Protein 4M1G (pdb70)

CATH classification: 3.10.100.10

Secondary structure (DSSP, 8-state):
--SSEEETTEEEEEEEEEE-HHHHHHHHHHTT-BPPPTTT--SHHHHHHHTTSBPTTSSB--S-------TT--EEEEEEEE-/--SSEEETTEEEEEEEEEE-HHHHHHHHHHTT-BPPPHHHHTTSTTHHHHTTSB-TTSSB------TTB-EEEEEEEE--/--EEEEE--SEE-TTS-EEEEEEEESS-TTTS-EEEEEE-TT---EEEEEE-TT--EEE-TTTGGGEEEEEEGGGTEEEEEE-S--GGG-EEEEEEEEPSSTT-EEEE---EEEEE-SSPPBPPEEEEE------EEEEEEEEEEEBSS--EEEEGGGTB-TTEEEEEEEEETTEEEEEEEEEEEGGGTTTS--EEEEEEGGGTEEEEEE------/---EEEE-SEEEEPTTS-EEEEEEEEEEE-GGGEEEEEE-TTS--EEEEETTTEEPTT--TTEEEEEEEEEEEEEESS--GGG-EEEEEEE-SBSSPEE---EEEEE----B--EEEEEPPPHHHHHHTEEEEEEEEEEEBSS--EEEEEETTEEE-TTEEEEEPPPPTTT--EEEEEEEEEEHHHHHT--EEEEEEE-TT-SS-EEEEEETT-

Nearest PDB structures (foldseek):
  4m1g-assembly1_L  TM=1.005E+00  e=1.002E-43  Mus musculus
  3ls5-assembly1_L  TM=9.354E-01  e=1.126E-40  Mus musculus
  6ju0-assembly4_O  TM=9.863E-01  e=1.457E-38  Mus musculus
  6m2r-assembly1_L  TM=9.407E-01  e=1.112E-38  Mus musculus
  6ddm-assembly1_A  TM=9.895E-01  e=6.065E-37  Mus musculus

Sequence (593 aa):
ELVLTQSPTTMAASPGEKITITCSASSSISSNYLHWYQQKPGFSPKLLIYRTSNLASGVPARFSGSGSGTSYSLTIGTMEAEDVATYYCQQGSSIPFTFGSGTKLEIKRADAAPTVSIFPPSSEQLTSGGASVVCFLNNFYPKDINVKWKIDGSERQNGVLNSWTDQDSKDSTYSMSSTLTLTKDEYERHNSYTCEATHKTSTSPIVKSFNRNEQVQLKESGPGLVAPSQSLSITCTVSGFSLTDYGVSWIRQPPGKGLEWLGVTWGGGTTYYNSALKSRLSISKDNSKSQVFLKMNSLQTDDTAMYYCAKHKASYNGLDYWGQGTTLTVSSAKTTAPSVYPLAPVCGSSVTLGCLVKGYFPEPVTLTWNSGSLSSGVHTFPAVLQSDLYTLSSSVTVTSSTWPSQSITCNVAHPASSTKVDKKIEPRGPSCNGLYYQGSCYILHSDYQMFSDAAANCTAESSTLPNKSDVMITWLIDYVEDTWGSDGNPITKTTQDSDVSQEVRKYFCVKTMSCNGLYYQGSCYILHSDYQMFSDAAANCTAESSTLPNKSDVMITWLIDYVEDTWGSDGNPITKSDVSQEVRKYFCVKTMN

Structure (mmCIF, N/CA/C/O backbone):
data_4M1G
#
_entry.id   4M1G
#
_cell.length_a   95.019
_cell.length_b   95.019
_cell.length_c   127.332
_cell.angle_alpha   90.00
_cell.angle_beta   90.00
_cell.angle_gamma   120.00
#
_symmetry.space_group_name_H-M   'P 32 2 1'
#
loop_
_entity.id
_entity.type
_entity.pdbx_description
1 polymer 'Murine IgG2a A27D7 Light chain Fab domain'
2 polymer 'Murine IgG2a A27D7 Heavy chain Fab domain'
3 polymer A33R
4 non-polymer 'SULFATE ION'
5 water water
#
loop_
_atom_site.group_PDB
_atom_site.id
_atom_site.type_symbol
_atom_site.label_atom_id
_atom_site.label_alt_id
_atom_site.label_comp_id
_atom_site.label_asym_id
_atom_site.label_entity_id
_atom_site.label_seq_id
_atom_site.pdbx_PDB_ins_code
_atom_site.Cartn_x
_atom_site.Cartn_y
_atom_site.Cartn_z
_atom_site.occupancy
_atom_site.B_iso_or_equiv
_atom_site.auth_seq_id
_atom_site.auth_comp_id
_atom_site.auth_asym_id
_atom_site.auth_atom_id
_atom_site.pdbx_PDB_model_num
ATOM 1 N N . GLU A 1 1 ? 32.412 11.970 21.315 1.00 17.36 1 GLU L N 1
ATOM 2 C CA . GLU A 1 1 ? 32.651 12.742 20.061 1.00 17.07 1 GLU L CA 1
ATOM 3 C C . GLU A 1 1 ? 31.402 13.511 19.660 1.00 16.18 1 GLU L C 1
ATOM 4 O O . GLU A 1 1 ? 30.292 13.206 20.109 1.00 15.97 1 GLU L O 1
ATOM 10 N N . LEU A 1 2 ? 31.588 14.511 18.806 1.00 14.80 2 LEU L N 1
ATOM 11 C CA . LEU A 1 2 ? 30.467 15.230 18.245 1.00 14.07 2 LEU L CA 1
ATOM 12 C C . LEU A 1 2 ? 29.914 14.459 17.047 1.00 14.17 2 LEU L C 1
ATOM 13 O O . LEU A 1 2 ? 30.452 14.520 15.939 1.00 13.96 2 LEU L O 1
ATOM 18 N N . VAL A 1 3 ? 28.843 13.716 17.305 1.00 13.73 3 VAL L N 1
ATOM 19 C CA . VAL A 1 3 ? 28.200 12.873 16.306 1.00 13.86 3 VAL L CA 1
ATOM 20 C C . VAL A 1 3 ? 27.309 13.727 15.409 1.00 13.75 3 VAL L C 1
ATOM 21 O O . VAL A 1 3 ? 26.450 14.467 15.897 1.00 13.92 3 VAL L O 1
ATOM 25 N N . LEU A 1 4 ? 27.530 13.633 14.100 1.00 13.70 4 LEU L N 1
ATOM 26 C CA . LEU A 1 4 ? 26.728 14.377 13.138 1.00 13.61 4 LEU L CA 1
ATOM 27 C C . LEU A 1 4 ? 25.786 13.441 12.401 1.00 13.51 4 LEU L C 1
ATOM 28 O O . LEU A 1 4 ? 26.220 12.568 11.656 1.00 13.35 4 LEU L O 1
ATOM 33 N N . THR A 1 5 ? 24.491 13.624 12.640 1.00 13.82 5 THR L N 1
ATOM 34 C CA . THR A 1 5 ? 23.461 12.779 12.047 1.00 14.21 5 THR L CA 1
ATOM 35 C C . THR A 1 5 ? 22.816 13.489 10.867 1.00 14.21 5 THR L C 1
ATOM 36 O O . THR A 1 5 ? 22.252 14.570 11.015 1.00 14.36 5 THR L O 1
ATOM 40 N N . GLN A 1 6 ? 22.898 12.863 9.698 1.00 14.45 6 GLN L N 1
ATOM 41 C CA . GLN A 1 6 ? 22.339 13.437 8.482 1.00 15.20 6 GLN L CA 1
ATOM 42 C C . GLN A 1 6 ? 20.993 12.840 8.111 1.00 16.38 6 GLN L C 1
ATOM 43 O O . GLN A 1 6 ? 20.786 11.633 8.246 1.00 17.19 6 GLN L O 1
ATOM 49 N N . SER A 1 7 ? 20.090 13.704 7.652 1.00 17.90 7 SER L N 1
ATOM 50 C CA . SER A 1 7 ? 18.760 13.304 7.192 1.00 19.44 7 SER L CA 1
ATOM 51 C C . SER A 1 7 ? 18.407 13.975 5.864 1.00 19.63 7 SER L C 1
ATOM 52 O O . SER A 1 7 ? 18.763 15.140 5.643 1.00 19.39 7 SER L O 1
ATOM 55 N N . PRO A 1 8 ? 17.740 13.230 4.960 1.00 20.13 8 PRO L N 1
ATOM 56 C CA . PRO A 1 8 ? 17.466 11.788 5.081 1.00 20.22 8 PRO L CA 1
ATOM 57 C C . PRO A 1 8 ? 18.694 10.969 4.666 1.00 20.41 8 PRO L C 1
ATOM 58 O O . PRO A 1 8 ? 19.679 11.548 4.225 1.00 19.99 8 PRO L O 1
ATOM 62 N N . THR A 1 9 ? 18.645 9.647 4.817 1.00 20.86 9 THR L N 1
ATOM 63 C CA . THR A 1 9 ? 19.759 8.787 4.397 1.00 21.51 9 THR L CA 1
ATOM 64 C C . THR A 1 9 ? 19.858 8.751 2.867 1.00 21.16 9 THR L C 1
ATOM 65 O O . THR A 1 9 ? 20.952 8.814 2.296 1.00 19.94 9 THR L O 1
ATOM 69 N N . THR A 1 10 ? 18.700 8.651 2.221 1.00 21.64 10 THR L N 1
ATOM 70 C CA . THR A 1 10 ? 18.598 8.719 0.766 1.00 21.64 10 THR L CA 1
ATOM 71 C C . THR A 1 10 ? 17.415 9.612 0.406 1.00 21.86 10 THR L C 1
ATOM 72 O O . THR A 1 10 ? 16.358 9.539 1.036 1.00 22.05 10 THR L O 1
ATOM 76 N N . MET A 1 11 ? 17.606 10.451 -0.608 1.00 22.12 11 MET L N 1
ATOM 77 C CA . MET A 1 11 ? 16.578 11.379 -1.059 1.00 23.54 11 MET L CA 1
ATOM 78 C C . MET A 1 11 ? 16.406 11.326 -2.572 1.00 22.49 11 MET L C 1
ATOM 79 O O . MET A 1 11 ? 17.376 11.443 -3.317 1.00 21.56 11 MET L O 1
ATOM 84 N N . ALA A 1 12 ? 15.166 11.148 -3.017 1.00 22.03 12 ALA L N 1
ATOM 85 C CA . ALA A 1 12 ? 14.832 11.270 -4.430 1.00 21.91 12 ALA L CA 1
ATOM 86 C C . ALA A 1 12 ? 14.269 12.664 -4.670 1.00 21.82 12 ALA L C 1
ATOM 87 O O . ALA A 1 12 ? 13.167 12.984 -4.222 1.00 22.70 12 ALA L O 1
ATOM 89 N N . ALA A 1 13 ? 15.042 13.493 -5.362 1.00 20.84 13 ALA L N 1
ATOM 90 C CA . ALA A 1 13 ? 14.679 14.882 -5.597 1.00 20.46 13 ALA L CA 1
ATOM 91 C C . ALA A 1 13 ? 14.085 15.067 -6.985 1.00 20.18 13 ALA L C 1
ATOM 92 O O . ALA A 1 13 ? 14.566 14.491 -7.962 1.00 20.02 13 ALA L O 1
ATOM 94 N N . SER A 1 14 ? 13.030 15.872 -7.065 1.00 20.07 14 SER L N 1
ATOM 95 C CA . SER A 1 14 ? 12.420 16.203 -8.346 1.00 19.82 14 SER L CA 1
ATOM 96 C C . SER A 1 14 ? 13.352 17.107 -9.149 1.00 19.25 14 SER L C 1
ATOM 97 O O . SER A 1 14 ? 13.996 17.995 -8.583 1.00 18.36 14 SER L O 1
ATOM 100 N N . PRO A 1 15 ? 13.447 16.871 -10.469 1.00 18.84 15 PRO L N 1
ATOM 101 C CA . PRO A 1 15 ? 14.327 17.671 -11.320 1.00 18.93 15 PRO L CA 1
ATOM 102 C C . PRO A 1 15 ? 13.937 19.155 -11.345 1.00 18.89 15 PRO L C 1
ATOM 103 O O . PRO A 1 15 ? 12.756 19.487 -11.464 1.00 18.80 15 PRO L O 1
ATOM 107 N N . GLY A 1 16 ? 14.932 20.027 -11.199 1.00 18.76 16 GLY L N 1
ATOM 108 C CA . GLY A 1 16 ? 14.727 21.469 -11.255 1.00 18.78 16 GLY L CA 1
ATOM 109 C C . GLY A 1 16 ? 14.078 22.064 -10.022 1.00 19.06 16 GLY L C 1
ATOM 110 O O . GLY A 1 16 ? 13.794 23.262 -9.994 1.00 19.75 16 GLY L O 1
ATOM 111 N N . GLU A 1 17 ? 13.845 21.240 -9.003 1.00 19.05 17 GLU L N 1
ATOM 112 C CA . GLU A 1 17 ? 13.175 21.704 -7.786 1.00 19.28 17 GLU L CA 1
ATOM 113 C C . GLU A 1 17 ? 14.132 21.841 -6.604 1.00 18.04 17 GLU L C 1
ATOM 114 O O . GLU A 1 17 ? 15.174 21.186 -6.551 1.00 17.57 17 GLU L O 1
ATOM 120 N N . LYS A 1 18 ? 13.774 22.718 -5.669 1.00 17.00 18 LYS L N 1
ATOM 121 C CA . LYS A 1 18 ? 14.598 22.982 -4.493 1.00 16.34 18 LYS L CA 1
ATOM 122 C C . LYS A 1 18 ? 14.616 21.771 -3.571 1.00 16.36 18 LYS L C 1
ATOM 123 O O . LYS A 1 18 ? 13.582 21.159 -3.321 1.00 17.22 18 LYS L O 1
ATOM 129 N N . ILE A 1 19 ? 15.803 21.421 -3.084 1.00 15.59 19 ILE L N 1
ATOM 130 C CA . ILE A 1 19 ? 15.964 20.281 -2.185 1.00 15.24 19 ILE L CA 1
ATOM 131 C C . ILE A 1 19 ? 16.945 20.635 -1.070 1.00 14.40 19 ILE L C 1
ATOM 132 O O . ILE A 1 19 ? 17.952 21.311 -1.304 1.00 13.88 19 ILE L O 1
ATOM 137 N N . THR A 1 20 ? 16.621 20.204 0.146 1.00 13.68 20 THR L N 1
ATOM 138 C CA . THR A 1 20 ? 17.439 20.504 1.318 1.00 13.51 20 THR L CA 1
ATOM 139 C C . THR A 1 20 ? 17.734 19.236 2.102 1.00 13.43 20 THR L C 1
ATOM 140 O O . THR A 1 20 ? 16.858 18.378 2.279 1.00 13.75 20 THR L O 1
ATOM 144 N N . ILE A 1 21 ? 18.984 19.107 2.538 1.00 13.12 21 ILE L N 1
ATOM 145 C CA . ILE A 1 21 ? 19.411 17.995 3.392 1.00 13.45 21 ILE L CA 1
ATOM 146 C C . ILE A 1 21 ? 19.951 18.578 4.696 1.00 13.29 21 ILE L C 1
ATOM 147 O O . ILE A 1 21 ? 20.439 19.705 4.712 1.00 13.31 21 ILE L O 1
ATOM 152 N N . THR A 1 22 ? 19.838 17.828 5.790 1.00 13.49 22 THR L N 1
ATOM 153 C CA . THR A 1 22 ? 20.150 18.371 7.116 1.00 13.63 22 THR L CA 1
ATOM 154 C C . THR A 1 22 ? 21.268 17.629 7.833 1.00 13.59 22 THR L C 1
ATOM 155 O O . THR A 1 22 ? 21.518 16.453 7.564 1.00 13.57 22 THR L O 1
ATOM 159 N N . CYS A 1 23 ? 21.925 18.336 8.751 1.00 13.84 23 CYS L N 1
ATOM 160 C CA . CYS A 1 23 ? 23.015 17.804 9.551 1.00 14.38 23 CYS L CA 1
ATOM 161 C C . CYS A 1 23 ? 22.770 18.218 11.003 1.00 14.87 23 CYS L C 1
ATOM 162 O O . CYS A 1 23 ? 22.799 19.408 11.322 1.00 15.78 23 CYS L O 1
ATOM 165 N N . SER A 1 24 ? 22.502 17.238 11.869 1.00 14.65 24 SER L N 1
ATOM 166 C CA . SER A 1 24 ? 22.249 17.493 13.288 1.00 14.94 24 SER L CA 1
ATOM 167 C C . SER A 1 24 ? 23.414 17.018 14.158 1.00 14.57 24 SER L C 1
ATOM 168 O O . SER A 1 24 ? 23.784 15.843 14.133 1.00 14.50 24 SER L O 1
ATOM 171 N N . ALA A 1 25 ? 23.973 17.944 14.932 1.00 14.89 25 ALA L N 1
ATOM 172 C CA . ALA A 1 25 ? 25.130 17.671 15.781 1.00 14.64 25 ALA L CA 1
ATOM 173 C C . ALA A 1 25 ? 24.708 17.381 17.220 1.00 15.04 25 ALA L C 1
ATOM 174 O O . ALA A 1 25 ? 23.762 17.987 17.724 1.00 15.31 25 ALA L O 1
ATOM 176 N N . SER A 1 26 ? 25.415 16.467 17.877 1.00 15.47 26 SER L N 1
ATOM 177 C CA . SER A 1 26 ? 25.141 16.163 19.287 1.00 15.93 26 SER L CA 1
ATOM 178 C C . SER A 1 26 ? 25.620 17.266 20.234 1.00 16.48 26 SER L C 1
ATOM 179 O O . SER A 1 26 ? 25.123 17.380 21.354 1.00 16.71 26 SER L O 1
ATOM 182 N N . SER A 1 27 ? 26.570 18.080 19.775 1.00 16.47 27 SER L N 1
ATOM 183 C CA . SER A 1 27 ? 27.045 19.250 20.516 1.00 17.42 27 SER L CA 1
ATOM 184 C C . SER A 1 27 ? 27.096 20.483 19.618 1.00 17.22 27 SER L C 1
ATOM 185 O O . SER A 1 27 ? 27.356 20.377 18.423 1.00 16.93 27 SER L O 1
ATOM 188 N N . SER A 1 28 ? 26.854 21.649 20.209 1.00 17.66 28 SER L N 1
ATOM 189 C CA . SER A 1 28 ? 26.852 22.916 19.483 1.00 18.09 28 SER L CA 1
ATOM 190 C C . SER A 1 28 ? 28.212 23.245 18.863 1.00 18.19 28 SER L C 1
ATOM 191 O O . SER A 1 28 ? 29.254 23.056 19.491 1.00 18.49 28 SER L O 1
ATOM 194 N N . ILE A 1 29 ? 28.180 23.732 17.624 1.00 18.12 29 ILE L N 1
ATOM 195 C CA . ILE A 1 29 ? 29.379 24.105 16.870 1.00 18.47 29 ILE L CA 1
ATOM 196 C C . ILE A 1 29 ? 29.220 25.554 16.419 1.00 17.67 29 ILE L C 1
ATOM 197 O O . ILE A 1 29 ? 28.121 25.957 16.027 1.00 17.83 29 ILE L O 1
ATOM 202 N N . SER A 1 30 ? 30.300 26.338 16.479 1.00 16.85 30 SER L N 1
ATOM 203 C CA . SER A 1 30 ? 30.348 27.625 15.782 1.00 16.27 30 SER L CA 1
ATOM 204 C C . SER A 1 30 ? 30.253 27.344 14.288 1.00 15.35 30 SER L C 1
ATOM 205 O O . SER A 1 30 ? 30.851 26.383 13.805 1.00 15.08 30 SER L O 1
ATOM 208 N N . SER A 1 31 ? 29.515 28.186 13.567 1.00 14.46 31 SER L N 1
ATOM 209 C CA . SER A 1 31 ? 29.231 27.954 12.146 1.00 13.74 31 SER L CA 1
ATOM 210 C C . SER A 1 31 ? 30.485 27.932 11.262 1.00 12.83 31 SER L C 1
ATOM 211 O O . SER A 1 31 ? 30.468 27.357 10.169 1.00 12.39 31 SER L O 1
ATOM 214 N N . ASN A 1 32 ? 31.562 28.562 11.727 1.00 12.31 32 ASN L N 1
ATOM 215 C CA . ASN A 1 32 ? 32.820 28.559 10.981 1.00 11.72 32 ASN L CA 1
ATOM 216 C C . ASN A 1 32 ? 33.449 27.171 10.843 1.00 11.12 32 ASN L C 1
ATOM 217 O O . ASN A 1 32 ? 34.263 26.948 9.949 1.00 10.86 32 ASN L O 1
ATOM 222 N N . TYR A 1 33 ? 33.073 26.249 11.726 1.00 10.41 33 TYR L N 1
ATOM 223 C CA . TYR A 1 33 ? 33.698 24.922 11.774 1.00 10.02 33 TYR L CA 1
ATOM 224 C C . TYR A 1 33 ? 32.853 23.818 11.148 1.00 9.49 33 TYR L C 1
ATOM 225 O O . TYR A 1 33 ? 33.173 22.645 11.297 1.00 9.34 33 TYR L O 1
ATOM 234 N N . LEU A 1 34 ? 31.783 24.191 10.452 1.00 9.08 34 LEU L N 1
ATOM 235 C CA . LEU A 1 34 ? 30.919 23.205 9.804 1.00 8.78 34 LEU L CA 1
ATOM 236 C C . LEU A 1 34 ? 31.050 23.313 8.287 1.00 8.50 34 LEU L C 1
ATOM 237 O O . LEU A 1 34 ? 30.809 24.382 7.710 1.00 8.64 34 LEU L O 1
ATOM 242 N N . HIS A 1 35 ? 31.424 22.200 7.650 1.00 8.26 35 HIS L N 1
ATOM 243 C CA . HIS A 1 35 ? 31.697 22.176 6.212 1.00 8.10 35 HIS L CA 1
ATOM 244 C C . HIS A 1 35 ? 30.939 21.041 5.527 1.00 7.95 35 HIS L C 1
ATOM 245 O O . HIS A 1 35 ? 30.512 20.085 6.189 1.00 7.74 35 HIS L O 1
ATOM 252 N N . TRP A 1 36 ? 30.778 21.141 4.204 1.00 7.93 36 TRP L N 1
ATOM 253 C CA . TRP A 1 36 ? 30.124 20.087 3.427 1.00 8.04 36 TRP L CA 1
ATOM 254 C C . TRP A 1 36 ? 31.011 19.574 2.313 1.00 8.03 36 TRP L C 1
ATOM 255 O O . TRP A 1 36 ? 31.742 20.348 1.686 1.00 8.17 36 TRP L O 1
ATOM 266 N N . TYR A 1 37 ? 30.924 18.265 2.077 1.00 8.15 37 TYR L N 1
ATOM 267 C CA . TYR A 1 37 ? 31.625 17.589 0.980 1.00 8.22 37 TYR L CA 1
ATOM 268 C C . TYR A 1 37 ? 30.658 16.866 0.069 1.00 8.49 37 TYR L C 1
ATOM 269 O O . TYR A 1 37 ? 29.605 16.403 0.506 1.00 8.62 37 TYR L O 1
ATOM 278 N N . GLN A 1 38 ? 31.031 16.792 -1.204 1.00 8.87 38 GLN L N 1
ATOM 279 C CA . GLN A 1 38 ? 30.320 15.995 -2.192 1.00 9.43 38 GLN L CA 1
ATOM 280 C C . GLN A 1 38 ? 31.222 14.845 -2.617 1.00 9.56 38 GLN L C 1
ATOM 281 O O . GLN A 1 38 ? 32.418 15.039 -2.851 1.00 9.52 38 GLN L O 1
ATOM 287 N N . GLN A 1 39 ? 30.660 13.647 -2.705 1.00 9.75 39 GLN L N 1
ATOM 288 C CA . GLN A 1 39 ? 31.422 12.504 -3.204 1.00 10.28 39 GLN L CA 1
ATOM 289 C C . GLN A 1 39 ? 30.619 11.718 -4.225 1.00 10.68 39 GLN L C 1
ATOM 290 O O . GLN A 1 39 ? 29.477 11.344 -3.970 1.00 10.51 39 GLN L O 1
ATOM 296 N N . LYS A 1 40 ? 31.228 11.480 -5.383 1.00 11.44 40 LYS L N 1
ATOM 297 C CA . LYS A 1 40 ? 30.633 10.634 -6.411 1.00 12.24 40 LYS L CA 1
ATOM 298 C C . LYS A 1 40 ? 31.359 9.290 -6.439 1.00 12.82 40 LYS L C 1
ATOM 299 O O . LYS A 1 40 ? 32.556 9.240 -6.148 1.00 12.58 40 LYS L O 1
ATOM 305 N N . PRO A 1 41 ? 30.637 8.192 -6.755 1.00 13.14 41 PRO L N 1
ATOM 306 C CA . PRO A 1 41 ? 31.283 6.873 -6.725 1.00 13.81 41 PRO L CA 1
ATOM 307 C C . PRO A 1 41 ? 32.547 6.788 -7.581 1.00 14.76 41 PRO L C 1
ATOM 308 O O . PRO A 1 41 ? 32.535 7.160 -8.761 1.00 15.19 41 PRO L O 1
ATOM 312 N N . GLY A 1 42 ? 33.635 6.324 -6.969 1.00 15.46 42 GLY L N 1
ATOM 313 C CA . GLY A 1 42 ? 34.914 6.169 -7.659 1.00 16.34 42 GLY L CA 1
ATOM 314 C C . GLY A 1 42 ? 35.851 7.355 -7.524 1.00 16.82 42 GLY L C 1
ATOM 315 O O . GLY A 1 42 ? 36.960 7.338 -8.062 1.00 17.68 42 GLY L O 1
ATOM 316 N N . PHE A 1 43 ? 35.407 8.382 -6.802 1.00 16.74 43 PHE L N 1
ATOM 317 C CA . PHE A 1 43 ? 36.180 9.612 -6.638 1.00 16.39 43 PHE L CA 1
ATOM 318 C C . PHE A 1 43 ? 36.341 9.985 -5.173 1.00 15.28 43 PHE L C 1
ATOM 319 O O . PHE A 1 43 ? 35.577 9.534 -4.323 1.00 14.58 43 PHE L O 1
ATOM 327 N N . SER A 1 44 ? 37.347 10.808 -4.892 1.00 14.63 44 SER L N 1
ATOM 328 C CA . SER A 1 44 ? 37.576 11.329 -3.551 1.00 14.23 44 SER L CA 1
ATOM 329 C C . SER A 1 44 ? 36.508 12.367 -3.223 1.00 13.60 44 SER L C 1
ATOM 330 O O . SER A 1 44 ? 35.933 12.962 -4.135 1.00 13.47 44 SER L O 1
ATOM 333 N N . PRO A 1 45 ? 36.228 12.583 -1.922 1.00 13.31 45 PRO L N 1
ATOM 334 C CA . PRO A 1 45 ? 35.339 13.692 -1.578 1.00 13.08 45 PRO L CA 1
ATOM 335 C C . PRO A 1 45 ? 35.915 15.025 -2.042 1.00 12.98 45 PRO L C 1
ATOM 336 O O . PRO A 1 45 ? 37.141 15.187 -2.140 1.00 12.72 45 PRO L O 1
ATOM 340 N N . LYS A 1 46 ? 35.037 15.973 -2.344 1.00 12.86 46 LYS L N 1
ATOM 341 C CA . LYS A 1 46 ? 35.491 17.316 -2.645 1.00 12.90 46 LYS L CA 1
ATOM 342 C C . LYS A 1 46 ? 34.787 18.326 -1.759 1.00 12.08 46 LYS L C 1
ATOM 343 O O . LYS A 1 46 ? 33.584 18.209 -1.483 1.00 11.65 46 LYS L O 1
ATOM 349 N N . LEU A 1 47 ? 35.559 19.301 -1.290 1.00 11.26 47 LEU L N 1
ATOM 350 C CA . LEU A 1 47 ? 35.016 20.377 -0.484 1.00 10.84 47 LEU L CA 1
ATOM 351 C C . LEU A 1 47 ? 34.010 21.160 -1.307 1.00 10.64 47 LEU L C 1
ATOM 352 O O . LEU A 1 47 ? 34.299 21.599 -2.425 1.00 10.54 47 LEU L O 1
ATOM 357 N N . LEU A 1 48 ? 32.815 21.299 -0.750 1.00 10.36 48 LEU L N 1
ATOM 358 C CA . LEU A 1 48 ? 31.702 21.904 -1.456 1.00 10.20 48 LEU L CA 1
ATOM 359 C C . LEU A 1 48 ? 31.322 23.241 -0.826 1.00 9.98 48 LEU L C 1
ATOM 360 O O . LEU A 1 48 ? 31.190 24.252 -1.523 1.00 9.82 48 LEU L O 1
ATOM 365 N N . ILE A 1 49 ? 31.151 23.234 0.494 1.00 9.77 49 ILE L N 1
ATOM 366 C CA . ILE A 1 49 ? 30.781 24.431 1.255 1.00 9.94 49 ILE L CA 1
ATOM 367 C C . ILE A 1 49 ? 31.686 24.530 2.479 1.00 10.06 49 ILE L C 1
ATOM 368 O O . ILE A 1 49 ? 31.908 23.544 3.181 1.00 9.80 49 ILE L O 1
ATOM 373 N N . TYR A 1 50 ? 32.203 25.730 2.709 1.00 10.26 50 TYR L N 1
ATOM 374 C CA . TYR A 1 50 ? 33.165 26.006 3.760 1.00 10.85 50 TYR L CA 1
ATOM 375 C C . TYR A 1 50 ? 32.547 27.015 4.724 1.00 10.87 50 TYR L C 1
ATOM 376 O O . TYR A 1 50 ? 31.888 27.964 4.298 1.00 10.43 50 TYR L O 1
ATOM 385 N N . ARG A 1 51 ? 32.747 26.798 6.023 1.00 10.74 51 ARG L N 1
ATOM 386 C CA . ARG A 1 51 ? 32.204 27.684 7.059 1.00 11.03 51 ARG L CA 1
ATOM 387 C C . ARG A 1 51 ? 30.706 27.899 6.852 1.00 10.88 51 ARG L C 1
ATOM 388 O O . ARG A 1 51 ? 30.239 29.038 6.711 1.00 11.12 51 ARG L O 1
ATOM 396 N N . THR A 1 52 ? 29.980 26.786 6.799 1.00 10.62 52 THR L N 1
ATOM 397 C CA . THR A 1 52 ? 28.509 26.745 6.762 1.00 10.65 52 THR L CA 1
ATOM 398 C C . THR A 1 52 ? 27.868 27.194 5.445 1.00 10.57 52 THR L C 1
ATOM 399 O O . THR A 1 52 ? 26.943 26.542 4.961 1.00 10.34 52 THR L O 1
ATOM 403 N N . SER A 1 53 ? 28.358 28.286 4.858 1.00 10.74 53 SER L N 1
ATOM 404 C CA . SER A 1 53 ? 27.617 28.941 3.770 1.00 10.94 53 SER L CA 1
ATOM 405 C C . SER A 1 53 ? 28.464 29.446 2.607 1.00 10.92 53 SER L C 1
ATOM 406 O O . SER A 1 53 ? 27.937 30.067 1.680 1.00 11.14 53 SER L O 1
ATOM 409 N N . ASN A 1 54 ? 29.767 29.198 2.643 1.00 10.72 54 ASN L N 1
ATOM 410 C CA . ASN A 1 54 ? 30.639 29.746 1.608 1.00 10.93 54 ASN L CA 1
ATOM 411 C C . ASN A 1 54 ? 31.007 28.703 0.580 1.00 11.06 54 ASN L C 1
ATOM 412 O O . ASN A 1 54 ? 31.639 27.703 0.902 1.00 10.98 54 ASN L O 1
ATOM 417 N N . LEU A 1 55 ? 30.597 28.944 -0.658 1.00 11.41 55 LEU L N 1
ATOM 418 C CA . LEU A 1 55 ? 30.828 27.983 -1.730 1.00 11.75 55 LEU L CA 1
ATOM 419 C C . LEU A 1 55 ? 32.305 27.906 -2.092 1.00 12.06 55 LEU L C 1
ATOM 420 O O . LEU A 1 55 ? 33.000 28.924 -2.137 1.00 12.50 55 LEU L O 1
ATOM 425 N N . ALA A 1 56 ? 32.776 26.682 -2.320 1.00 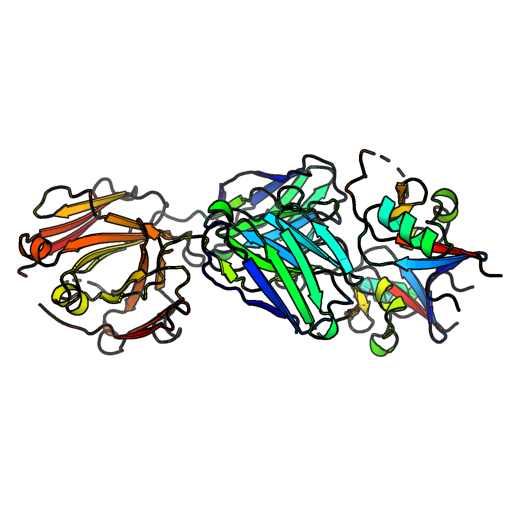12.13 56 ALA L N 1
ATOM 426 C CA . ALA A 1 56 ? 34.145 26.430 -2.754 1.00 12.38 56 ALA L CA 1
ATOM 427 C C . ALA A 1 56 ? 34.299 26.688 -4.253 1.00 12.66 56 ALA L C 1
ATOM 428 O O . ALA A 1 56 ? 33.310 26.845 -4.963 1.00 12.63 56 ALA L O 1
ATOM 430 N N . SER A 1 57 ? 35.544 26.728 -4.724 1.00 13.15 57 SER L N 1
ATOM 431 C CA . SER A 1 57 ? 35.838 26.911 -6.145 1.00 14.00 57 SER L CA 1
ATOM 432 C C . SER A 1 57 ? 35.065 25.936 -7.023 1.00 14.34 57 SER L C 1
ATOM 433 O O . SER A 1 57 ? 34.996 24.739 -6.728 1.00 14.79 57 SER L O 1
ATOM 436 N N . GLY A 1 58 ? 34.477 26.467 -8.091 1.00 14.63 58 GLY L N 1
ATOM 437 C CA . GLY A 1 58 ? 33.819 25.650 -9.110 1.00 15.31 58 GLY L CA 1
ATOM 438 C C . GLY A 1 58 ? 32.444 25.141 -8.731 1.00 15.58 58 GLY L C 1
ATOM 439 O O . GLY A 1 58 ? 31.824 24.401 -9.496 1.00 17.25 58 GLY L O 1
ATOM 440 N N . VAL A 1 59 ? 31.959 25.531 -7.557 1.00 14.53 59 VAL L N 1
ATOM 441 C CA . VAL A 1 59 ? 30.652 25.082 -7.094 1.00 14.15 59 VAL L CA 1
ATOM 442 C C . VAL A 1 59 ? 29.564 26.028 -7.609 1.00 14.24 59 VAL L C 1
ATOM 443 O O . VAL A 1 59 ? 29.629 27.234 -7.360 1.00 14.29 59 VAL L O 1
ATOM 447 N N . PRO A 1 60 ? 28.572 25.485 -8.341 1.00 14.45 60 PRO L N 1
ATOM 448 C CA . PRO A 1 60 ? 27.502 26.313 -8.911 1.00 14.39 60 PRO L CA 1
ATOM 449 C C . PRO A 1 60 ? 26.732 27.099 -7.851 1.00 14.37 60 PRO L C 1
ATOM 450 O O . PRO A 1 60 ? 26.480 26.593 -6.755 1.00 14.27 60 PRO L O 1
ATOM 454 N N . ALA A 1 61 ? 26.352 28.323 -8.204 1.00 14.34 61 ALA L N 1
ATOM 455 C CA . ALA A 1 61 ? 25.612 29.222 -7.319 1.00 14.23 61 ALA L CA 1
ATOM 456 C C . ALA A 1 61 ? 24.282 28.658 -6.794 1.00 13.80 61 ALA L C 1
ATOM 457 O O . ALA A 1 61 ? 23.750 29.171 -5.811 1.00 14.71 61 ALA L O 1
ATOM 459 N N . ARG A 1 62 ? 23.746 27.617 -7.437 1.00 13.45 62 ARG L N 1
ATOM 460 C CA . ARG A 1 62 ? 22.508 26.975 -6.966 1.00 12.79 62 ARG L CA 1
ATOM 461 C C . ARG A 1 62 ? 22.684 26.275 -5.609 1.00 12.47 62 ARG L C 1
ATOM 462 O O . ARG A 1 62 ? 21.705 25.937 -4.946 1.00 12.68 62 ARG L O 1
ATOM 470 N N . PHE A 1 63 ? 23.933 26.056 -5.207 1.00 12.02 63 PHE L N 1
ATOM 471 C CA . PHE A 1 63 ? 24.214 25.502 -3.881 1.00 11.71 63 PHE L CA 1
ATOM 472 C C . PHE A 1 63 ? 24.220 26.599 -2.830 1.00 11.47 63 PHE L C 1
ATOM 473 O O . PHE A 1 63 ? 24.629 27.729 -3.093 1.00 11.57 63 PHE L O 1
ATOM 481 N N . SER A 1 64 ? 23.757 26.252 -1.634 1.00 11.37 64 SER L N 1
ATO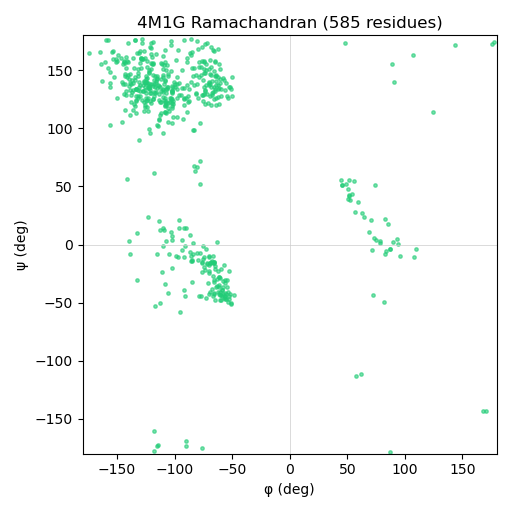M 482 C CA . SER A 1 64 ? 23.854 27.136 -0.485 1.00 11.17 64 SER L CA 1
ATOM 483 C C . SER A 1 64 ? 23.856 26.303 0.780 1.00 10.96 64 SER L C 1
ATOM 484 O O . SER A 1 64 ? 23.530 25.112 0.759 1.00 10.57 64 SER L O 1
ATOM 487 N N . GLY A 1 65 ? 24.233 26.939 1.878 1.00 10.98 65 GLY L N 1
ATOM 488 C CA . GLY A 1 65 ? 24.202 26.293 3.178 1.00 11.54 65 GLY L CA 1
ATOM 489 C C . GLY A 1 65 ? 23.830 27.304 4.233 1.00 11.73 65 GLY L C 1
ATOM 490 O O . GLY A 1 65 ? 24.038 28.509 4.058 1.00 11.66 65 GLY L O 1
ATOM 491 N N . SER A 1 66 ? 23.269 26.809 5.330 1.00 12.01 66 SER L N 1
ATOM 492 C CA . SER A 1 66 ? 22.882 27.657 6.453 1.00 12.81 66 SER L CA 1
ATOM 493 C C . SER A 1 66 ? 22.887 26.847 7.737 1.00 12.96 66 SER L C 1
ATOM 494 O O . SER A 1 66 ? 22.943 25.614 7.711 1.00 13.43 66 SER L O 1
ATOM 497 N N . GLY A 1 67 ? 22.835 27.544 8.864 1.00 13.40 67 GLY L N 1
ATOM 498 C CA . GLY A 1 67 ? 22.710 26.877 10.144 1.00 13.68 67 GLY L CA 1
ATOM 499 C C . GLY A 1 67 ? 23.470 27.543 11.263 1.00 14.00 67 GLY L C 1
ATOM 500 O O . GLY A 1 67 ? 24.256 28.459 11.039 1.00 14.17 67 GLY L O 1
ATOM 501 N N . SER A 1 68 ? 23.228 27.051 12.472 1.00 14.97 68 SER L N 1
ATOM 502 C CA . SER A 1 68 ? 23.923 27.495 13.674 1.00 15.22 68 SER L CA 1
ATOM 503 C C . SER A 1 68 ? 23.667 26.465 14.771 1.00 14.89 68 SER L C 1
ATOM 504 O O . SER A 1 68 ? 22.781 25.617 14.633 1.00 14.44 68 SER L O 1
ATOM 507 N N . GLY A 1 69 ? 24.447 26.545 15.848 1.00 15.01 69 GLY L N 1
ATOM 508 C CA . GLY A 1 69 ? 24.273 25.668 17.003 1.00 15.00 69 GLY L CA 1
ATOM 509 C C . GLY A 1 69 ? 24.474 24.213 16.638 1.00 14.95 69 GLY L C 1
ATOM 510 O O . GLY A 1 69 ? 25.583 23.805 16.295 1.00 14.90 69 GLY L O 1
ATOM 511 N N . THR A 1 70 ? 23.387 23.446 16.686 1.00 14.87 70 THR L N 1
ATOM 512 C CA . THR A 1 70 ? 23.426 22.016 16.387 1.00 15.11 70 THR L CA 1
ATOM 513 C C . THR A 1 70 ? 22.726 21.656 15.077 1.00 14.86 70 THR L C 1
ATOM 514 O O . THR A 1 70 ? 22.700 20.486 14.696 1.00 15.41 70 THR L O 1
ATOM 518 N N . SER A 1 71 ? 22.153 22.648 14.398 1.00 14.71 71 SER L N 1
ATOM 519 C CA . SER A 1 71 ? 21.329 22.382 13.212 1.00 14.49 71 SER L CA 1
ATOM 520 C C . SER A 1 71 ? 21.818 23.112 11.972 1.00 13.65 71 SER L C 1
ATOM 521 O O . SER A 1 71 ? 21.765 24.340 11.904 1.00 13.19 71 SER L O 1
ATOM 524 N N . TYR A 1 72 ? 22.262 22.333 10.989 1.00 12.91 72 TYR L N 1
ATOM 525 C CA . TYR A 1 72 ? 22.819 22.854 9.746 1.00 12.40 72 TYR L CA 1
ATOM 526 C C . TYR A 1 72 ? 22.127 22.208 8.558 1.00 12.12 72 TYR L C 1
ATOM 527 O O . TYR A 1 72 ? 21.513 21.153 8.688 1.00 12.61 72 TYR L O 1
ATOM 536 N N . SER A 1 73 ? 22.209 22.854 7.400 1.00 11.86 73 SER L N 1
ATOM 537 C CA . SER A 1 73 ? 21.591 22.308 6.194 1.00 11.51 73 SER L CA 1
ATOM 538 C C . SER A 1 73 ? 22.327 22.734 4.932 1.00 11.12 73 SER L C 1
ATOM 539 O O . SER A 1 73 ? 23.047 23.732 4.926 1.00 11.18 73 SER L O 1
ATOM 542 N N . LEU A 1 74 ? 22.147 21.941 3.882 1.00 10.80 74 LEU L N 1
ATOM 543 C CA . LEU A 1 74 ? 22.613 22.267 2.544 1.00 10.71 74 LEU L CA 1
ATOM 544 C C . LEU A 1 74 ? 21.406 22.255 1.620 1.00 10.57 74 LEU L C 1
ATOM 545 O O . LEU A 1 74 ? 20.578 21.337 1.674 1.00 10.42 74 LEU L O 1
ATOM 550 N N . THR A 1 75 ? 21.317 23.275 0.771 1.00 10.73 75 THR L N 1
ATOM 551 C CA . THR A 1 75 ? 20.233 23.389 -0.197 1.00 10.70 75 THR L CA 1
ATOM 552 C C . THR A 1 75 ? 20.751 23.479 -1.632 1.00 10.73 75 THR L C 1
ATOM 553 O O . THR A 1 75 ? 21.722 24.181 -1.911 1.00 10.62 75 THR L O 1
ATOM 557 N N . ILE A 1 76 ? 20.100 22.750 -2.532 1.00 10.80 76 ILE L N 1
ATOM 558 C CA . ILE A 1 76 ? 20.317 22.922 -3.962 1.00 11.34 76 ILE L CA 1
ATOM 559 C C . ILE A 1 76 ? 19.066 23.586 -4.520 1.00 11.58 76 ILE L C 1
ATOM 560 O O . ILE A 1 76 ? 17.968 23.039 -4.415 1.00 11.55 76 ILE L O 1
ATOM 565 N N . GLY A 1 77 ? 19.236 24.779 -5.084 1.00 12.16 77 GLY L N 1
ATOM 566 C CA . GLY A 1 77 ? 18.106 25.592 -5.540 1.00 12.95 77 GLY L CA 1
ATOM 567 C C . GLY A 1 77 ? 17.293 24.931 -6.636 1.00 13.66 77 GLY L C 1
ATOM 568 O O . GLY A 1 77 ? 16.061 25.006 -6.643 1.00 13.70 77 GLY L O 1
ATOM 569 N N . THR A 1 78 ? 17.991 24.289 -7.567 1.00 14.37 78 THR L N 1
ATOM 570 C CA . THR A 1 78 ? 17.355 23.537 -8.643 1.00 15.22 78 THR L CA 1
ATOM 571 C C . THR A 1 78 ? 18.132 22.248 -8.846 1.00 14.99 78 THR L C 1
ATOM 572 O O . THR A 1 78 ? 19.278 22.277 -9.312 1.00 15.42 78 THR L O 1
ATOM 576 N N . MET A 1 79 ? 17.513 21.126 -8.498 1.00 14.54 79 MET L N 1
ATOM 577 C CA . MET A 1 79 ? 18.179 19.829 -8.605 1.00 14.53 79 MET L CA 1
ATOM 578 C C . MET A 1 79 ? 18.546 19.530 -10.052 1.00 15.00 79 MET L C 1
ATOM 579 O O . MET A 1 79 ? 17.676 19.503 -10.924 1.00 15.72 79 MET L O 1
ATOM 584 N N . GLU A 1 80 ? 19.838 19.325 -10.299 1.00 15.21 80 GLU L N 1
ATOM 585 C CA . GLU A 1 80 ? 20.322 18.964 -11.631 1.00 15.40 80 GLU L CA 1
ATOM 586 C C . GLU A 1 80 ? 20.772 17.509 -11.659 1.00 14.73 80 GLU L C 1
ATOM 587 O O . GLU A 1 80 ? 21.103 16.930 -10.624 1.00 14.20 80 GLU L O 1
ATOM 593 N N . ALA A 1 81 ? 20.774 16.919 -12.852 1.00 14.20 81 ALA L N 1
ATOM 594 C CA . ALA A 1 81 ? 21.191 15.530 -13.028 1.00 14.06 81 ALA L CA 1
ATOM 595 C C . ALA A 1 81 ? 22.582 15.267 -12.437 1.00 14.03 81 ALA L C 1
ATOM 596 O O . ALA A 1 81 ? 22.804 14.234 -11.793 1.00 14.09 81 ALA L O 1
ATOM 598 N N . GLU A 1 82 ? 23.503 16.211 -12.633 1.00 14.10 82 GLU L N 1
ATOM 599 C CA . GLU A 1 82 ? 24.885 16.064 -12.160 1.00 14.15 82 GLU L CA 1
ATOM 600 C C . GLU A 1 82 ? 25.056 16.255 -10.647 1.00 13.51 82 GLU L C 1
ATOM 601 O O . GLU A 1 82 ? 26.165 16.129 -10.121 1.00 13.28 82 GLU L O 1
ATOM 607 N N . ASP A 1 83 ? 23.963 16.554 -9.951 1.00 12.72 83 ASP L N 1
ATOM 608 C CA . ASP A 1 83 ? 24.023 16.735 -8.499 1.00 11.92 83 ASP L CA 1
ATOM 609 C C . ASP A 1 83 ? 23.868 15.431 -7.738 1.00 11.54 83 ASP L C 1
ATOM 610 O O . ASP A 1 83 ? 24.016 15.405 -6.507 1.00 11.07 83 ASP L O 1
ATOM 615 N N . VAL A 1 84 ? 23.563 14.350 -8.456 1.00 11.13 84 VAL L N 1
ATOM 616 C CA . VAL A 1 84 ? 23.441 13.037 -7.814 1.00 11.24 84 VAL L CA 1
ATOM 617 C C . VAL A 1 84 ? 24.814 12.613 -7.281 1.00 10.93 84 VAL L C 1
ATOM 618 O O . VAL A 1 84 ? 25.813 12.613 -8.009 1.00 10.94 84 VAL L O 1
ATOM 622 N N . ALA A 1 85 ? 24.851 12.307 -5.987 1.00 10.52 85 ALA L N 1
ATOM 623 C CA . ALA A 1 85 ? 26.099 12.097 -5.253 1.00 10.38 85 ALA L CA 1
ATOM 624 C C . ALA A 1 85 ? 25.740 11.834 -3.811 1.00 10.38 85 ALA L C 1
ATOM 625 O O . ALA A 1 85 ? 24.572 11.934 -3.440 1.00 10.37 85 ALA L O 1
ATOM 627 N N . THR A 1 86 ? 26.744 11.496 -3.002 1.00 10.36 86 THR L N 1
ATOM 628 C CA . THR A 1 86 ? 26.575 11.447 -1.553 1.00 10.34 86 THR L CA 1
ATOM 629 C C . THR A 1 86 ? 27.185 12.701 -0.940 1.00 9.98 86 THR L C 1
ATOM 630 O O . THR A 1 86 ? 28.277 13.127 -1.327 1.00 10.42 86 THR L O 1
ATOM 634 N N . TYR A 1 87 ? 26.463 13.295 0.007 1.00 9.62 87 TYR L N 1
ATOM 635 C CA . TYR A 1 87 ? 26.920 14.512 0.675 1.00 9.43 87 TYR L CA 1
ATOM 636 C C . TYR A 1 87 ? 27.208 14.253 2.142 1.00 9.59 87 TYR L C 1
ATOM 637 O O . TYR A 1 87 ? 26.439 13.568 2.809 1.00 9.52 87 TYR L O 1
ATOM 646 N N . TYR A 1 88 ? 28.328 14.795 2.619 1.00 9.51 88 TYR L N 1
ATOM 647 C CA . TYR A 1 88 ? 28.750 14.654 4.013 1.00 9.76 88 TYR L CA 1
ATOM 648 C C . TYR A 1 88 ? 28.980 16.025 4.622 1.00 9.76 88 TYR L C 1
ATOM 649 O O . TYR A 1 88 ? 29.690 16.852 4.039 1.00 9.77 88 TYR L O 1
ATOM 658 N N . CYS A 1 89 ? 28.401 16.265 5.795 1.00 10.00 89 CYS L N 1
ATOM 659 C CA . CYS A 1 89 ? 28.822 17.400 6.610 1.00 10.26 89 CYS L CA 1
ATOM 660 C C . CYS A 1 89 ? 30.029 16.978 7.449 1.00 10.02 89 CYS L C 1
ATOM 661 O O . CYS A 1 89 ? 30.336 15.788 7.551 1.00 9.91 89 CYS L O 1
ATOM 664 N N . GLN A 1 90 ? 30.730 17.953 8.020 1.00 9.50 90 GLN L N 1
ATOM 665 C CA . GLN A 1 90 ? 31.916 17.679 8.834 1.00 9.50 90 GLN L CA 1
ATOM 666 C C . GLN A 1 90 ? 32.146 18.818 9.801 1.00 9.46 90 GLN L C 1
ATOM 667 O O . GLN A 1 90 ? 31.995 19.981 9.433 1.00 9.29 90 GLN L O 1
ATOM 673 N N . GLN A 1 91 ? 32.520 18.482 11.033 1.00 9.55 91 GLN L N 1
ATOM 674 C CA . GLN A 1 91 ? 32.911 19.502 12.003 1.00 9.73 91 GLN L CA 1
ATOM 675 C C . GLN A 1 91 ? 34.420 19.466 12.247 1.00 9.82 91 GLN L C 1
ATOM 676 O O . GLN A 1 91 ? 35.025 18.391 12.296 1.00 9.85 91 GLN L O 1
ATOM 682 N N . GLY A 1 92 ? 35.012 20.652 12.386 1.00 10.03 92 GLY L N 1
ATOM 683 C CA . GLY A 1 92 ? 36.454 20.795 12.596 1.00 10.16 92 GLY L CA 1
ATOM 684 C C . GLY A 1 92 ? 36.815 21.561 13.858 1.00 10.51 92 GLY L C 1
ATOM 685 O O . GLY A 1 92 ? 37.909 22.123 13.954 1.00 10.01 92 GLY L O 1
ATOM 686 N N . SER A 1 93 ? 35.896 21.563 14.823 1.00 10.81 93 SER L N 1
ATOM 687 C CA . SER A 1 93 ? 36.028 22.314 16.075 1.00 11.41 93 SER L CA 1
ATOM 688 C C . SER A 1 93 ? 36.661 21.484 17.194 1.00 11.31 93 SER L C 1
ATOM 689 O O . SER A 1 93 ? 37.471 21.992 17.974 1.00 11.28 93 SER L O 1
ATOM 692 N N . SER A 1 94 ? 36.286 20.211 17.268 1.00 11.11 94 SER L N 1
ATOM 693 C CA . SER A 1 94 ? 36.718 19.346 18.362 1.00 11.03 94 SER L CA 1
ATOM 694 C C . SER A 1 94 ? 37.256 18.018 17.860 1.00 10.99 94 SER L C 1
ATOM 695 O O . SER A 1 94 ? 36.848 17.528 16.802 1.00 10.70 94 SER L O 1
ATOM 698 N N . ILE A 1 95 ? 38.177 17.454 18.638 1.00 10.83 95 ILE L N 1
ATOM 699 C CA . ILE A 1 95 ? 38.735 16.128 18.384 1.00 10.97 95 ILE L CA 1
ATOM 700 C C . ILE A 1 95 ? 37.843 15.070 19.042 1.00 10.83 95 ILE L C 1
ATOM 701 O O . ILE A 1 95 ? 37.462 15.224 20.205 1.00 11.45 95 ILE L O 1
ATOM 706 N N . PRO A 1 96 ? 37.517 13.984 18.312 1.00 10.62 96 PRO L N 1
ATOM 707 C CA . PRO A 1 96 ? 37.939 13.720 16.938 1.00 10.44 96 PRO L CA 1
ATOM 708 C C . PRO A 1 96 ? 37.121 14.511 15.920 1.00 10.26 96 PRO L C 1
ATOM 709 O O . PRO A 1 96 ? 35.923 14.724 16.123 1.00 10.16 96 PRO L O 1
ATOM 713 N N . PHE A 1 97 ? 37.759 14.962 14.842 1.00 10.01 97 PHE L N 1
ATOM 714 C CA . PHE A 1 97 ? 36.980 15.554 13.754 1.00 9.87 97 PHE L CA 1
ATOM 715 C C . PHE A 1 97 ? 36.043 14.469 13.260 1.00 9.88 97 PHE L C 1
ATOM 716 O O . PHE A 1 97 ? 36.401 13.285 13.249 1.00 9.82 97 PHE L O 1
ATOM 724 N N . THR A 1 98 ? 34.829 14.866 12.903 1.00 9.97 98 THR L N 1
ATOM 725 C CA . THR A 1 98 ? 33.801 13.899 12.543 1.00 10.14 98 THR L CA 1
ATOM 726 C C . THR A 1 98 ? 33.071 14.302 11.276 1.00 10.07 98 THR L C 1
ATOM 727 O O . THR A 1 98 ? 32.847 15.488 11.020 1.00 9.72 98 THR L O 1
ATOM 731 N N . PHE A 1 99 ? 32.726 13.287 10.491 1.00 10.48 99 PHE L N 1
ATOM 732 C CA . PHE A 1 99 ? 31.874 13.431 9.323 1.00 10.63 99 PHE L CA 1
ATOM 733 C C . PHE A 1 99 ? 30.467 12.942 9.628 1.00 11.06 99 PHE L C 1
ATOM 734 O O . PHE A 1 99 ? 30.268 12.018 10.431 1.00 11.47 99 PHE L O 1
ATOM 742 N N . GLY A 1 100 ? 29.494 13.558 8.968 1.00 11.28 100 GLY L N 1
ATOM 743 C CA . GLY A 1 100 ? 28.107 13.147 9.085 1.00 11.76 100 GLY L CA 1
ATOM 744 C C . GLY A 1 100 ? 27.870 11.763 8.507 1.00 12.10 100 GLY L C 1
ATOM 745 O O . GLY A 1 100 ? 28.707 11.224 7.776 1.00 12.03 100 GLY L O 1
ATOM 746 N N . SER A 1 101 ? 26.706 11.202 8.818 1.00 12.65 101 SER L N 1
ATOM 747 C CA . SER A 1 101 ? 26.359 9.848 8.396 1.00 13.24 101 SER L CA 1
ATOM 748 C C . SER A 1 101 ? 26.106 9.722 6.890 1.00 13.30 101 SER L C 1
ATOM 749 O O . SER A 1 101 ? 25.997 8.610 6.374 1.00 13.84 101 SER L O 1
ATOM 752 N N . GLY A 1 102 ? 26.002 10.857 6.198 1.00 13.11 102 GLY L N 1
ATOM 753 C CA . GLY A 1 102 ? 25.876 10.875 4.738 1.00 12.91 102 GLY L CA 1
ATOM 754 C C . GLY A 1 102 ? 24.451 10.850 4.212 1.00 12.78 102 GLY L C 1
ATOM 755 O O . GLY A 1 102 ? 23.587 10.138 4.738 1.00 12.91 102 GLY L O 1
ATOM 756 N N . THR A 1 103 ? 24.209 11.637 3.168 1.00 12.39 103 THR L N 1
ATOM 757 C CA . THR A 1 103 ? 22.933 11.630 2.464 1.00 12.60 103 THR L CA 1
ATOM 758 C C . THR A 1 103 ? 23.204 11.406 0.985 1.00 12.72 103 THR L C 1
ATOM 759 O O . THR A 1 103 ? 23.953 12.160 0.378 1.00 12.28 103 THR L O 1
ATOM 763 N N . LYS A 1 104 ? 22.608 10.357 0.422 1.00 13.20 104 LYS L N 1
ATOM 764 C CA . LYS A 1 104 ? 22.699 10.106 -1.014 1.00 14.21 104 LYS L CA 1
ATOM 765 C C . LYS A 1 104 ? 21.524 10.772 -1.725 1.00 14.09 104 LYS L C 1
ATOM 766 O O . LYS A 1 104 ? 20.367 10.464 -1.440 1.00 14.15 104 LYS L O 1
ATOM 772 N N . LEU A 1 105 ? 21.828 11.692 -2.636 1.00 13.94 105 LEU L N 1
ATOM 773 C CA . LEU A 1 105 ? 20.806 12.357 -3.432 1.00 14.43 105 LEU L CA 1
ATOM 774 C C . LEU A 1 105 ? 20.662 11.653 -4.759 1.00 14.07 105 LEU L C 1
ATOM 775 O O . LEU A 1 105 ? 21.645 11.418 -5.453 1.00 13.85 105 LEU L O 1
ATOM 780 N N . GLU A 1 106 ? 19.423 11.320 -5.090 1.00 14.36 106 GLU L N 1
ATOM 781 C CA . GLU A 1 106 ? 19.079 10.777 -6.393 1.00 14.87 106 GLU L CA 1
ATOM 782 C C . GLU A 1 106 ? 18.067 11.722 -7.018 1.00 14.63 106 GLU L C 1
ATOM 783 O O . GLU A 1 106 ? 17.506 12.581 -6.327 1.00 14.66 106 GLU L O 1
ATOM 789 N N . ILE A 1 107 ? 17.866 11.599 -8.325 1.00 14.53 107 ILE L N 1
ATOM 790 C CA . ILE A 1 107 ? 16.968 12.493 -9.044 1.00 14.84 107 ILE L CA 1
ATOM 791 C C . ILE A 1 107 ? 15.876 11.683 -9.727 1.00 15.31 107 ILE L C 1
ATOM 792 O O . ILE A 1 107 ? 16.095 10.537 -10.131 1.00 15.01 107 ILE L O 1
ATOM 797 N N . LYS A 1 108 ? 14.693 12.278 -9.827 1.00 16.09 108 LYS L N 1
ATOM 798 C CA . LYS A 1 108 ? 13.580 11.643 -10.511 1.00 16.77 108 LYS L CA 1
ATOM 799 C C . LYS A 1 108 ? 13.637 11.905 -12.007 1.00 16.80 108 LYS L C 1
ATOM 800 O O . LYS A 1 108 ? 14.173 12.920 -12.456 1.00 16.97 108 LYS L O 1
ATOM 806 N N . ARG A 1 109 ? 13.081 10.970 -12.771 1.00 17.11 109 ARG L N 1
ATOM 807 C CA . ARG A 1 109 ? 12.948 11.100 -14.218 1.00 16.91 109 ARG L CA 1
ATOM 808 C C . ARG A 1 109 ? 11.831 10.172 -14.677 1.00 17.09 109 ARG L C 1
ATOM 809 O O . ARG A 1 109 ? 11.277 9.433 -13.869 1.00 17.17 109 ARG L O 1
ATOM 817 N N . ALA A 1 110 ? 11.502 10.214 -15.968 1.00 17.53 110 ALA L N 1
ATOM 818 C CA . ALA A 1 110 ? 10.483 9.330 -16.541 1.00 17.76 110 ALA L CA 1
ATOM 819 C C . ALA A 1 110 ? 10.908 7.865 -16.455 1.00 18.08 110 ALA L C 1
ATOM 820 O O . ALA A 1 110 ? 12.098 7.549 -16.567 1.00 17.80 110 ALA L O 1
ATOM 822 N N . ASP A 1 111 ? 9.934 6.982 -16.242 1.00 17.77 111 ASP L N 1
ATOM 823 C CA . ASP A 1 111 ? 10.183 5.540 -16.215 1.00 18.15 111 ASP L CA 1
ATOM 824 C C . ASP A 1 111 ? 10.812 5.090 -17.522 1.00 17.59 111 ASP L C 1
ATOM 825 O O . ASP A 1 111 ? 10.471 5.597 -18.593 1.00 17.85 111 ASP L O 1
ATOM 830 N N . ALA A 1 112 ? 11.758 4.159 -17.426 1.00 17.27 112 ALA L N 1
ATOM 831 C CA . ALA A 1 112 ? 12.433 3.621 -18.602 1.00 16.68 112 ALA L CA 1
ATOM 832 C C . ALA A 1 112 ? 12.668 2.134 -18.410 1.00 16.26 112 ALA L C 1
ATOM 833 O O . ALA A 1 112 ? 13.121 1.705 -17.348 1.00 16.09 112 ALA L O 1
ATOM 835 N N . ALA A 1 113 ? 12.322 1.351 -19.431 1.00 15.68 113 ALA L N 1
ATOM 836 C CA . ALA A 1 113 ? 12.538 -0.088 -19.405 1.00 15.38 113 ALA L CA 1
ATOM 837 C C . ALA A 1 113 ? 14.020 -0.399 -19.612 1.00 15.15 113 ALA L C 1
ATOM 838 O O . ALA A 1 113 ? 14.705 0.330 -20.322 1.00 14.78 113 ALA L O 1
ATOM 840 N N . PRO A 1 114 ? 14.519 -1.482 -18.988 1.00 15.11 114 PRO L N 1
ATOM 841 C CA . PRO A 1 114 ? 15.913 -1.875 -19.192 1.00 15.23 114 PRO L CA 1
ATOM 842 C C . PRO A 1 114 ? 16.193 -2.356 -20.618 1.00 14.97 114 PRO L C 1
ATOM 843 O O . PRO A 1 114 ? 15.347 -3.021 -21.223 1.00 15.89 114 PRO L O 1
ATOM 847 N N . THR A 1 115 ? 17.358 -1.988 -21.148 1.00 14.56 115 THR L N 1
ATOM 848 C CA . THR A 1 115 ? 17.859 -2.557 -22.392 1.00 13.89 115 THR L CA 1
ATOM 849 C C . THR A 1 115 ? 18.665 -3.787 -21.994 1.00 13.28 115 THR L C 1
ATOM 850 O O . THR A 1 115 ? 19.693 -3.664 -21.330 1.00 13.03 115 THR L O 1
ATOM 854 N N . VAL A 1 116 ? 18.179 -4.963 -22.382 1.00 12.43 116 VAL L N 1
ATOM 855 C CA . VAL A 1 116 ? 18.768 -6.229 -21.935 1.00 11.94 116 VAL L CA 1
ATOM 856 C C . VAL A 1 116 ? 19.623 -6.834 -23.044 1.00 11.75 116 VAL L C 1
ATOM 857 O O . VAL A 1 116 ? 19.200 -6.900 -24.200 1.00 11.72 116 VAL L O 1
ATOM 861 N N . SER A 1 117 ? 20.839 -7.241 -22.687 1.00 11.42 117 SER L N 1
ATOM 862 C CA . SER A 1 117 ? 21.745 -7.906 -23.626 1.00 11.50 117 SER L CA 1
ATOM 863 C C . SER A 1 117 ? 22.348 -9.134 -22.966 1.00 11.38 117 SER L C 1
ATOM 864 O O . SER A 1 117 ? 22.790 -9.059 -21.819 1.00 11.64 117 SER L O 1
ATOM 867 N N . ILE A 1 118 ? 22.357 -10.257 -23.690 1.00 11.01 118 ILE L N 1
ATOM 868 C CA . ILE A 1 118 ? 22.918 -11.520 -23.182 1.00 10.83 118 ILE L CA 1
ATOM 869 C C . ILE A 1 118 ? 24.143 -11.958 -23.996 1.00 10.66 118 ILE L C 1
ATOM 870 O O . ILE A 1 118 ? 24.191 -11.759 -25.210 1.00 10.93 118 ILE L O 1
ATOM 875 N N . PHE A 1 119 ? 25.132 -12.538 -23.316 1.00 10.39 119 PHE L N 1
ATOM 876 C CA . PHE A 1 119 ? 26.393 -12.906 -23.947 1.00 10.30 119 PHE L CA 1
ATOM 877 C C . PHE A 1 119 ? 26.824 -14.316 -23.568 1.00 10.22 119 PHE L C 1
ATOM 878 O O . PHE A 1 119 ? 26.970 -14.620 -22.385 1.00 10.06 119 PHE L O 1
ATOM 886 N N . PRO A 1 120 ? 27.035 -15.185 -24.571 1.00 10.20 120 PRO L N 1
ATOM 887 C CA . PRO A 1 120 ? 27.594 -16.509 -24.302 1.00 10.25 120 PRO L CA 1
ATOM 888 C C . PRO A 1 120 ? 29.041 -16.436 -23.799 1.00 10.38 120 PRO L C 1
ATOM 889 O O . PRO A 1 120 ? 29.666 -15.381 -23.888 1.00 10.68 120 PRO L O 1
ATOM 893 N N . PRO A 1 121 ? 29.572 -17.549 -23.273 1.00 10.45 121 PRO L N 1
ATOM 894 C CA . PRO A 1 121 ? 30.974 -17.590 -22.860 1.00 10.52 121 PRO L CA 1
ATOM 895 C C . PRO A 1 121 ? 31.934 -17.401 -24.037 1.00 10.49 121 PRO L C 1
ATOM 896 O O . PRO A 1 121 ? 31.650 -17.842 -25.159 1.00 10.61 121 PRO L O 1
ATOM 900 N N . SER A 1 122 ? 33.056 -16.742 -23.761 1.00 10.51 122 SER L N 1
ATOM 901 C CA . SER A 1 122 ? 34.126 -16.530 -24.729 1.00 10.74 122 SER L CA 1
ATOM 902 C C . SER A 1 122 ? 34.907 -17.813 -24.957 1.00 11.06 122 SER L C 1
ATOM 903 O O . SER A 1 122 ? 34.934 -18.688 -24.092 1.00 11.00 122 SER L O 1
ATOM 906 N N . SER A 1 123 ? 35.570 -17.916 -26.108 1.00 11.37 123 SER L N 1
ATOM 907 C CA . SER A 1 123 ? 36.440 -19.062 -26.368 1.00 11.74 123 SER L CA 1
ATOM 908 C C . SER A 1 123 ? 37.613 -19.134 -25.390 1.00 11.55 123 SER L C 1
ATOM 909 O O . SER A 1 123 ? 38.030 -20.226 -25.007 1.00 11.44 123 SER L O 1
ATOM 912 N N . GLU A 1 124 ? 38.142 -17.973 -24.993 1.00 11.14 124 GLU L N 1
ATOM 913 C CA . GLU A 1 124 ? 39.210 -17.921 -23.992 1.00 11.20 124 GLU L CA 1
ATOM 914 C C . GLU A 1 124 ? 38.778 -18.628 -22.715 1.00 10.64 124 GLU L C 1
ATOM 915 O O . GLU A 1 124 ? 39.520 -19.449 -22.162 1.00 10.37 124 GLU L O 1
ATOM 921 N N . GLN A 1 125 ? 37.569 -18.322 -22.253 1.00 10.05 125 GLN L N 1
ATOM 922 C CA . GLN A 1 125 ? 37.092 -18.928 -21.017 1.00 9.64 125 GLN L CA 1
ATOM 923 C C . GLN A 1 125 ? 36.736 -20.400 -21.216 1.00 9.59 125 GLN L C 1
ATOM 924 O O . GLN A 1 125 ? 37.130 -21.246 -20.420 1.00 9.47 125 GLN L O 1
ATOM 930 N N . LEU A 1 126 ? 36.006 -20.701 -22.285 1.00 9.57 126 LEU L N 1
ATOM 931 C CA . LEU A 1 126 ? 35.577 -22.075 -22.542 1.00 9.82 126 LEU L CA 1
ATOM 932 C C . LEU A 1 126 ? 36.753 -23.033 -22.633 1.00 9.94 126 LEU L C 1
ATOM 933 O O . LEU A 1 126 ? 36.734 -24.097 -22.026 1.00 10.00 126 LEU L O 1
ATOM 938 N N . THR A 1 127 ? 37.786 -22.645 -23.377 1.00 10.04 127 THR L N 1
ATOM 939 C CA . THR A 1 127 ? 38.927 -23.532 -23.578 1.00 10.32 127 THR L CA 1
ATOM 940 C C . THR A 1 127 ? 39.758 -23.715 -22.315 1.00 10.69 127 THR L C 1
ATOM 941 O O . THR A 1 127 ? 40.531 -24.668 -22.224 1.00 11.19 127 THR L O 1
ATOM 945 N N . SER A 1 128 ? 39.598 -22.815 -21.346 1.00 10.87 128 SER L N 1
ATOM 946 C CA . SER A 1 128 ? 40.270 -22.947 -20.054 1.00 11.04 128 SER L CA 1
ATOM 947 C C . SER A 1 128 ? 39.472 -23.827 -19.085 1.00 11.20 128 SER L C 1
ATOM 948 O O . SER A 1 128 ? 39.970 -24.191 -18.013 1.00 11.92 128 SER L O 1
ATOM 951 N N . GLY A 1 129 ? 38.235 -24.149 -19.462 1.00 10.90 129 GLY L N 1
ATOM 952 C CA . GLY A 1 129 ? 37.371 -25.006 -18.644 1.00 10.56 129 GLY L CA 1
ATOM 953 C C . GLY A 1 129 ? 36.183 -24.337 -17.975 1.00 10.28 129 GLY L C 1
ATOM 954 O O . GLY A 1 129 ? 35.384 -25.009 -17.314 1.00 10.24 129 GLY L O 1
ATOM 955 N N . GLY A 1 130 ? 36.063 -23.020 -18.126 1.00 10.10 130 GLY L N 1
ATOM 956 C CA . GLY A 1 130 ? 34.988 -22.274 -17.461 1.00 9.86 130 GLY L CA 1
ATOM 957 C C . GLY A 1 130 ? 33.931 -21.799 -18.438 1.00 9.78 130 GLY L C 1
ATOM 958 O O . GLY A 1 130 ? 34.139 -21.842 -19.644 1.00 9.81 130 GLY L O 1
ATOM 959 N N . ALA A 1 131 ? 32.797 -21.338 -17.916 1.00 9.68 131 ALA L N 1
ATOM 960 C CA . ALA A 1 131 ? 31.725 -20.808 -18.760 1.00 9.76 131 ALA L CA 1
ATOM 961 C C . ALA A 1 131 ? 30.820 -19.845 -18.008 1.00 9.98 131 ALA L C 1
ATOM 962 O O . ALA A 1 131 ? 29.944 -20.263 -17.233 1.00 10.48 131 ALA L O 1
ATOM 964 N N . SER A 1 132 ? 31.019 -18.556 -18.254 1.00 9.80 132 SER L N 1
ATOM 965 C CA . SER A 1 132 ? 30.162 -17.530 -17.676 1.00 9.82 132 SER L CA 1
ATOM 966 C C . SER A 1 132 ? 29.260 -16.954 -18.747 1.00 9.97 132 SER L C 1
ATOM 967 O O . SER A 1 132 ? 29.718 -16.644 -19.845 1.00 10.20 132 SER L O 1
ATOM 970 N N . VAL A 1 133 ? 27.977 -16.835 -18.414 1.00 9.77 133 VAL L N 1
ATOM 971 C CA . VAL A 1 133 ? 26.983 -16.185 -19.262 1.00 9.83 133 VAL L CA 1
ATOM 972 C C . VAL A 1 133 ? 26.652 -14.858 -18.588 1.00 9.84 133 VAL L C 1
ATOM 973 O O . VAL A 1 133 ? 26.403 -14.814 -17.377 1.00 9.77 133 VAL L O 1
ATOM 977 N N . VAL A 1 134 ? 26.688 -13.779 -19.362 1.00 9.78 134 VAL L N 1
ATOM 978 C CA . VAL A 1 134 ? 26.533 -12.430 -18.810 1.00 10.08 134 VAL L CA 1
ATOM 979 C C . VAL A 1 134 ? 25.291 -11.769 -19.373 1.00 10.58 134 VAL L C 1
ATOM 980 O O . VAL A 1 134 ? 25.027 -11.844 -20.573 1.00 10.62 134 VAL L O 1
ATOM 984 N N . CYS A 1 135 ? 24.529 -11.124 -18.492 1.00 11.18 135 CYS L N 1
ATOM 985 C CA . CYS A 1 135 ? 23.364 -10.354 -18.893 1.00 12.43 135 CYS L CA 1
ATOM 986 C C . CYS A 1 135 ? 23.537 -8.930 -18.372 1.00 11.72 135 CYS L C 1
ATOM 987 O O . CYS A 1 135 ? 23.779 -8.729 -17.183 1.00 11.56 135 CYS L O 1
ATOM 990 N N . PHE A 1 136 ? 23.459 -7.950 -19.268 1.00 11.38 136 PHE L N 1
ATOM 991 C CA . PHE A 1 136 ? 23.386 -6.554 -18.851 1.00 11.21 136 PHE L CA 1
ATOM 992 C C . PHE A 1 136 ? 21.948 -6.065 -18.936 1.00 11.23 136 PHE L C 1
ATOM 993 O O . PHE A 1 136 ? 21.254 -6.339 -19.915 1.00 11.08 136 PHE L O 1
ATOM 1001 N N . LEU A 1 137 ? 21.518 -5.345 -17.901 1.00 11.28 137 LEU L N 1
ATOM 1002 C CA . LEU A 1 137 ? 20.184 -4.750 -17.846 1.00 11.51 137 LEU L CA 1
ATOM 1003 C C . LEU A 1 137 ? 20.437 -3.262 -17.678 1.00 11.28 137 LEU L C 1
ATOM 1004 O O . LEU A 1 137 ? 20.661 -2.787 -16.563 1.00 10.94 137 LEU L O 1
ATOM 1009 N N . ASN A 1 138 ? 20.430 -2.538 -18.792 1.00 11.43 138 ASN L N 1
ATOM 1010 C CA . ASN A 1 138 ? 20.988 -1.193 -18.822 1.00 11.71 138 ASN L CA 1
ATOM 1011 C C . ASN A 1 138 ? 19.994 -0.053 -18.967 1.00 11.88 138 ASN L C 1
ATOM 1012 O O . ASN A 1 138 ? 18.972 -0.178 -19.648 1.00 11.84 138 ASN L O 1
ATOM 1017 N N . ASN A 1 139 ? 20.329 1.060 -18.318 1.00 12.30 139 ASN L N 1
ATOM 1018 C CA . ASN A 1 139 ? 19.617 2.331 -18.468 1.00 12.96 139 ASN L CA 1
ATOM 1019 C C . ASN A 1 139 ? 18.119 2.259 -18.173 1.00 12.86 139 ASN L C 1
ATOM 1020 O O . ASN A 1 139 ? 17.286 2.654 -18.998 1.00 13.31 139 ASN L O 1
ATOM 1025 N N . PHE A 1 140 ? 17.787 1.766 -16.982 1.00 12.65 140 PHE L N 1
ATOM 1026 C CA . PHE A 1 140 ? 16.396 1.675 -16.549 1.00 12.58 140 PHE L CA 1
ATOM 1027 C C . PHE A 1 140 ? 16.079 2.668 -15.433 1.00 12.94 140 PHE L C 1
ATOM 1028 O O . PHE A 1 140 ? 16.980 3.201 -14.786 1.00 12.54 140 PHE L O 1
ATOM 1036 N N . TYR A 1 141 ? 14.787 2.921 -15.235 1.00 13.48 141 TYR L N 1
ATOM 1037 C CA . TYR A 1 141 ? 14.304 3.752 -14.139 1.00 14.72 141 TYR L CA 1
ATOM 1038 C C . TYR A 1 141 ? 12.854 3.362 -13.855 1.00 15.15 141 TYR L C 1
ATOM 1039 O O . TYR A 1 141 ? 12.078 3.209 -14.799 1.00 15.14 141 TYR L O 1
ATOM 1048 N N . PRO A 1 142 ? 12.474 3.215 -12.568 1.00 15.75 142 PRO L N 1
ATOM 1049 C CA . PRO A 1 142 ? 13.251 3.415 -11.335 1.00 16.07 142 PRO L CA 1
ATOM 1050 C C . PRO A 1 142 ? 14.235 2.283 -11.037 1.00 16.37 142 PRO L C 1
ATOM 1051 O O . PRO A 1 142 ? 14.377 1.358 -11.839 1.00 16.64 142 PRO L O 1
ATOM 1055 N N . LYS A 1 143 ? 14.892 2.362 -9.884 1.00 16.78 143 LYS L N 1
ATOM 1056 C CA . LYS A 1 143 ? 16.060 1.533 -9.596 1.00 17.46 143 LYS L CA 1
ATOM 1057 C C . LYS A 1 143 ? 15.774 0.076 -9.237 1.00 18.16 143 LYS L C 1
ATOM 1058 O O . LYS A 1 143 ? 16.649 -0.774 -9.404 1.00 17.88 143 LYS L O 1
ATOM 1064 N N . ASP A 1 144 ? 14.573 -0.217 -8.743 1.00 18.77 144 ASP L N 1
ATOM 1065 C CA . ASP A 1 144 ? 14.250 -1.585 -8.328 1.00 19.97 144 ASP L CA 1
ATOM 1066 C C . ASP A 1 144 ? 14.092 -2.506 -9.528 1.00 19.58 144 ASP L C 1
ATOM 1067 O O . ASP A 1 144 ? 13.383 -2.186 -10.483 1.00 19.46 144 ASP L O 1
ATOM 1072 N N . ILE A 1 145 ? 14.781 -3.641 -9.476 1.00 19.37 145 ILE L N 1
ATOM 1073 C CA . ILE A 1 145 ? 14.781 -4.598 -10.578 1.00 19.30 145 ILE L CA 1
ATOM 1074 C C . ILE A 1 145 ? 15.115 -5.991 -10.054 1.00 19.40 145 ILE L C 1
ATOM 1075 O O . ILE A 1 145 ? 15.839 -6.137 -9.068 1.00 18.76 145 ILE L O 1
ATOM 1080 N N . ASN A 1 146 ? 14.560 -7.006 -10.708 1.00 20.29 146 ASN L N 1
ATOM 1081 C CA . ASN A 1 146 ? 14.915 -8.383 -10.419 1.00 21.45 146 ASN L CA 1
ATOM 1082 C C . ASN A 1 146 ? 15.338 -9.104 -11.685 1.00 20.55 146 ASN L C 1
ATOM 1083 O O . ASN A 1 146 ? 14.762 -8.894 -12.756 1.00 20.28 146 ASN L O 1
ATOM 1088 N N . VAL A 1 147 ? 16.371 -9.929 -11.556 1.00 19.55 147 VAL L N 1
ATOM 1089 C CA . VAL A 1 147 ? 16.806 -10.777 -12.657 1.00 19.44 147 VAL L CA 1
ATOM 1090 C C . VAL A 1 147 ? 16.614 -12.249 -12.293 1.00 18.83 147 VAL L C 1
ATOM 1091 O O . VAL A 1 147 ? 16.929 -12.674 -11.180 1.00 18.96 147 VAL L O 1
ATOM 1095 N N . LYS A 1 148 ? 16.068 -13.004 -13.240 1.00 18.60 148 LYS L N 1
ATOM 1096 C CA . LYS A 1 148 ? 15.908 -14.443 -13.101 1.00 18.03 148 LYS L CA 1
ATOM 1097 C C . LYS A 1 148 ? 16.658 -15.129 -14.235 1.00 17.02 148 LYS L C 1
ATOM 1098 O O . LYS A 1 148 ? 16.502 -14.759 -15.401 1.00 16.92 148 LYS L O 1
ATOM 1104 N N . TRP A 1 149 ? 17.483 -16.112 -13.882 1.00 15.74 149 TRP L N 1
ATOM 1105 C CA . TRP A 1 149 ? 18.167 -16.947 -14.869 1.00 15.00 149 TRP L CA 1
ATOM 1106 C C . TRP A 1 149 ? 17.429 -18.257 -15.073 1.00 15.01 149 TRP L C 1
ATOM 1107 O O . TRP A 1 149 ? 16.977 -18.868 -14.106 1.00 15.33 149 TRP L O 1
ATOM 1118 N N . LYS A 1 150 ? 17.321 -18.679 -16.329 1.00 14.88 150 LYS L N 1
ATOM 1119 C CA . LYS A 1 150 ? 16.797 -20.002 -16.664 1.00 14.94 150 LYS L CA 1
ATOM 1120 C C . LYS A 1 150 ? 17.754 -20.772 -17.570 1.00 14.49 150 LYS L C 1
ATOM 1121 O O . LYS A 1 150 ? 18.252 -20.238 -18.565 1.00 14.26 150 LYS L O 1
ATOM 1127 N N . ILE A 1 151 ? 18.007 -22.026 -17.200 1.00 14.19 151 ILE L N 1
ATOM 1128 C CA . ILE A 1 151 ? 18.773 -22.957 -18.023 1.00 14.21 151 ILE L CA 1
ATOM 1129 C C . ILE A 1 151 ? 17.810 -24.056 -18.450 1.00 14.57 151 ILE L C 1
ATOM 1130 O O . ILE A 1 151 ? 17.165 -24.683 -17.603 1.00 14.30 151 ILE L O 1
ATOM 1135 N N . ASP A 1 152 ? 17.709 -24.267 -19.762 1.00 14.80 152 ASP L N 1
ATOM 1136 C CA . ASP A 1 152 ? 16.768 -25.232 -20.335 1.00 15.37 152 ASP L CA 1
ATOM 1137 C C . ASP A 1 152 ? 15.340 -25.022 -19.814 1.00 16.55 152 ASP L C 1
ATOM 1138 O O . ASP A 1 152 ? 14.623 -25.978 -19.497 1.00 16.33 152 ASP L O 1
ATOM 1143 N N . GLY A 1 153 ? 14.944 -23.754 -19.722 1.00 17.00 153 GLY L N 1
ATOM 1144 C CA . GLY A 1 153 ? 13.580 -23.382 -19.355 1.00 18.31 153 GLY L CA 1
ATOM 1145 C C . GLY A 1 153 ? 13.253 -23.366 -17.874 1.00 19.23 153 GLY L C 1
ATOM 1146 O O . GLY A 1 153 ? 12.172 -22.911 -17.493 1.00 19.78 153 GLY L O 1
ATOM 1147 N N . SER A 1 154 ? 14.175 -23.850 -17.041 1.00 20.35 154 SER L N 1
ATOM 1148 C CA . SER A 1 154 ? 13.963 -23.919 -15.591 1.00 21.76 154 SER L CA 1
ATOM 1149 C C . SER A 1 154 ? 14.843 -22.934 -14.827 1.00 21.78 154 SER L C 1
ATOM 1150 O O . SER A 1 154 ? 15.998 -22.710 -15.192 1.00 20.84 154 SER L O 1
ATOM 1153 N N . GLU A 1 155 ? 14.295 -22.375 -13.749 1.00 22.00 155 GLU L N 1
ATOM 1154 C CA . GLU A 1 155 ? 15.010 -21.406 -12.916 1.00 22.90 155 GLU L CA 1
ATOM 1155 C C . GLU A 1 155 ? 16.334 -21.947 -12.375 1.00 22.66 155 GLU L C 1
ATOM 1156 O O . GLU A 1 155 ? 16.406 -23.069 -11.868 1.00 22.36 155 GLU L O 1
ATOM 1162 N N . ARG A 1 156 ? 17.375 -21.130 -12.502 1.00 22.61 156 ARG L N 1
ATOM 1163 C CA . ARG A 1 156 ? 18.687 -21.415 -11.946 1.00 23.20 156 ARG L CA 1
ATOM 1164 C C . ARG A 1 156 ? 19.051 -20.294 -10.975 1.00 23.11 156 ARG L C 1
ATOM 1165 O O . ARG A 1 156 ? 19.094 -19.126 -11.364 1.00 22.51 156 ARG L O 1
ATOM 1173 N N . GLN A 1 157 ? 19.306 -20.650 -9.718 1.00 23.82 157 GLN L N 1
ATOM 1174 C CA . GLN A 1 157 ? 19.572 -19.652 -8.674 1.00 24.50 157 GLN L CA 1
ATOM 1175 C C . GLN A 1 157 ? 21.025 -19.590 -8.198 1.00 23.89 157 GLN L C 1
ATOM 1176 O O . GLN A 1 157 ? 21.513 -18.516 -7.848 1.00 24.50 157 GLN L O 1
ATOM 1182 N N . ASN A 1 158 ? 21.714 -20.727 -8.174 1.00 23.30 158 ASN L N 1
ATOM 1183 C CA . ASN A 1 158 ? 23.110 -20.744 -7.735 1.00 22.65 158 ASN L CA 1
ATOM 1184 C C . ASN A 1 158 ? 24.100 -20.371 -8.841 1.00 20.98 158 ASN L C 1
ATOM 1185 O O . ASN A 1 158 ? 23.826 -20.570 -10.028 1.00 20.43 158 ASN L O 1
ATOM 1190 N N . GLY A 1 159 ? 25.242 -19.816 -8.436 1.00 19.00 159 GLY L N 1
ATOM 1191 C CA . GLY A 1 159 ? 26.311 -19.432 -9.363 1.00 17.42 159 GLY L CA 1
ATOM 1192 C C . GLY A 1 159 ? 26.110 -18.082 -10.029 1.00 16.50 159 GLY L C 1
ATOM 1193 O O . GLY A 1 159 ? 26.686 -17.813 -11.087 1.00 16.04 159 GLY L O 1
ATOM 1194 N N . VAL A 1 160 ? 25.301 -17.229 -9.401 1.00 15.61 160 VAL L N 1
ATOM 1195 C CA . VAL A 1 160 ? 24.975 -15.911 -9.945 1.00 15.00 160 VAL L CA 1
ATOM 1196 C C . VAL A 1 160 ? 25.705 -14.804 -9.181 1.00 14.96 160 VAL L C 1
ATOM 1197 O O . VAL A 1 160 ? 25.760 -14.812 -7.950 1.00 15.53 160 VAL L O 1
ATOM 1201 N N . LEU A 1 161 ? 26.274 -13.858 -9.921 1.00 13.88 161 LEU L N 1
ATOM 1202 C CA . LEU A 1 161 ? 26.901 -12.692 -9.312 1.00 13.36 161 LEU L CA 1
ATOM 1203 C C . LEU A 1 161 ? 26.288 -11.439 -9.921 1.00 13.06 161 LEU L C 1
ATOM 1204 O O . LEU A 1 161 ? 26.356 -11.224 -11.137 1.00 12.56 161 LEU L O 1
ATOM 1209 N N . ASN A 1 162 ? 25.683 -10.626 -9.063 1.00 12.64 162 ASN L N 1
ATOM 1210 C CA . ASN A 1 162 ? 24.997 -9.409 -9.486 1.00 12.70 162 ASN L CA 1
ATOM 1211 C C . ASN A 1 162 ? 25.708 -8.158 -9.002 1.00 12.80 162 ASN L C 1
ATOM 1212 O O . ASN A 1 162 ? 26.227 -8.121 -7.884 1.00 12.89 162 ASN L O 1
ATOM 1217 N N . SER A 1 163 ? 25.716 -7.132 -9.849 1.00 12.76 163 SER L N 1
ATOM 1218 C CA . SER A 1 163 ? 26.244 -5.826 -9.475 1.00 13.14 163 SER L CA 1
ATOM 1219 C C . SER A 1 163 ? 25.377 -4.727 -10.069 1.00 13.72 163 SER L C 1
ATOM 1220 O O . SER A 1 163 ? 24.855 -4.869 -11.178 1.00 13.52 163 SER L O 1
ATOM 1223 N N . TRP A 1 164 ? 25.225 -3.640 -9.319 1.00 14.61 164 TRP L N 1
ATOM 1224 C CA . TRP A 1 164 ? 24.362 -2.524 -9.704 1.00 15.79 164 TRP L CA 1
ATOM 1225 C C . TRP A 1 164 ? 25.171 -1.244 -9.695 1.00 15.32 164 TRP L C 1
ATOM 1226 O O . TRP A 1 164 ? 26.062 -1.083 -8.863 1.00 15.25 164 TRP L O 1
ATOM 1237 N N . THR A 1 165 ? 24.859 -0.337 -10.617 1.00 14.95 165 THR L N 1
ATOM 1238 C CA . THR A 1 165 ? 25.448 1.005 -10.592 1.00 14.94 165 THR L CA 1
ATOM 1239 C C . THR A 1 165 ? 24.610 1.971 -9.761 1.00 15.04 165 THR L C 1
ATOM 1240 O O . THR A 1 165 ? 23.414 1.769 -9.561 1.00 15.03 165 THR L O 1
ATOM 1244 N N . ASP A 1 166 ? 25.253 3.028 -9.275 1.00 14.96 166 ASP L N 1
ATOM 1245 C CA . ASP A 1 166 ? 24.527 4.182 -8.770 1.00 15.26 166 ASP L CA 1
ATOM 1246 C C . ASP A 1 166 ? 23.997 4.987 -9.959 1.00 14.67 166 ASP L C 1
ATOM 1247 O O . ASP A 1 166 ? 24.364 4.723 -11.107 1.00 14.41 166 ASP L O 1
ATOM 1252 N N . GLN A 1 167 ? 23.134 5.959 -9.686 1.00 14.16 167 GLN L N 1
ATOM 1253 C CA . GLN A 1 167 ? 22.464 6.706 -10.747 1.00 14.43 167 GLN L CA 1
ATOM 1254 C C . GLN A 1 167 ? 23.425 7.437 -11.682 1.00 14.74 167 GLN L C 1
ATOM 1255 O O . GLN A 1 167 ? 24.363 8.111 -11.243 1.00 14.79 167 GLN L O 1
ATOM 1261 N N . ASP A 1 168 ? 23.169 7.303 -12.978 1.00 15.38 168 ASP L N 1
ATOM 1262 C CA . ASP A 1 168 ? 23.971 7.943 -14.001 1.00 16.57 168 ASP L CA 1
ATOM 1263 C C . ASP A 1 168 ? 23.810 9.462 -13.924 1.00 16.87 168 ASP L C 1
ATOM 1264 O O . ASP A 1 168 ? 22.688 9.966 -13.872 1.00 16.40 168 ASP L O 1
ATOM 1269 N N . SER A 1 169 ? 24.930 10.183 -13.927 1.00 17.77 169 SER L N 1
ATOM 1270 C CA . SER A 1 169 ? 24.914 11.643 -13.785 1.00 18.95 169 SER L CA 1
ATOM 1271 C C . SER A 1 169 ? 24.391 12.378 -15.020 1.00 19.45 169 SER L C 1
ATOM 1272 O O . SER A 1 169 ? 24.064 13.566 -14.939 1.00 19.81 169 SER L O 1
ATOM 1275 N N . LYS A 1 170 ? 24.323 11.678 -16.152 1.00 20.12 170 LYS L N 1
ATOM 1276 C CA . LYS A 1 170 ? 23.869 12.273 -17.411 1.00 20.78 170 LYS L CA 1
ATOM 1277 C C . LYS A 1 170 ? 22.385 12.027 -17.677 1.00 19.82 170 LYS L C 1
ATOM 1278 O O . LYS A 1 170 ? 21.612 12.981 -17.828 1.00 20.35 170 LYS L O 1
ATOM 1284 N N . ASP A 1 171 ? 21.986 10.755 -17.733 1.00 18.40 171 ASP L N 1
ATOM 1285 C CA . ASP A 1 171 ? 20.617 10.406 -18.114 1.00 16.91 171 ASP L CA 1
ATOM 1286 C C . ASP A 1 171 ? 19.751 9.901 -16.955 1.00 15.71 171 ASP L C 1
ATOM 1287 O O . ASP A 1 171 ? 18.593 9.521 -17.158 1.00 15.51 171 ASP L O 1
ATOM 1292 N N . SER A 1 172 ? 20.326 9.896 -15.749 1.00 14.62 172 SER L N 1
ATOM 1293 C CA . SER A 1 172 ? 19.586 9.618 -14.511 1.00 13.62 172 SER L CA 1
ATOM 1294 C C . SER A 1 172 ? 18.979 8.219 -14.440 1.00 13.10 172 SER L C 1
ATOM 1295 O O . SER A 1 172 ? 17.988 7.996 -13.749 1.00 13.32 172 SER L O 1
ATOM 1298 N N . THR A 1 173 ? 19.597 7.276 -15.143 1.00 12.68 173 THR L N 1
ATOM 1299 C CA . THR A 1 173 ? 19.144 5.888 -15.109 1.00 12.40 173 THR L CA 1
ATOM 1300 C C . THR A 1 173 ? 20.047 5.030 -14.229 1.00 12.15 173 THR L C 1
ATOM 1301 O O . THR A 1 173 ? 21.073 5.501 -13.725 1.00 12.29 173 THR L O 1
ATOM 1305 N N . TYR A 1 174 ? 19.645 3.773 -14.059 1.00 11.71 174 TYR L N 1
ATOM 1306 C CA . TYR A 1 174 ? 20.402 2.777 -13.315 1.00 11.59 174 TYR L CA 1
ATOM 1307 C C . TYR A 1 174 ? 20.713 1.627 -14.251 1.00 11.30 174 TYR L C 1
ATOM 1308 O O . TYR A 1 174 ? 20.012 1.424 -15.245 1.00 11.08 174 TYR L O 1
ATOM 1317 N N . SER A 1 175 ? 21.767 0.882 -13.938 1.00 11.12 175 SER L N 1
ATOM 1318 C CA . SER A 1 175 ? 22.106 -0.313 -14.710 1.00 11.17 175 SER L CA 1
ATOM 1319 C C . SER A 1 175 ? 22.485 -1.464 -13.789 1.00 11.29 175 SER L C 1
ATOM 1320 O O . SER A 1 175 ? 22.820 -1.254 -12.619 1.00 11.09 175 SER L O 1
ATOM 1323 N N . MET A 1 176 ? 22.416 -2.682 -14.321 1.00 11.46 176 MET L N 1
ATOM 1324 C CA . MET A 1 176 ? 22.737 -3.879 -13.556 1.00 12.11 176 MET L CA 1
ATOM 1325 C C . MET A 1 176 ? 23.454 -4.896 -14.437 1.00 11.53 176 MET L C 1
ATOM 1326 O O . MET A 1 176 ? 23.179 -5.000 -15.631 1.00 11.51 176 MET L O 1
ATOM 1331 N N . SER A 1 177 ? 24.393 -5.622 -13.843 1.00 10.78 177 SER L N 1
ATOM 1332 C CA . SER A 1 177 ? 25.049 -6.735 -14.519 1.00 10.58 177 SER L CA 1
ATOM 1333 C C . SER A 1 177 ? 24.791 -8.016 -13.740 1.00 10.43 177 SER L C 1
ATOM 1334 O O . SER A 1 177 ? 24.854 -8.018 -12.511 1.00 10.59 177 SER L O 1
ATOM 1337 N N . SER A 1 178 ? 24.510 -9.098 -14.459 1.00 10.31 178 SER L N 1
ATOM 1338 C CA . SER A 1 178 ? 24.296 -10.401 -13.843 1.00 10.30 178 SER L CA 1
ATOM 1339 C C . SER A 1 178 ? 25.121 -11.449 -14.586 1.00 10.13 178 SER L C 1
ATOM 1340 O O . SER A 1 178 ? 25.016 -11.570 -15.807 1.00 10.15 178 SER L O 1
ATOM 1343 N N . THR A 1 179 ? 25.945 -12.189 -13.846 1.00 10.25 179 THR L N 1
ATOM 1344 C CA . THR A 1 179 ? 26.816 -13.206 -14.435 1.00 10.38 179 THR L CA 1
ATOM 1345 C C . THR A 1 179 ? 26.505 -14.565 -13.832 1.00 10.41 179 THR L C 1
ATOM 1346 O O . THR A 1 179 ? 26.568 -14.736 -12.618 1.00 10.46 179 THR L O 1
ATOM 1350 N N . LEU A 1 180 ? 26.175 -15.523 -14.692 1.00 10.21 180 LEU L N 1
ATOM 1351 C CA . LEU A 1 180 ? 25.953 -16.903 -14.275 1.00 10.38 180 LEU L CA 1
ATOM 1352 C C . LEU A 1 180 ? 27.177 -17.738 -14.628 1.00 10.73 180 LEU L C 1
ATOM 1353 O O . LEU A 1 180 ? 27.529 -17.839 -15.804 1.00 10.67 180 LEU L O 1
ATOM 1358 N N . THR A 1 181 ? 27.825 -18.333 -13.626 1.00 11.09 181 THR L N 1
ATOM 1359 C CA . THR A 1 181 ? 29.045 -19.098 -13.890 1.00 11.75 181 THR L CA 1
ATOM 1360 C C . THR A 1 181 ? 28.848 -20.597 -13.699 1.00 11.90 181 THR L C 1
ATOM 1361 O O . THR A 1 181 ? 28.374 -21.055 -12.656 1.00 12.34 181 THR L O 1
ATOM 1365 N N . LEU A 1 182 ? 29.219 -21.332 -14.743 1.00 12.42 182 LEU L N 1
ATOM 1366 C CA . LEU A 1 182 ? 29.229 -22.784 -14.773 1.00 13.03 182 LEU L CA 1
ATOM 1367 C C . LEU A 1 182 ? 30.614 -23.196 -15.260 1.00 12.85 182 LEU L C 1
ATOM 1368 O O . LEU A 1 182 ? 31.442 -22.339 -15.589 1.00 13.61 182 LEU L O 1
ATOM 1373 N N . THR A 1 183 ? 30.873 -24.498 -15.302 1.00 12.54 183 THR L N 1
ATOM 1374 C CA . THR A 1 183 ? 32.050 -25.020 -15.988 1.00 12.23 183 THR L CA 1
ATOM 1375 C C . THR A 1 183 ? 31.694 -25.202 -17.457 1.00 12.21 183 THR L C 1
ATOM 1376 O O . THR A 1 183 ? 30.510 -25.221 -17.818 1.00 11.96 183 THR L O 1
ATOM 1380 N N . LYS A 1 184 ? 32.708 -25.330 -18.306 1.00 12.21 184 LYS L N 1
ATOM 1381 C CA . LYS A 1 184 ? 32.470 -25.616 -19.720 1.00 12.24 184 LYS L CA 1
ATOM 1382 C C . LYS A 1 184 ? 31.640 -26.883 -19.890 1.00 11.87 184 LYS L C 1
ATOM 1383 O O . LYS A 1 184 ? 30.700 -26.909 -20.682 1.00 11.48 184 LYS L O 1
ATOM 1389 N N . ASP A 1 185 ? 31.993 -27.934 -19.155 1.00 11.38 185 ASP L N 1
ATOM 1390 C CA . ASP A 1 185 ? 31.260 -29.188 -19.277 1.00 11.70 185 ASP L CA 1
ATOM 1391 C C . ASP A 1 185 ? 29.775 -29.027 -18.943 1.00 11.72 185 ASP L C 1
ATOM 1392 O O . ASP A 1 185 ? 28.915 -29.542 -19.659 1.00 11.55 185 ASP L O 1
ATOM 1397 N N . GLU A 1 186 ? 29.473 -28.310 -17.863 1.00 12.05 186 GLU L N 1
ATOM 1398 C CA . GLU A 1 186 ? 28.076 -28.082 -17.484 1.00 12.63 186 GLU L CA 1
ATOM 1399 C C . GLU A 1 186 ? 27.366 -27.232 -18.535 1.00 12.40 186 GLU L C 1
ATOM 1400 O O . GLU A 1 186 ? 26.222 -27.520 -18.908 1.00 12.22 186 GLU L O 1
ATOM 1406 N N . TYR A 1 187 ? 28.056 -26.205 -19.023 1.00 12.25 187 TYR L N 1
ATOM 1407 C CA . TYR A 1 187 ? 27.521 -25.338 -20.063 1.00 12.51 187 TYR L CA 1
ATOM 1408 C C . TYR A 1 187 ? 27.148 -26.135 -21.316 1.00 13.07 187 TYR L C 1
ATOM 1409 O O . TYR A 1 187 ? 26.088 -25.918 -21.908 1.00 13.22 187 TYR L O 1
ATOM 1418 N N . GLU A 1 188 ? 28.012 -27.074 -21.695 1.00 13.72 188 GLU L N 1
ATOM 1419 C CA . GLU A 1 188 ? 27.799 -27.889 -22.894 1.00 15.40 188 GLU L CA 1
ATOM 1420 C C . GLU A 1 188 ? 26.727 -28.968 -22.737 1.00 15.88 188 GLU L C 1
ATOM 1421 O O . GLU A 1 188 ? 26.322 -29.581 -23.721 1.00 16.27 188 GLU L O 1
ATOM 1427 N N . ARG A 1 189 ? 26.269 -29.202 -21.510 1.00 16.87 189 ARG L N 1
ATOM 1428 C CA . ARG A 1 189 ? 25.238 -30.214 -21.260 1.00 18.02 189 ARG L CA 1
ATOM 1429 C C . ARG A 1 189 ? 23.823 -29.643 -21.315 1.00 18.07 189 ARG L C 1
ATOM 1430 O O . ARG A 1 189 ? 22.838 -30.371 -21.151 1.00 18.55 189 ARG L O 1
ATOM 1438 N N . HIS A 1 190 ? 23.730 -28.339 -21.557 1.00 17.31 190 HIS L N 1
ATOM 1439 C CA . HIS A 1 190 ? 22.445 -27.655 -21.680 1.00 17.22 190 HIS L CA 1
ATOM 1440 C C . HIS A 1 190 ? 22.421 -26.787 -22.934 1.00 17.10 190 HIS L C 1
ATOM 1441 O O . HIS A 1 190 ? 23.470 -26.504 -23.527 1.00 16.90 190 HIS L O 1
ATOM 1448 N N . ASN A 1 191 ? 21.224 -26.366 -23.335 1.00 16.80 191 ASN L N 1
ATOM 1449 C CA . ASN A 1 191 ? 21.050 -25.660 -24.599 1.00 16.62 191 ASN L CA 1
ATOM 1450 C C . ASN A 1 191 ? 20.545 -24.222 -24.458 1.00 15.75 191 ASN L C 1
ATOM 1451 O O . ASN A 1 191 ? 21.157 -23.290 -24.991 1.00 15.73 191 ASN L O 1
ATOM 1456 N N . SER A 1 192 ? 19.437 -24.048 -23.743 1.00 14.75 192 SER L N 1
ATOM 1457 C CA . SER A 1 192 ? 18.780 -22.749 -23.633 1.00 14.09 192 SER L CA 1
ATOM 1458 C C . SER A 1 192 ? 19.286 -21.970 -22.425 1.00 13.48 192 SER L C 1
ATOM 1459 O O . SER A 1 192 ? 19.273 -22.481 -21.303 1.00 13.30 192 SER L O 1
ATOM 1462 N N . TYR A 1 193 ? 19.733 -20.737 -22.672 1.00 12.98 193 TYR L N 1
ATOM 1463 C CA . TYR A 1 193 ? 20.173 -19.836 -21.612 1.00 12.62 193 TYR L CA 1
ATOM 1464 C C . TYR A 1 193 ? 19.398 -18.536 -21.694 1.00 12.95 193 TYR L C 1
ATOM 1465 O O . TYR A 1 193 ? 19.391 -17.880 -22.734 1.00 12.77 193 TYR L O 1
ATOM 1474 N N . THR A 1 194 ? 18.743 -18.184 -20.592 1.00 13.36 194 THR L N 1
ATOM 1475 C CA . THR A 1 194 ? 17.807 -17.067 -20.571 1.00 14.26 194 THR L CA 1
ATOM 1476 C C . THR A 1 194 ? 17.982 -16.211 -19.325 1.00 14.71 194 THR L C 1
ATOM 1477 O O . THR A 1 194 ? 18.054 -16.735 -18.213 1.00 14.26 194 THR L O 1
ATOM 1481 N N . CYS A 1 195 ? 18.064 -14.894 -19.518 1.00 16.27 195 CYS L N 1
ATOM 1482 C CA . CYS A 1 195 ? 17.933 -13.958 -18.401 1.00 17.64 195 CYS L CA 1
ATOM 1483 C C . CYS A 1 195 ? 16.627 -13.181 -18.568 1.00 17.77 195 CYS L C 1
ATOM 1484 O O . CYS A 1 195 ? 16.315 -12.699 -19.660 1.00 17.53 195 CYS L O 1
ATOM 1487 N N . GLU A 1 196 ? 15.860 -13.100 -17.486 1.00 18.70 196 GLU L N 1
ATOM 1488 C CA . GLU A 1 196 ? 14.581 -12.388 -17.485 1.00 19.39 196 GLU L CA 1
ATOM 1489 C C . GLU A 1 196 ? 14.630 -11.224 -16.503 1.00 19.72 196 GLU L C 1
ATOM 1490 O O . GLU A 1 196 ? 14.972 -11.407 -15.332 1.00 19.61 196 GLU L O 1
ATOM 1496 N N . ALA A 1 197 ? 14.278 -10.033 -16.981 1.00 20.17 197 ALA L N 1
ATOM 1497 C CA . ALA A 1 197 ? 14.268 -8.836 -16.139 1.00 20.72 197 ALA L CA 1
ATOM 1498 C C . ALA A 1 197 ? 12.849 -8.412 -15.768 1.00 20.87 197 ALA L C 1
ATOM 1499 O O . ALA A 1 197 ? 12.027 -8.161 -16.649 1.00 21.53 197 ALA L O 1
ATOM 1501 N N . THR A 1 198 ? 12.576 -8.340 -14.467 1.00 20.96 198 THR L N 1
ATOM 1502 C CA . THR A 1 198 ? 11.297 -7.836 -13.966 1.00 21.68 198 THR L CA 1
ATOM 1503 C C . THR A 1 198 ? 11.473 -6.421 -13.415 1.00 21.20 198 THR L C 1
ATOM 1504 O O . THR A 1 198 ? 12.281 -6.183 -12.514 1.00 20.57 198 THR L O 1
ATOM 1508 N N . HIS A 1 199 ? 10.698 -5.497 -13.976 1.00 21.04 199 HIS L N 1
ATOM 1509 C CA . HIS A 1 199 ? 10.795 -4.073 -13.688 1.00 21.05 199 HIS L CA 1
ATOM 1510 C C . HIS A 1 199 ? 9.377 -3.502 -13.721 1.00 22.46 199 HIS L C 1
ATOM 1511 O O . HIS A 1 199 ? 8.494 -4.098 -14.335 1.00 23.18 199 HIS L O 1
ATOM 1518 N N . LYS A 1 200 ? 9.149 -2.360 -13.075 1.00 23.79 200 LYS L N 1
ATOM 1519 C CA . LYS A 1 200 ? 7.782 -1.823 -12.967 1.00 25.15 200 LYS L CA 1
ATOM 1520 C C . LYS A 1 200 ? 7.198 -1.313 -14.293 1.00 25.60 200 LYS L C 1
ATOM 1521 O O . LYS A 1 200 ? 5.982 -1.122 -14.404 1.00 26.04 200 LYS L O 1
ATOM 1527 N N . THR A 1 201 ? 8.061 -1.113 -15.288 1.00 25.29 201 THR L N 1
ATOM 1528 C CA . THR A 1 201 ? 7.650 -0.642 -16.617 1.00 25.97 201 THR L CA 1
ATOM 1529 C C . THR A 1 201 ? 6.809 -1.659 -17.401 1.00 26.98 201 THR L C 1
ATOM 1530 O O . THR A 1 201 ? 6.192 -1.308 -18.411 1.00 27.59 201 THR L O 1
ATOM 1534 N N . SER A 1 202 ? 6.792 -2.909 -16.937 1.00 28.02 202 SER L N 1
ATOM 1535 C CA . SER A 1 202 ? 5.966 -3.955 -17.546 1.00 29.40 202 SER L CA 1
ATOM 1536 C C . SER A 1 202 ? 5.582 -5.041 -16.544 1.00 29.25 202 SER L C 1
ATOM 1537 O O . SER A 1 202 ? 6.372 -5.396 -15.670 1.00 28.89 202 SER L O 1
ATOM 1540 N N . THR A 1 203 ? 4.364 -5.564 -16.682 1.00 29.95 203 THR L N 1
ATOM 1541 C CA . THR A 1 203 ? 3.899 -6.686 -15.862 1.00 30.63 203 THR L CA 1
ATOM 1542 C C . THR A 1 203 ? 4.548 -7.990 -16.321 1.00 30.71 203 THR L C 1
ATOM 1543 O O . THR A 1 203 ? 4.578 -8.975 -15.580 1.00 31.02 203 THR L O 1
ATOM 1547 N N . SER A 1 204 ? 5.063 -7.976 -17.548 1.00 30.24 204 SER L N 1
ATOM 1548 C CA . SER A 1 204 ? 5.797 -9.098 -18.118 1.00 30.23 204 SER L CA 1
ATOM 1549 C C . SER A 1 204 ? 7.297 -8.793 -18.145 1.00 29.52 204 SER L C 1
ATOM 1550 O O . SER A 1 204 ? 7.692 -7.642 -18.354 1.00 29.63 204 SER L O 1
ATOM 1553 N N . PRO A 1 205 ? 8.140 -9.822 -17.931 1.00 28.91 205 PRO L N 1
ATOM 1554 C CA . PRO A 1 205 ? 9.592 -9.621 -17.941 1.00 27.83 205 PRO L CA 1
ATOM 1555 C C . PRO A 1 205 ? 10.135 -9.287 -19.326 1.00 26.90 205 PRO L C 1
ATOM 1556 O O . PRO A 1 205 ? 9.531 -9.667 -20.329 1.00 26.28 205 PRO L O 1
ATOM 1560 N N . ILE A 1 206 ? 11.253 -8.564 -19.373 1.00 25.39 206 ILE L N 1
ATOM 1561 C CA . ILE A 1 206 ? 12.002 -8.402 -20.618 1.00 24.83 206 ILE L CA 1
ATOM 1562 C C . ILE A 1 206 ? 13.006 -9.543 -20.647 1.00 24.15 206 ILE L C 1
ATOM 1563 O O . ILE A 1 206 ? 13.773 -9.736 -19.701 1.00 23.87 206 ILE L O 1
ATOM 1568 N N . VAL A 1 207 ? 12.974 -10.301 -21.737 1.00 23.35 207 VAL L N 1
ATOM 1569 C CA . VAL A 1 207 ? 13.663 -11.579 -21.822 1.00 22.77 207 VAL L CA 1
ATOM 1570 C C . VAL A 1 207 ? 14.674 -11.568 -22.962 1.00 21.79 207 VAL L C 1
ATOM 1571 O O . VAL A 1 207 ? 14.358 -11.167 -24.084 1.00 22.03 207 VAL L O 1
ATOM 1575 N N . LYS A 1 208 ? 15.898 -11.993 -22.659 1.00 19.99 208 LYS L N 1
ATOM 1576 C CA . LYS A 1 208 ? 16.881 -12.273 -23.691 1.00 19.14 208 LYS L CA 1
ATOM 1577 C C . LYS A 1 208 ? 17.383 -13.697 -23.526 1.00 17.96 208 LYS L C 1
ATOM 1578 O O . LYS A 1 208 ? 17.546 -14.185 -22.404 1.00 17.52 208 LYS L O 1
ATOM 1584 N N . SER A 1 209 ? 17.614 -14.360 -24.652 1.00 17.55 209 SER L N 1
ATOM 1585 C CA . SER A 1 209 ? 17.955 -15.776 -24.648 1.00 17.03 209 SER L CA 1
ATOM 1586 C C . SER A 1 209 ? 18.842 -16.139 -25.833 1.00 16.65 209 SER L C 1
ATOM 1587 O O . SER A 1 209 ? 18.882 -15.430 -26.840 1.00 16.65 209 SER L O 1
ATOM 1590 N N . PHE A 1 210 ? 19.574 -17.236 -25.690 1.00 16.01 210 PHE L N 1
ATOM 1591 C CA . PHE A 1 210 ? 20.206 -17.892 -26.824 1.00 15.71 210 PHE L CA 1
ATOM 1592 C C . PHE A 1 210 ? 20.179 -19.398 -26.600 1.00 16.09 210 PHE L C 1
ATOM 1593 O O . PHE A 1 210 ? 20.053 -19.862 -25.465 1.00 15.83 210 PHE L O 1
ATOM 1601 N N . ASN A 1 211 ? 20.271 -20.144 -27.698 1.00 17.38 211 ASN L N 1
ATOM 1602 C CA . ASN A 1 211 ? 20.493 -21.581 -27.656 1.00 18.95 211 ASN L CA 1
ATOM 1603 C C . ASN A 1 211 ? 21.947 -21.880 -28.007 1.00 20.33 211 ASN L C 1
ATOM 1604 O O . ASN A 1 211 ? 22.447 -21.437 -29.047 1.00 19.98 211 ASN L O 1
ATOM 1609 N N . ARG A 1 212 ? 22.624 -22.620 -27.133 1.00 21.57 212 ARG L N 1
ATOM 1610 C CA . ARG A 1 212 ? 24.042 -22.938 -27.316 1.00 24.22 212 ARG L CA 1
ATOM 1611 C C . ARG A 1 212 ? 24.326 -23.545 -28.690 1.00 25.61 212 ARG L C 1
ATOM 1612 O O . ARG A 1 212 ? 25.283 -23.147 -29.353 1.00 26.14 212 ARG L O 1
ATOM 1620 N N . ASN A 1 213 ? 23.483 -24.485 -29.120 1.00 28.14 213 ASN L N 1
ATOM 1621 C CA . ASN A 1 213 ? 23.684 -25.181 -30.398 1.00 31.09 213 ASN L CA 1
ATOM 1622 C C . ASN A 1 213 ? 23.393 -24.333 -31.645 1.00 32.23 213 ASN L C 1
ATOM 1623 O O . ASN A 1 213 ? 23.604 -24.786 -32.775 1.00 32.46 213 ASN L O 1
ATOM 1628 N N . GLU A 1 214 ? 22.919 -23.107 -31.428 1.00 32.77 214 GLU L N 1
ATOM 1629 C CA . GLU A 1 214 ? 22.672 -22.160 -32.512 1.00 33.39 214 GLU L CA 1
ATOM 1630 C C . GLU A 1 214 ? 23.692 -21.026 -32.464 1.00 33.99 214 GLU L C 1
ATOM 1631 O O . GLU A 1 214 ? 23.827 -20.253 -33.416 1.00 35.05 214 GLU L O 1
ATOM 1637 N N . GLN B 2 1 ? 50.901 24.124 -7.741 1.00 17.21 1 GLN H N 1
ATOM 1638 C CA . GLN B 2 1 ? 49.691 23.262 -7.702 1.00 16.76 1 GLN H CA 1
ATOM 1639 C C . GLN B 2 1 ? 49.764 22.277 -6.537 1.00 16.94 1 GLN H C 1
ATOM 1640 O O . GLN B 2 1 ? 50.743 21.545 -6.392 1.00 17.39 1 GLN H O 1
ATOM 1642 N N . VAL B 2 2 ? 48.720 22.266 -5.714 1.00 16.81 2 VAL H N 1
ATOM 1643 C CA . VAL B 2 2 ? 48.651 21.370 -4.555 1.00 16.75 2 VAL H CA 1
ATOM 1644 C C . VAL B 2 2 ? 48.333 19.933 -4.983 1.00 16.39 2 VAL H C 1
ATOM 1645 O O . VAL B 2 2 ? 47.385 19.689 -5.730 1.00 16.55 2 VAL H O 1
ATOM 1649 N N . GLN B 2 3 ? 49.144 18.987 -4.516 1.00 16.45 3 GLN H N 1
ATOM 1650 C CA . GLN B 2 3 ? 48.919 17.571 -4.789 1.00 16.66 3 GLN H CA 1
ATOM 1651 C C . GLN B 2 3 ? 49.204 16.765 -3.538 1.00 15.59 3 GLN H C 1
ATOM 1652 O O . GLN B 2 3 ? 50.126 17.081 -2.790 1.00 15.41 3 GLN H O 1
ATOM 1658 N N . LEU B 2 4 ? 48.404 15.729 -3.319 1.00 15.09 4 LEU H N 1
ATOM 1659 C CA . LEU B 2 4 ? 48.701 14.729 -2.296 1.00 14.10 4 LEU H CA 1
ATOM 1660 C C . LEU B 2 4 ? 48.550 13.355 -2.932 1.00 14.25 4 LEU H C 1
ATOM 1661 O O . LEU B 2 4 ? 47.593 13.118 -3.656 1.00 13.83 4 LEU H O 1
ATOM 1666 N N . LYS B 2 5 ? 49.498 12.462 -2.670 1.00 14.51 5 LYS H N 1
ATOM 1667 C CA . LYS B 2 5 ? 49.474 11.121 -3.259 1.00 15.04 5 LYS H CA 1
ATOM 1668 C C . LYS B 2 5 ? 49.766 10.068 -2.199 1.00 14.37 5 LYS H C 1
ATOM 1669 O O . LYS B 2 5 ? 50.837 10.076 -1.584 1.00 13.85 5 LYS H O 1
ATOM 1675 N N . GLU B 2 6 ? 48.808 9.168 -1.992 1.00 13.95 6 GLU H N 1
ATOM 1676 C CA . GLU B 2 6 ? 48.972 8.051 -1.064 1.00 14.18 6 GLU H CA 1
ATOM 1677 C C . GLU B 2 6 ? 49.650 6.872 -1.745 1.00 14.58 6 GLU H C 1
ATOM 1678 O O . GLU B 2 6 ? 49.365 6.549 -2.904 1.00 14.58 6 GLU H O 1
ATOM 1684 N N . SER B 2 7 ? 50.548 6.225 -1.016 1.00 15.03 7 SER H N 1
ATOM 1685 C CA . SER B 2 7 ? 51.148 4.982 -1.485 1.00 15.67 7 SER H CA 1
ATOM 1686 C C . SER B 2 7 ? 51.153 4.003 -0.325 1.00 15.93 7 SER H C 1
ATOM 1687 O O . SER B 2 7 ? 51.705 4.285 0.743 1.00 15.63 7 SER H O 1
ATOM 1690 N N . GLY B 2 8 ? 50.496 2.865 -0.534 1.00 16.09 8 GLY H N 1
ATOM 1691 C CA . GLY B 2 8 ? 50.355 1.849 0.502 1.00 16.55 8 GLY H CA 1
ATOM 1692 C C . GLY B 2 8 ? 50.638 0.461 -0.044 1.00 16.81 8 GLY H C 1
ATOM 1693 O O . GLY B 2 8 ? 50.870 0.310 -1.246 1.00 16.96 8 GLY H O 1
ATOM 1694 N N . PRO B 2 9 ? 50.620 -0.559 0.835 1.00 16.82 9 PRO H N 1
ATOM 1695 C CA . PRO B 2 9 ? 50.941 -1.942 0.458 1.00 17.19 9 PRO H CA 1
ATOM 1696 C C . PRO B 2 9 ? 49.844 -2.679 -0.312 1.00 16.93 9 PRO H C 1
ATOM 1697 O O . PRO B 2 9 ? 50.119 -3.739 -0.886 1.00 17.80 9 PRO H O 1
ATOM 1701 N N . GLY B 2 10 ? 48.621 -2.149 -0.300 1.00 16.59 10 GLY H N 1
ATOM 1702 C CA . GLY B 2 10 ? 47.493 -2.733 -1.034 1.00 15.90 10 GLY H CA 1
ATOM 1703 C C . GLY B 2 10 ? 46.806 -3.889 -0.328 1.00 15.33 10 GLY H C 1
ATOM 1704 O O . GLY B 2 10 ? 45.579 -3.931 -0.219 1.00 15.20 10 GLY H O 1
ATOM 1705 N N . LEU B 2 11 ? 47.602 -4.844 0.135 1.00 15.48 11 LEU H N 1
ATOM 1706 C CA . LEU B 2 11 ? 47.082 -6.024 0.813 1.00 15.56 11 LEU H CA 1
ATOM 1707 C C . LEU B 2 11 ? 48.027 -6.422 1.932 1.00 15.97 11 LEU H C 1
ATOM 1708 O O . LEU B 2 11 ? 49.235 -6.541 1.728 1.00 16.48 11 LEU H O 1
ATOM 1713 N N . VAL B 2 12 ? 47.460 -6.619 3.113 1.00 16.17 12 VAL H N 1
ATOM 1714 C CA . VAL B 2 12 ? 48.227 -7.004 4.292 1.00 17.16 12 VAL H CA 1
ATOM 1715 C C . VAL B 2 12 ? 47.430 -8.030 5.104 1.00 17.43 12 VAL H C 1
ATOM 1716 O O . VAL B 2 12 ? 46.200 -7.985 5.149 1.00 16.84 12 VAL H O 1
ATOM 1720 N N . ALA B 2 13 ? 48.139 -8.970 5.726 1.00 18.24 13 ALA H N 1
ATOM 1721 C CA . ALA B 2 13 ? 47.509 -10.045 6.488 1.00 19.05 13 ALA H CA 1
ATOM 1722 C C . ALA B 2 13 ? 47.027 -9.558 7.854 1.00 19.93 13 ALA H C 1
ATOM 1723 O O . ALA B 2 13 ? 47.668 -8.694 8.453 1.00 20.03 13 ALA H O 1
ATOM 1725 N N . PRO B 2 14 ? 45.893 -10.103 8.349 1.00 20.91 14 PRO H N 1
ATOM 1726 C CA . PRO B 2 14 ? 45.400 -9.765 9.688 1.00 22.11 14 PRO H CA 1
ATOM 1727 C C . PRO B 2 14 ? 46.480 -9.896 10.759 1.00 23.51 14 PRO H C 1
ATOM 1728 O O . PRO B 2 14 ? 47.332 -10.786 10.677 1.00 23.48 14 PRO H O 1
ATOM 1732 N N . SER B 2 15 ? 46.430 -8.990 11.735 1.00 24.34 15 SER H N 1
ATOM 1733 C CA . SER B 2 15 ? 47.376 -8.905 12.858 1.00 25.83 15 SER H CA 1
ATOM 1734 C C . SER B 2 15 ? 48.787 -8.416 12.483 1.00 26.32 15 SER H C 1
ATOM 1735 O O . SER B 2 15 ? 49.625 -8.219 13.363 1.00 26.94 15 SER H O 1
ATOM 1738 N N . GLN B 2 16 ? 49.039 -8.211 11.191 1.00 26.50 16 GLN H N 1
ATOM 1739 C CA . GLN B 2 16 ? 50.287 -7.591 10.737 1.00 27.02 16 GLN H CA 1
ATOM 1740 C C . GLN B 2 16 ? 50.164 -6.068 10.763 1.00 26.23 16 GLN H C 1
ATOM 1741 O O . GLN B 2 16 ? 49.103 -5.537 11.088 1.00 25.75 16 GLN H O 1
ATOM 1747 N N . SER B 2 17 ? 51.250 -5.375 10.428 1.00 25.82 17 SER H N 1
ATOM 1748 C CA . SER B 2 17 ? 51.274 -3.913 10.480 1.00 25.20 17 SER H CA 1
ATOM 1749 C C . SER B 2 17 ? 51.057 -3.277 9.111 1.00 24.98 17 SER H C 1
ATOM 1750 O O . SER B 2 17 ? 51.271 -3.904 8.075 1.00 24.53 17 SER H O 1
ATOM 1753 N N . LEU B 2 18 ? 50.628 -2.020 9.132 1.00 24.16 18 LEU H N 1
ATOM 1754 C CA . LEU B 2 18 ? 50.348 -1.253 7.930 1.00 23.36 18 LEU H CA 1
ATOM 1755 C C . LEU B 2 18 ? 51.154 0.036 7.957 1.00 21.90 18 LEU H C 1
ATOM 1756 O O . LEU B 2 18 ? 51.279 0.672 9.003 1.00 22.48 18 LEU H O 1
ATOM 1761 N N . SER B 2 19 ? 51.697 0.415 6.805 1.00 20.06 19 SER H N 1
ATOM 1762 C CA . SER B 2 19 ? 52.367 1.700 6.660 1.00 18.73 19 SER H CA 1
ATOM 1763 C C . SER B 2 19 ? 51.969 2.332 5.337 1.00 17.06 19 SER H C 1
ATOM 1764 O O . SER B 2 19 ? 52.134 1.726 4.281 1.00 16.63 19 SER H O 1
ATOM 1767 N N . ILE B 2 20 ? 51.421 3.542 5.406 1.00 15.50 20 ILE H N 1
ATOM 1768 C CA . ILE B 2 20 ? 51.045 4.293 4.209 1.00 14.44 20 ILE H CA 1
ATOM 1769 C C . ILE B 2 20 ? 51.754 5.640 4.216 1.00 13.99 20 ILE H C 1
ATOM 1770 O O . ILE B 2 20 ? 51.872 6.278 5.260 1.00 13.75 20 ILE H O 1
ATOM 1775 N N . THR B 2 21 ? 52.242 6.046 3.048 1.00 13.59 21 THR H N 1
ATOM 1776 C CA . THR B 2 21 ? 52.931 7.320 2.885 1.00 13.67 21 THR H CA 1
ATOM 1777 C C . THR B 2 21 ? 52.063 8.269 2.070 1.00 13.54 21 THR H C 1
ATOM 1778 O O . THR B 2 21 ? 51.500 7.886 1.048 1.00 13.75 21 THR H O 1
ATOM 1782 N N . CYS B 2 22 ? 51.953 9.504 2.544 1.00 12.92 22 CYS H N 1
ATOM 1783 C CA . CYS B 2 22 ? 51.310 10.580 1.800 1.00 13.35 22 CYS H CA 1
ATOM 1784 C C . CYS B 2 22 ? 52.411 11.530 1.343 1.00 13.17 22 CYS H C 1
ATOM 1785 O O . CYS B 2 22 ? 53.084 12.144 2.167 1.00 13.59 22 CYS H O 1
ATOM 1788 N N . THR B 2 23 ? 52.631 11.619 0.037 1.00 12.80 23 THR H N 1
ATOM 1789 C CA . THR B 2 23 ? 53.635 12.539 -0.491 1.00 13.08 23 THR H CA 1
ATOM 1790 C C . THR B 2 23 ? 52.925 13.762 -1.046 1.00 12.79 23 THR H C 1
ATOM 1791 O O . THR B 2 23 ? 52.030 13.641 -1.889 1.00 13.03 23 THR H O 1
ATOM 1795 N N . VAL B 2 24 ? 53.318 14.936 -0.562 1.00 12.52 24 VAL H N 1
ATOM 1796 C CA . VAL B 2 24 ? 52.656 16.181 -0.952 1.00 12.34 24 VAL H CA 1
ATOM 1797 C C . VAL B 2 24 ? 53.579 17.061 -1.789 1.00 12.75 24 VAL H C 1
ATOM 1798 O O . VAL B 2 24 ? 54.804 16.941 -1.719 1.00 12.96 24 VAL H O 1
ATOM 1802 N N . SER B 2 25 ? 52.974 17.938 -2.583 1.00 13.07 25 SER H N 1
ATOM 1803 C CA . SER B 2 25 ? 53.706 18.978 -3.300 1.00 13.47 25 SER H CA 1
ATOM 1804 C C . SER B 2 25 ? 52.817 20.204 -3.468 1.00 13.29 25 SER H C 1
ATOM 1805 O O . SER B 2 25 ? 51.597 20.121 -3.313 1.00 12.80 25 SER H O 1
ATOM 1808 N N . GLY B 2 26 ? 53.437 21.339 -3.786 1.00 13.46 26 GLY H N 1
ATOM 1809 C CA . GLY B 2 26 ? 52.704 22.591 -3.958 1.00 13.66 26 GLY H CA 1
ATOM 1810 C C . GLY B 2 26 ? 52.426 23.325 -2.655 1.00 13.64 26 GLY H C 1
ATOM 1811 O O . GLY B 2 26 ? 51.894 24.435 -2.666 1.00 13.97 26 GLY H O 1
ATOM 1812 N N . PHE B 2 27 ? 52.764 22.693 -1.533 1.00 13.10 27 PHE H N 1
ATOM 1813 C CA . PHE B 2 27 ? 52.720 23.333 -0.211 1.00 12.86 27 PHE H CA 1
ATOM 1814 C C . PHE B 2 27 ? 53.711 22.666 0.735 1.00 12.82 27 PHE H C 1
ATOM 1815 O O . PHE B 2 27 ? 54.140 21.535 0.493 1.00 13.23 27 PHE H O 1
ATOM 1823 N N . SER B 2 28 ? 54.077 23.375 1.797 1.00 12.68 28 SER H N 1
ATOM 1824 C CA . SER B 2 28 ? 54.995 22.848 2.802 1.00 12.41 28 SER H CA 1
ATOM 1825 C C . SER B 2 28 ? 54.208 22.267 3.957 1.00 11.96 28 SER H C 1
ATOM 1826 O O . SER B 2 28 ? 53.224 22.861 4.400 1.00 11.68 28 SER H O 1
ATOM 1829 N N . LEU B 2 29 ? 54.656 21.123 4.470 1.00 11.48 29 LEU H N 1
ATOM 1830 C CA . LEU B 2 29 ? 54.022 20.526 5.645 1.00 11.29 29 LEU H CA 1
ATOM 1831 C C . LEU B 2 29 ? 54.191 21.370 6.905 1.00 11.39 29 LEU H C 1
ATOM 1832 O O . LEU B 2 29 ? 53.489 21.163 7.896 1.00 11.52 29 LEU H O 1
ATOM 1837 N N . THR B 2 30 ? 55.111 22.331 6.867 1.00 11.61 30 THR H N 1
ATOM 1838 C CA . THR B 2 30 ? 55.263 23.258 7.990 1.00 11.88 30 THR H CA 1
ATOM 1839 C C . THR B 2 30 ? 54.154 24.314 8.008 1.00 11.77 30 THR H C 1
ATOM 1840 O O . THR B 2 30 ? 53.936 24.970 9.030 1.00 11.63 30 THR H O 1
ATOM 1844 N N . ASP B 2 31 ? 53.449 24.459 6.886 1.00 12.01 31 ASP H N 1
ATOM 1845 C CA . ASP B 2 31 ? 52.448 25.522 6.710 1.00 12.14 31 ASP H CA 1
ATOM 1846 C C . ASP B 2 31 ? 50.986 25.101 6.856 1.00 11.84 31 ASP H C 1
ATOM 1847 O O . ASP B 2 31 ? 50.124 25.958 7.070 1.00 12.07 31 ASP H O 1
ATOM 1852 N N . TYR B 2 32 ? 50.696 23.808 6.710 1.00 11.20 32 TYR H N 1
ATOM 1853 C CA . TYR B 2 32 ? 49.313 23.318 6.741 1.00 10.70 32 TYR H CA 1
ATOM 1854 C C . TYR B 2 32 ? 49.226 21.981 7.441 1.00 10.36 32 TYR H C 1
ATOM 1855 O O . TYR B 2 32 ? 50.177 21.203 7.414 1.00 10.24 32 TYR H O 1
ATOM 1864 N N . GLY B 2 33 ? 48.069 21.716 8.040 1.00 10.17 33 GLY H N 1
ATOM 1865 C CA . GLY B 2 33 ? 47.783 20.410 8.615 1.00 9.77 33 GLY H CA 1
ATOM 1866 C C . GLY B 2 33 ? 47.429 19.424 7.520 1.00 9.53 33 GLY H C 1
ATOM 1867 O O . GLY B 2 33 ? 46.947 19.809 6.452 1.00 9.25 33 GLY H O 1
ATOM 1868 N N . VAL B 2 34 ? 47.694 18.150 7.785 1.00 9.44 34 VAL H N 1
ATOM 1869 C CA . VAL B 2 34 ? 47.268 17.060 6.912 1.00 9.50 34 VAL H CA 1
ATOM 1870 C C . VAL B 2 34 ? 46.576 16.025 7.787 1.00 9.38 34 VAL H C 1
ATOM 1871 O O . VAL B 2 34 ? 47.097 15.661 8.851 1.00 9.32 34 VAL H O 1
ATOM 1875 N N . SER B 2 35 ? 45.398 15.575 7.348 1.00 9.01 35 SER H N 1
ATOM 1876 C CA . SER B 2 35 ? 44.650 14.534 8.058 1.00 9.20 35 SER H CA 1
ATOM 1877 C C . SER B 2 35 ? 44.629 13.234 7.273 1.00 9.32 35 SER H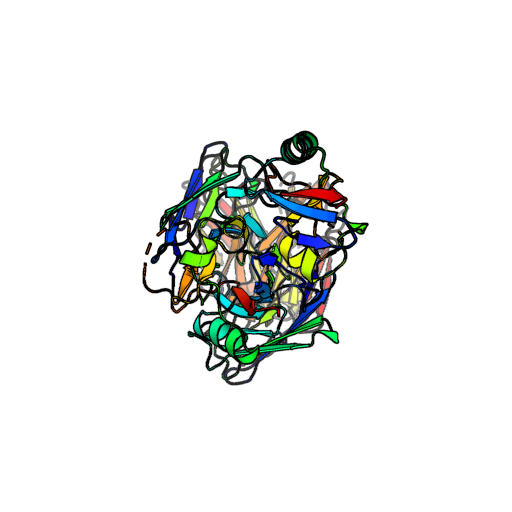 C 1
ATOM 1878 O O . SER B 2 35 ? 44.781 13.232 6.053 1.00 9.49 35 SER H O 1
ATOM 1881 N N . TRP B 2 36 ? 44.447 12.129 7.993 1.00 9.67 36 TRP H N 1
ATOM 1882 C CA . TRP B 2 36 ? 44.155 10.839 7.384 1.00 9.91 36 TRP H CA 1
ATOM 1883 C C . TRP B 2 36 ? 42.691 10.512 7.633 1.00 9.77 36 TRP H C 1
ATOM 1884 O O . TRP B 2 36 ? 42.184 10.710 8.744 1.00 9.99 36 TRP H O 1
ATOM 1895 N N . ILE B 2 37 ? 42.022 10.032 6.589 1.00 9.63 37 ILE H N 1
ATOM 1896 C CA . ILE B 2 37 ? 40.606 9.684 6.633 1.00 9.78 37 ILE H CA 1
ATOM 1897 C C . ILE B 2 37 ? 40.461 8.358 5.897 1.00 9.85 37 ILE H C 1
ATOM 1898 O O . ILE B 2 37 ? 41.134 8.135 4.894 1.00 10.17 37 ILE H O 1
ATOM 1903 N N . ARG B 2 38 ? 39.599 7.472 6.392 1.00 9.96 38 ARG H N 1
ATOM 1904 C CA . ARG B 2 38 ? 39.355 6.219 5.687 1.00 10.12 38 ARG H CA 1
ATOM 1905 C C . ARG B 2 38 ? 37.876 5.985 5.396 1.00 10.21 38 ARG H C 1
ATOM 1906 O O . ARG B 2 38 ? 36.994 6.566 6.035 1.00 10.34 38 ARG H O 1
ATOM 1914 N N . GLN B 2 39 ? 37.626 5.107 4.431 1.00 10.44 39 GLN H N 1
ATOM 1915 C CA . GLN B 2 39 ? 36.277 4.822 3.984 1.00 11.14 39 GLN H CA 1
ATOM 1916 C C . GLN B 2 39 ? 36.167 3.356 3.583 1.00 11.68 39 GLN H C 1
ATOM 1917 O O . GLN B 2 39 ? 36.677 2.970 2.538 1.00 11.73 39 GLN H O 1
ATOM 1923 N N . PRO B 2 40 ? 35.522 2.529 4.427 1.00 13.00 40 PRO H N 1
ATOM 1924 C CA . PRO B 2 40 ? 35.281 1.129 4.056 1.00 14.10 40 PRO H CA 1
ATOM 1925 C C . PRO B 2 40 ? 34.411 1.063 2.803 1.00 14.95 40 PRO H C 1
ATOM 1926 O O . PRO B 2 40 ? 33.674 2.013 2.528 1.00 15.00 40 PRO H O 1
ATOM 1930 N N . PRO B 2 41 ? 34.496 -0.043 2.037 1.00 16.16 41 PRO H N 1
ATOM 1931 C CA . PRO B 2 41 ? 33.674 -0.158 0.828 1.00 17.02 41 PRO H CA 1
ATOM 1932 C C . PRO B 2 41 ? 32.191 0.069 1.119 1.00 17.29 41 PRO H C 1
ATOM 1933 O O . PRO B 2 41 ? 31.630 -0.559 2.022 1.00 18.06 41 PRO H O 1
ATOM 1937 N N . GLY B 2 42 ? 31.586 0.995 0.377 1.00 17.90 42 GLY H N 1
ATOM 1938 C CA . GLY B 2 42 ? 30.166 1.327 0.521 1.00 18.33 42 GLY H CA 1
ATOM 1939 C C . GLY B 2 42 ? 29.755 2.022 1.809 1.00 18.38 42 GLY H C 1
ATOM 1940 O O . GLY B 2 42 ? 28.563 2.163 2.087 1.00 19.15 42 GLY H O 1
ATOM 1941 N N . LYS B 2 43 ? 30.731 2.463 2.598 1.00 17.71 43 LYS H N 1
ATOM 1942 C CA . LYS B 2 43 ? 30.445 3.117 3.871 1.00 17.60 43 LYS H CA 1
ATOM 1943 C C . LYS B 2 43 ? 30.858 4.588 3.880 1.00 16.48 43 LYS H C 1
ATOM 1944 O O . LYS B 2 43 ? 31.231 5.142 2.847 1.00 16.58 43 LYS H O 1
ATOM 1950 N N . GLY B 2 44 ? 30.765 5.207 5.052 1.00 15.66 44 GLY H N 1
ATOM 1951 C CA . GLY B 2 44 ? 31.044 6.627 5.208 1.00 14.79 44 GLY H CA 1
ATOM 1952 C C . GLY B 2 44 ? 32.490 6.931 5.545 1.00 14.27 44 GLY H C 1
ATOM 1953 O O . GLY B 2 44 ? 33.357 6.058 5.471 1.00 14.43 44 GLY H O 1
ATOM 1954 N N . LEU B 2 45 ? 32.739 8.182 5.915 1.00 13.58 45 LEU H N 1
ATOM 1955 C CA . LEU B 2 45 ? 34.094 8.663 6.176 1.00 12.90 45 LEU H CA 1
ATOM 1956 C C . LEU B 2 45 ? 34.414 8.655 7.661 1.00 12.82 45 LEU H C 1
ATOM 1957 O O . LEU B 2 45 ? 33.612 9.107 8.485 1.00 13.42 45 LEU H O 1
ATOM 1962 N N . GLU B 2 46 ? 35.593 8.134 7.995 1.00 12.33 46 GLU H N 1
ATOM 1963 C CA . GLU B 2 46 ? 36.060 8.105 9.370 1.00 11.79 46 GLU H CA 1
ATOM 1964 C C . GLU B 2 46 ? 37.406 8.802 9.450 1.00 11.02 46 GLU H C 1
ATOM 1965 O O . GLU B 2 46 ? 38.374 8.369 8.822 1.00 10.62 46 GLU H O 1
ATOM 1971 N N . TRP B 2 47 ? 37.449 9.887 10.219 1.00 10.61 47 TRP H N 1
ATOM 1972 C CA . TRP B 2 47 ? 38.682 10.633 10.441 1.00 10.20 47 TRP H CA 1
ATOM 1973 C C . TRP B 2 47 ? 39.584 9.855 11.397 1.00 10.24 47 TRP H C 1
ATOM 1974 O O . TRP B 2 47 ? 39.118 9.322 12.407 1.00 10.38 47 TRP H O 1
ATOM 1985 N N . LEU B 2 48 ? 40.871 9.779 11.065 1.00 9.92 48 LEU H N 1
ATOM 1986 C CA . LEU B 2 48 ? 41.817 8.964 11.830 1.00 10.01 48 LEU H CA 1
ATOM 1987 C C . LEU B 2 48 ? 42.766 9.778 12.701 1.00 9.86 48 LEU H C 1
ATOM 1988 O O . LEU B 2 48 ? 43.056 9.407 13.842 1.00 10.15 48 LEU H O 1
ATOM 1993 N N . GLY B 2 49 ? 43.256 10.883 12.151 1.00 9.78 49 GLY H N 1
ATOM 1994 C CA . GLY B 2 49 ? 44.193 11.734 12.866 1.00 9.56 49 GLY H CA 1
ATOM 1995 C C . GLY B 2 49 ? 44.698 12.877 12.014 1.00 9.46 49 GLY H C 1
ATOM 1996 O O . GLY B 2 49 ? 44.425 12.940 10.812 1.00 9.24 49 GLY H O 1
ATOM 1997 N N . VAL B 2 50 ? 45.435 13.784 12.650 1.00 9.38 50 VAL H N 1
ATOM 1998 C CA . VAL B 2 50 ? 45.945 14.982 11.996 1.00 9.51 50 VAL H CA 1
ATOM 1999 C C . VAL B 2 50 ? 47.336 15.318 12.513 1.00 9.48 50 VAL H C 1
ATOM 2000 O O . VAL B 2 50 ? 47.644 15.069 13.677 1.00 9.50 50 VAL H O 1
ATOM 2004 N N . THR B 2 51 ? 48.178 15.872 11.648 1.00 9.55 51 THR H N 1
ATOM 2005 C CA . THR B 2 51 ? 49.431 16.464 12.107 1.00 9.67 51 THR H CA 1
ATOM 2006 C C . THR B 2 51 ? 49.523 17.881 11.548 1.00 9.85 51 THR H C 1
ATOM 2007 O O . THR B 2 51 ? 49.381 18.094 10.342 1.00 9.56 51 THR H O 1
ATOM 2011 N N . TRP B 2 52 ? 49.699 18.855 12.436 1.00 10.27 52 TRP H N 1
ATOM 2012 C CA . TRP B 2 52 ? 49.723 20.249 12.005 1.00 10.73 52 TRP H CA 1
ATOM 2013 C C . TRP B 2 52 ? 51.141 20.705 11.694 1.00 10.25 52 TRP H C 1
ATOM 2014 O O . TRP B 2 52 ? 52.089 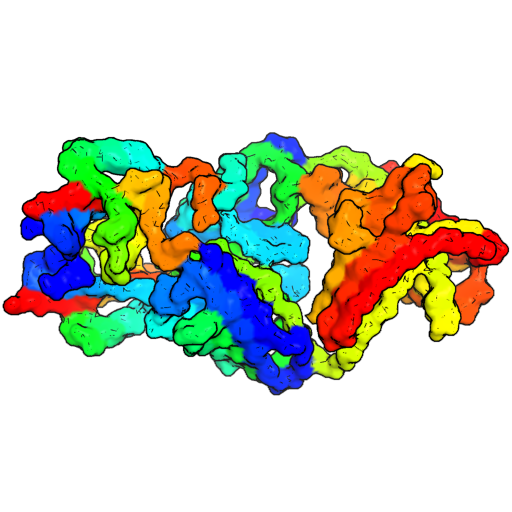19.943 11.867 1.00 9.66 52 TRP H O 1
ATOM 2025 N N . GLY B 2 53 ? 51.271 21.935 11.204 1.00 10.21 53 GLY H N 1
ATOM 2026 C CA . GLY B 2 53 ? 52.558 22.447 10.735 1.00 10.20 53 GLY H CA 1
ATOM 2027 C C . GLY B 2 53 ? 53.711 22.317 11.717 1.00 10.12 53 GLY H C 1
ATOM 2028 O O . GLY B 2 53 ? 54.829 21.954 11.331 1.00 10.21 53 GLY H O 1
ATOM 2029 N N . GLY B 2 54 ? 53.441 22.616 12.985 1.00 10.07 54 GLY H N 1
ATOM 2030 C CA . GLY B 2 54 ? 54.450 22.545 14.038 1.00 10.06 54 GLY H CA 1
ATOM 2031 C C . GLY B 2 54 ? 54.688 21.142 14.557 1.00 9.92 54 GLY H C 1
ATOM 2032 O O . GLY B 2 54 ? 55.604 20.913 15.350 1.00 10.35 54 GLY H O 1
ATOM 2033 N N . GLY B 2 55 ? 53.862 20.201 14.108 1.00 9.84 55 GLY H N 1
ATOM 2034 C CA . GLY B 2 55 ? 54.002 18.798 14.489 1.00 9.54 55 GLY H CA 1
ATOM 2035 C C . GLY B 2 55 ? 52.943 18.288 15.450 1.00 9.60 55 GLY H C 1
ATOM 2036 O O . GLY B 2 55 ? 52.863 17.083 15.691 1.00 9.71 55 GLY H O 1
ATOM 2037 N N . THR B 2 56 ? 52.138 19.193 16.010 1.00 9.68 56 THR H N 1
ATOM 2038 C CA . THR B 2 56 ? 51.028 18.800 16.882 1.00 9.78 56 THR H CA 1
ATOM 2039 C C . THR B 2 56 ? 50.189 17.723 16.199 1.00 9.85 56 THR H C 1
ATOM 2040 O O . THR B 2 56 ? 49.773 17.885 15.053 1.00 9.75 56 THR H O 1
ATOM 2044 N N . THR B 2 57 ? 49.959 16.623 16.907 1.00 9.82 57 THR H N 1
ATOM 2045 C CA . THR B 2 57 ? 49.299 15.462 16.325 1.00 10.22 57 THR H CA 1
ATOM 2046 C C . THR B 2 57 ? 48.217 14.951 17.261 1.00 10.40 57 THR H C 1
ATOM 2047 O O . THR B 2 57 ? 48.492 14.656 18.430 1.00 10.85 57 THR H O 1
ATOM 2051 N N . TYR B 2 58 ? 46.992 14.862 16.748 1.00 10.74 58 TYR H N 1
ATOM 2052 C CA . TYR B 2 58 ? 45.883 14.274 17.496 1.00 10.99 58 TYR H CA 1
ATOM 2053 C C . TYR B 2 58 ? 45.236 13.137 16.717 1.00 11.04 58 TYR H C 1
ATOM 2054 O O . TYR B 2 58 ? 45.346 13.067 15.489 1.00 10.86 58 TYR H O 1
ATOM 2063 N N . TYR B 2 59 ? 44.561 12.255 17.455 1.00 11.39 59 TYR H N 1
ATOM 2064 C CA . TYR B 2 59 ? 44.024 11.009 16.917 1.00 12.06 59 TYR H CA 1
ATOM 2065 C C . TYR B 2 59 ? 42.557 10.791 17.255 1.00 12.73 59 TYR H C 1
ATOM 2066 O O . TYR B 2 59 ? 42.027 11.377 18.201 1.00 12.82 59 TYR H O 1
ATOM 2075 N N . ASN B 2 60 ? 41.915 9.926 16.476 1.00 13.69 60 ASN H N 1
ATOM 2076 C CA . ASN B 2 60 ? 40.627 9.364 16.844 1.00 15.41 60 ASN H CA 1
ATOM 2077 C C . ASN B 2 60 ? 40.836 8.337 17.964 1.00 16.87 60 ASN H C 1
ATOM 2078 O O . ASN B 2 60 ? 41.572 7.366 17.791 1.00 16.63 60 ASN H O 1
ATOM 2083 N N . SER B 2 61 ? 40.197 8.566 19.112 1.00 19.43 61 SER H N 1
ATOM 2084 C CA . SER B 2 61 ? 40.371 7.698 20.287 1.00 21.90 61 SER H CA 1
ATOM 2085 C C . SER B 2 61 ? 39.850 6.276 20.082 1.00 23.55 61 SER H C 1
ATOM 2086 O O . SER B 2 61 ? 40.229 5.362 20.819 1.00 24.50 61 SER H O 1
ATOM 2089 N N . ALA B 2 62 ? 38.990 6.089 19.083 1.00 24.28 62 ALA H N 1
ATOM 2090 C CA . ALA B 2 62 ? 38.499 4.757 18.723 1.00 25.80 62 ALA H CA 1
ATOM 2091 C C . ALA B 2 62 ? 39.595 3.898 18.083 1.00 26.18 62 ALA H C 1
ATOM 2092 O O . ALA B 2 62 ? 39.415 2.692 17.892 1.00 27.42 62 ALA H O 1
ATOM 2094 N N . LEU B 2 63 ? 40.729 4.524 17.765 1.00 25.89 63 LEU H N 1
ATOM 2095 C CA . LEU B 2 63 ? 41.830 3.862 17.064 1.00 26.13 63 LEU H CA 1
ATOM 2096 C C . LEU B 2 63 ? 43.217 4.223 17.608 1.00 25.95 63 LEU H C 1
ATOM 2097 O O . LEU B 2 63 ? 44.216 3.613 17.207 1.00 25.35 63 LEU H O 1
ATOM 2102 N N . LYS B 2 64 ? 43.265 5.197 18.519 1.00 26.04 64 LYS H N 1
ATOM 2103 C CA . LYS B 2 64 ? 44.523 5.794 19.000 1.00 26.73 64 LYS H CA 1
ATOM 2104 C C . LYS B 2 64 ? 45.593 4.780 19.420 1.00 25.93 64 LYS H C 1
ATOM 2105 O O . LYS B 2 64 ? 46.768 4.940 19.090 1.00 25.57 64 LYS H O 1
ATOM 2111 N N . SER B 2 65 ? 45.179 3.738 20.138 1.00 24.89 65 SER H N 1
ATOM 2112 C CA . SER B 2 65 ? 46.105 2.724 20.642 1.00 24.48 65 SER H CA 1
ATOM 2113 C C . SER B 2 65 ? 46.752 1.889 19.530 1.00 23.59 65 SER H C 1
ATOM 2114 O O . SER B 2 65 ? 47.755 1.209 19.755 1.00 23.94 65 SER H O 1
ATOM 2117 N N . ARG B 2 66 ? 46.176 1.959 18.333 1.00 22.07 66 ARG H N 1
ATOM 2118 C CA . ARG B 2 66 ? 46.553 1.090 17.229 1.00 21.25 66 ARG H CA 1
ATOM 2119 C C . ARG B 2 66 ? 47.159 1.882 16.070 1.00 20.14 66 ARG H C 1
ATOM 2120 O O . ARG B 2 66 ? 47.699 1.310 15.119 1.00 19.71 66 ARG H O 1
ATOM 2128 N N . LEU B 2 67 ? 47.083 3.203 16.170 1.00 19.04 67 LEU H N 1
ATOM 2129 C CA . LEU B 2 67 ? 47.407 4.070 15.049 1.00 18.72 67 LEU H CA 1
ATOM 2130 C C . LEU B 2 67 ? 48.450 5.104 15.446 1.00 17.76 67 LEU H C 1
ATOM 2131 O O . LEU B 2 67 ? 48.417 5.634 16.557 1.00 17.83 67 LEU H O 1
ATOM 2136 N N . SER B 2 68 ? 49.380 5.377 14.534 1.00 16.50 68 SER H N 1
ATOM 2137 C CA . SER B 2 68 ? 50.339 6.457 14.728 1.00 15.94 68 SER H CA 1
ATOM 2138 C C . SER B 2 68 ? 50.550 7.235 13.439 1.00 15.12 68 SER H C 1
ATOM 2139 O O . SER B 2 68 ? 50.469 6.687 12.335 1.00 14.58 68 SER H O 1
ATOM 2142 N N . ILE B 2 69 ? 50.799 8.528 13.598 1.00 13.86 69 ILE H N 1
ATOM 2143 C CA . ILE B 2 69 ? 51.062 9.417 12.484 1.00 13.54 69 ILE H CA 1
ATOM 2144 C C . ILE B 2 69 ? 52.390 10.119 12.741 1.00 13.29 69 ILE H C 1
ATOM 2145 O O . ILE B 2 69 ? 52.662 10.545 13.858 1.00 13.29 69 ILE H O 1
ATOM 2150 N N . SER B 2 70 ? 53.221 10.202 11.711 1.00 13.48 70 SER H N 1
ATOM 2151 C CA . SER B 2 70 ? 54.469 10.946 11.789 1.00 13.78 70 SER H CA 1
ATOM 2152 C C . SER B 2 70 ? 54.675 11.676 10.470 1.00 13.83 70 SER H C 1
ATOM 2153 O O . SER B 2 70 ? 53.912 11.489 9.521 1.00 13.61 70 SER H O 1
ATOM 2156 N N . LYS B 2 71 ? 55.695 12.523 10.409 1.00 14.07 71 LYS H N 1
ATOM 2157 C CA . LYS B 2 71 ? 55.999 13.208 9.162 1.00 14.94 71 LYS H CA 1
ATOM 2158 C C . LYS B 2 71 ? 57.473 13.538 9.016 1.00 15.89 71 LYS H C 1
ATOM 2159 O O . LYS B 2 71 ? 58.223 13.567 9.998 1.00 16.72 71 LYS H O 1
ATOM 2165 N N . ASP B 2 72 ? 57.868 13.757 7.769 1.00 16.74 72 ASP H N 1
ATOM 2166 C CA . ASP B 2 72 ? 59.186 14.250 7.423 1.00 18.08 72 ASP H CA 1
ATOM 2167 C C . ASP B 2 72 ? 58.967 15.530 6.629 1.00 18.36 72 ASP H C 1
ATOM 2168 O O . ASP B 2 72 ? 58.656 15.483 5.435 1.00 18.33 72 ASP H O 1
ATOM 2173 N N . ASN B 2 73 ? 59.105 16.673 7.299 1.00 18.91 73 ASN H N 1
ATOM 2174 C CA . ASN B 2 73 ? 58.914 17.974 6.644 1.00 19.43 73 ASN H CA 1
ATOM 2175 C C . ASN B 2 73 ? 59.817 18.159 5.423 1.00 20.24 73 ASN H C 1
ATOM 2176 O O . ASN B 2 73 ? 59.351 18.603 4.370 1.00 20.15 73 ASN H O 1
ATOM 2181 N N . SER B 2 74 ? 61.092 17.790 5.562 1.00 20.70 74 SER H N 1
ATOM 2182 C CA . SER B 2 74 ? 62.083 17.973 4.496 1.00 21.59 74 SER H CA 1
ATOM 2183 C C . SER B 2 74 ? 61.783 17.173 3.224 1.00 21.35 74 SER H C 1
ATOM 2184 O O . SER B 2 74 ? 62.143 17.596 2.123 1.00 22.86 74 SER H O 1
ATOM 2187 N N . LYS B 2 75 ? 61.127 16.024 3.381 1.00 20.24 75 LYS H N 1
ATOM 2188 C CA . LYS B 2 75 ? 60.797 15.159 2.247 1.00 19.15 75 LYS H CA 1
ATOM 2189 C C . LYS B 2 75 ? 59.331 15.280 1.820 1.00 17.64 75 LYS H C 1
ATOM 2190 O O . LYS B 2 75 ? 58.879 14.564 0.925 1.00 17.19 75 LYS H O 1
ATOM 2196 N N . SER B 2 76 ? 58.599 16.186 2.468 1.00 16.02 76 SER H N 1
ATOM 2197 C CA . SER B 2 76 ? 57.176 16.411 2.187 1.00 15.16 76 SER H CA 1
ATOM 2198 C C . SER B 2 76 ? 56.351 15.125 2.268 1.00 14.70 76 SER H C 1
ATOM 2199 O O . SER B 2 76 ? 55.488 14.866 1.427 1.00 14.09 76 SER H O 1
ATOM 2202 N N . GLN B 2 77 ? 56.629 14.327 3.296 1.00 14.00 77 GLN H N 1
ATOM 2203 C CA . GLN B 2 77 ? 55.929 13.063 3.500 1.00 13.93 77 GLN H CA 1
ATOM 2204 C C . GLN B 2 77 ? 55.247 12.994 4.853 1.00 12.98 77 GLN H C 1
ATOM 2205 O O . GLN B 2 77 ? 55.821 13.392 5.861 1.00 12.37 77 GLN H O 1
ATOM 2211 N N . VAL B 2 78 ? 54.014 12.493 4.859 1.00 12.36 78 VAL H N 1
ATOM 2212 C CA . VAL B 2 78 ? 53.290 12.185 6.092 1.00 12.40 78 VAL H CA 1
ATOM 2213 C C . VAL B 2 78 ? 53.067 10.678 6.109 1.00 12.48 78 VAL H C 1
ATOM 2214 O O . VAL B 2 78 ? 52.781 10.084 5.068 1.00 12.54 78 VAL H O 1
ATOM 2218 N N . PHE B 2 79 ? 53.205 10.072 7.288 1.00 12.54 79 PHE H N 1
ATOM 2219 C CA . PHE B 2 79 ? 53.085 8.621 7.413 1.00 13.03 79 PHE H CA 1
ATOM 2220 C C . PHE B 2 79 ? 51.929 8.223 8.307 1.00 13.09 79 PHE H C 1
ATOM 2221 O O . PHE B 2 79 ? 51.643 8.888 9.306 1.00 13.22 79 PHE H O 1
ATOM 2229 N N . LEU B 2 80 ? 51.250 7.148 7.916 1.00 13.22 80 LEU H N 1
ATOM 2230 C CA . LEU B 2 80 ? 50.238 6.511 8.745 1.00 14.06 80 LEU H CA 1
ATOM 2231 C C . LEU B 2 80 ? 50.699 5.090 9.003 1.00 14.98 80 LEU H C 1
ATOM 2232 O O . LEU B 2 80 ? 50.978 4.349 8.064 1.00 14.93 80 LEU H O 1
ATOM 2237 N N . LYS B 2 81 ? 50.784 4.726 10.278 1.00 16.57 81 LYS H N 1
ATOM 2238 C CA . LYS B 2 81 ? 51.159 3.378 10.676 1.00 18.49 81 LYS H CA 1
ATOM 2239 C C . LYS B 2 81 ? 50.049 2.794 11.535 1.00 19.15 81 LYS H C 1
ATOM 2240 O O . LYS B 2 81 ? 49.520 3.459 12.429 1.00 18.20 81 LYS H O 1
ATOM 2246 N N . MET B 2 82 ? 49.684 1.553 11.241 1.00 20.57 82 MET H N 1
ATOM 2247 C CA . MET B 2 82 ? 48.707 0.841 12.043 1.00 22.76 82 MET H CA 1
ATOM 2248 C C . MET B 2 82 ? 49.245 -0.543 12.364 1.00 23.56 82 MET H C 1
ATOM 2249 O O . MET B 2 82 ? 49.956 -1.140 11.560 1.00 23.25 82 MET H O 1
ATOM 2254 N N . ASN B 2 83 ? 48.924 -1.032 13.556 1.00 24.85 83 ASN H N 1
ATOM 2255 C CA . ASN B 2 83 ? 49.291 -2.384 13.952 1.00 25.81 83 ASN H CA 1
ATOM 2256 C C . ASN B 2 83 ? 48.043 -3.193 14.274 1.00 25.31 83 ASN H C 1
ATOM 2257 O O . ASN B 2 83 ? 46.937 -2.648 14.297 1.00 24.22 83 ASN H O 1
ATOM 2262 N N . SER B 2 84 ? 48.228 -4.491 14.513 1.00 25.30 84 SER H N 1
ATOM 2263 C CA . SER B 2 84 ? 47.133 -5.394 14.870 1.00 25.52 84 SER H CA 1
ATOM 2264 C C . SER B 2 84 ? 45.946 -5.237 13.922 1.00 24.70 84 SER H C 1
ATOM 2265 O O . SER B 2 84 ? 44.811 -5.039 14.355 1.00 24.34 84 SER H O 1
ATOM 2268 N N . LEU B 2 85 ? 46.225 -5.315 12.623 1.00 25.58 85 LEU H N 1
ATOM 2269 C CA . LEU B 2 85 ? 45.204 -5.099 11.604 1.00 25.49 85 LEU H CA 1
ATOM 2270 C C . LEU B 2 85 ? 44.101 -6.146 11.665 1.00 25.77 85 LEU H C 1
ATOM 2271 O O . LEU B 2 85 ? 44.367 -7.336 11.851 1.00 26.13 85 LEU H O 1
ATOM 2276 N N . GLN B 2 86 ? 42.866 -5.679 11.527 1.00 25.19 86 GLN H N 1
ATOM 2277 C CA . GLN B 2 86 ? 41.691 -6.539 11.514 1.00 25.28 86 GLN H CA 1
ATOM 2278 C C . GLN B 2 86 ? 40.938 -6.351 10.199 1.00 25.14 86 GLN H C 1
ATOM 2279 O O . GLN B 2 86 ? 41.247 -5.439 9.429 1.00 23.59 86 GLN H O 1
ATOM 2285 N N . THR B 2 87 ? 39.958 -7.214 9.945 1.00 24.92 87 THR H N 1
ATOM 2286 C CA . THR B 2 87 ? 39.166 -7.156 8.716 1.00 25.43 87 THR H CA 1
ATOM 2287 C C . THR B 2 87 ? 38.519 -5.779 8.534 1.00 24.85 87 THR H C 1
ATOM 2288 O O . THR B 2 87 ? 38.533 -5.234 7.431 1.00 24.98 87 THR H O 1
ATOM 2292 N N . ASP B 2 88 ? 37.983 -5.230 9.627 1.00 24.99 88 ASP H N 1
ATOM 2293 C CA . ASP B 2 88 ? 37.363 -3.896 9.669 1.00 24.94 88 ASP H CA 1
ATOM 2294 C C . ASP B 2 88 ? 38.240 -2.770 9.122 1.00 22.59 88 ASP H C 1
ATOM 2295 O O . ASP B 2 88 ? 37.725 -1.718 8.741 1.00 22.97 88 ASP H O 1
ATOM 2300 N N . ASP B 2 89 ? 39.556 -2.977 9.106 1.00 20.03 89 ASP H N 1
ATOM 2301 C CA . ASP B 2 89 ? 40.486 -1.952 8.627 1.00 17.92 89 ASP H CA 1
ATOM 2302 C C . ASP B 2 89 ? 40.550 -1.868 7.106 1.00 16.47 89 ASP H C 1
ATOM 2303 O O . ASP B 2 89 ? 41.201 -0.978 6.560 1.00 15.82 89 ASP H O 1
ATOM 2308 N N . THR B 2 90 ? 39.889 -2.804 6.431 1.00 15.38 90 THR H N 1
ATOM 2309 C CA . THR B 2 90 ? 39.801 -2.791 4.975 1.00 14.48 90 THR H CA 1
ATOM 2310 C C . THR B 2 90 ? 39.030 -1.544 4.556 1.00 13.98 90 THR H C 1
ATOM 2311 O O . THR B 2 90 ? 37.883 -1.358 4.954 1.00 14.21 90 THR H O 1
ATOM 2315 N N . ALA B 2 91 ? 39.680 -0.684 3.776 1.00 13.49 91 ALA H N 1
ATOM 2316 C CA . ALA B 2 91 ? 39.114 0.624 3.434 1.00 12.91 91 ALA H CA 1
ATOM 2317 C C . ALA B 2 91 ? 39.984 1.351 2.423 1.00 12.78 91 ALA H C 1
ATOM 2318 O O . ALA B 2 91 ? 41.139 0.988 2.200 1.00 12.18 91 ALA H O 1
ATOM 2320 N N . MET B 2 92 ? 39.415 2.388 1.817 1.00 12.68 92 MET H N 1
ATOM 2321 C CA . MET B 2 92 ? 40.188 3.357 1.064 1.00 13.49 92 MET H CA 1
ATOM 2322 C C . MET B 2 92 ? 40.772 4.336 2.082 1.00 12.46 92 MET H C 1
ATOM 2323 O O . MET B 2 92 ? 40.041 4.831 2.934 1.00 12.52 92 MET H O 1
ATOM 2328 N N . TYR B 2 93 ? 42.076 4.590 2.002 1.00 11.47 93 TYR H N 1
ATOM 2329 C CA . TYR B 2 93 ? 42.751 5.526 2.907 1.00 11.07 93 TYR H CA 1
ATOM 2330 C C . TYR B 2 93 ? 43.160 6.786 2.159 1.00 10.90 93 TYR H C 1
ATOM 2331 O O . TYR B 2 93 ? 43.848 6.716 1.134 1.00 10.76 93 TYR H O 1
ATOM 2340 N N . TYR B 2 94 ? 42.704 7.931 2.661 1.00 10.74 94 TYR H N 1
ATOM 2341 C CA . TYR B 2 94 ? 42.985 9.222 2.047 1.00 10.97 94 TYR H CA 1
ATOM 2342 C C . TYR B 2 94 ? 43.829 10.075 2.970 1.00 11.00 94 TYR H C 1
ATOM 2343 O O . TYR B 2 94 ? 43.652 10.042 4.191 1.00 10.71 94 TYR H O 1
ATOM 2352 N N . CYS B 2 95 ? 44.729 10.862 2.391 1.00 11.16 95 CYS H N 1
ATOM 2353 C CA . CYS B 2 95 ? 45.265 12.005 3.120 1.00 11.24 95 CYS H CA 1
ATOM 2354 C C . CYS B 2 95 ? 44.681 13.276 2.513 1.00 10.67 95 CYS H C 1
ATOM 2355 O O . CYS B 2 95 ? 44.359 13.317 1.328 1.00 10.69 95 CYS H O 1
ATOM 2358 N N . ALA B 2 96 ? 44.525 14.301 3.339 1.00 10.09 96 ALA H N 1
ATOM 2359 C CA . ALA B 2 96 ? 43.900 15.541 2.903 1.00 9.74 96 ALA H CA 1
ATOM 2360 C C . ALA B 2 96 ? 44.518 16.745 3.598 1.00 9.49 96 ALA H C 1
ATOM 2361 O O . ALA B 2 96 ? 44.812 16.702 4.800 1.00 9.56 96 ALA H O 1
ATOM 2363 N N . LYS B 2 97 ? 44.701 17.815 2.829 1.00 9.20 97 LYS H N 1
ATOM 2364 C CA . LYS B 2 97 ? 45.272 19.060 3.328 1.00 9.14 97 LYS H CA 1
ATOM 2365 C C . LYS B 2 97 ? 44.180 19.888 3.981 1.00 9.12 97 LYS H C 1
ATOM 2366 O O . LYS B 2 97 ? 43.071 19.977 3.466 1.00 9.31 97 LYS H O 1
ATOM 2372 N N . HIS B 2 98 ? 44.497 20.475 5.130 1.00 9.16 98 HIS H N 1
ATOM 2373 C CA . HIS B 2 98 ? 43.603 21.420 5.780 1.00 9.41 98 HIS H CA 1
ATOM 2374 C C . HIS B 2 98 ? 43.714 22.810 5.173 1.00 9.64 98 HIS H C 1
ATOM 2375 O O . HIS B 2 98 ? 44.799 23.245 4.768 1.00 9.37 98 HIS H O 1
ATOM 2382 N N . LYS B 2 99 ? 42.592 23.522 5.140 1.00 9.91 99 LYS H N 1
ATOM 2383 C CA . LYS B 2 99 ? 42.630 24.967 4.924 1.00 10.45 99 LYS H CA 1
ATOM 2384 C C . LYS B 2 99 ? 43.404 25.628 6.071 1.00 10.33 99 LYS H C 1
ATOM 2385 O O . LYS B 2 99 ? 43.697 24.982 7.086 1.00 9.97 99 LYS H O 1
ATOM 2391 N N . ALA B 2 100 ? 43.738 26.907 5.914 1.00 10.14 100 ALA H N 1
ATOM 2392 C CA . ALA B 2 100 ? 44.511 27.620 6.935 1.00 10.37 100 ALA H CA 1
ATOM 2393 C C . ALA B 2 100 ? 43.750 27.773 8.243 1.00 10.50 100 ALA H C 1
ATOM 2394 O O . ALA B 2 100 ? 44.358 27.803 9.314 1.00 10.73 100 ALA H O 1
ATOM 2396 N N . SER B 2 101 ? 42.425 27.862 8.147 1.00 10.60 101 SER H N 1
ATOM 2397 C CA . SER B 2 101 ? 41.567 27.955 9.328 1.00 10.42 101 SER H CA 1
ATOM 2398 C C . SER B 2 101 ? 40.339 27.050 9.242 1.00 10.40 101 SER H C 1
ATOM 2399 O O . SER B 2 101 ? 39.867 26.719 8.144 1.00 10.29 101 SER H O 1
ATOM 2402 N N . TYR B 2 102 ? 39.865 26.644 10.420 1.00 10.27 102 TYR H N 1
ATOM 2403 C CA . TYR B 2 102 ? 38.568 25.965 10.638 1.00 10.43 102 TYR H CA 1
ATOM 2404 C C . TYR B 2 102 ? 38.510 24.477 10.306 1.00 10.68 102 TYR H C 1
ATOM 2405 O O . TYR B 2 102 ? 37.460 23.843 10.456 1.00 10.49 102 TYR H O 1
ATOM 2414 N N . ASN B 2 103 ? 39.644 23.934 9.871 1.00 11.10 103 ASN H N 1
ATOM 2415 C CA . ASN B 2 103 ? 39.826 22.495 9.687 1.00 11.34 103 ASN H CA 1
ATOM 2416 C C . ASN B 2 103 ? 38.860 21.860 8.702 1.00 11.42 103 ASN H C 1
ATOM 2417 O O . ASN B 2 103 ? 38.406 20.729 8.893 1.00 11.91 103 ASN H O 1
ATOM 2422 N N . GLY B 2 104 ? 38.561 22.621 7.651 1.00 11.41 104 GLY H N 1
ATOM 2423 C CA . GLY B 2 104 ? 38.010 22.082 6.411 1.00 11.10 104 GLY H CA 1
ATOM 2424 C C . GLY B 2 104 ? 39.151 21.468 5.619 1.00 10.93 104 GLY H C 1
ATOM 2425 O O . GLY B 2 104 ? 40.320 21.813 5.826 1.00 10.70 104 GLY H O 1
ATOM 2426 N N . LEU B 2 105 ? 38.817 20.543 4.729 1.00 10.62 105 LEU H N 1
ATOM 2427 C CA . LEU B 2 105 ? 39.814 19.809 3.960 1.00 10.90 105 LEU H CA 1
ATOM 2428 C C . LEU B 2 105 ? 39.680 20.166 2.483 1.00 11.00 105 LEU H C 1
ATOM 2429 O O . LEU B 2 105 ? 38.774 19.679 1.804 1.00 10.71 105 LEU H O 1
ATOM 2434 N N . ASP B 2 106 ? 40.577 21.025 1.997 1.00 11.22 106 ASP H N 1
ATOM 2435 C CA . ASP B 2 106 ? 40.443 21.587 0.647 1.00 11.81 106 ASP H CA 1
ATOM 2436 C C . ASP B 2 106 ? 41.004 20.728 -0.493 1.00 12.17 106 ASP H C 1
ATOM 2437 O O . ASP B 2 106 ? 40.472 20.765 -1.604 1.00 12.59 106 ASP H O 1
ATOM 2442 N N . TYR B 2 107 ? 42.065 19.971 -0.224 1.00 12.36 107 TYR H N 1
ATOM 2443 C CA . TYR B 2 107 ? 42.634 19.069 -1.226 1.00 12.40 107 TYR H CA 1
ATOM 2444 C C . TYR B 2 107 ? 42.765 17.664 -0.675 1.00 12.15 107 TYR H C 1
ATOM 2445 O O . TYR B 2 107 ? 43.284 17.470 0.421 1.00 11.75 107 TYR H O 1
ATOM 2454 N N . TRP B 2 108 ? 42.298 16.693 -1.454 1.00 11.96 108 TRP H N 1
ATOM 2455 C CA . TRP B 2 108 ? 42.344 15.287 -1.078 1.00 11.81 108 TRP H CA 1
ATOM 2456 C C . TRP B 2 108 ? 43.212 14.517 -2.053 1.00 12.09 108 TRP H C 1
ATOM 2457 O O . TRP B 2 108 ? 43.227 14.816 -3.246 1.00 12.50 108 TRP H O 1
ATOM 2468 N N . GLY B 2 109 ? 43.926 13.516 -1.550 1.00 12.07 109 GLY H N 1
ATOM 2469 C CA . GLY B 2 109 ? 44.571 12.546 -2.431 1.00 12.49 109 GLY H CA 1
ATOM 2470 C C . GLY B 2 109 ? 43.524 11.692 -3.125 1.00 13.04 109 GLY H C 1
ATOM 2471 O O . GLY B 2 109 ? 42.345 11.734 -2.773 1.00 12.70 109 GLY H O 1
ATOM 2472 N N . GLN B 2 110 ? 43.958 10.913 -4.112 1.00 13.98 110 GLN H N 1
ATOM 2473 C CA . GLN B 2 110 ? 43.072 9.986 -4.808 1.00 14.73 110 GLN H CA 1
ATOM 2474 C C . GLN B 2 110 ? 42.762 8.748 -3.971 1.00 14.10 110 GLN H C 1
ATOM 2475 O O . GLN B 2 110 ? 41.846 7.984 -4.284 1.00 14.18 110 GLN H O 1
ATOM 2481 N N . GLY B 2 111 ? 43.517 8.569 -2.894 1.00 13.68 111 GLY H N 1
ATOM 2482 C CA . GLY B 2 111 ? 43.303 7.451 -1.985 1.00 13.30 111 GLY H CA 1
ATOM 2483 C C . GLY B 2 111 ? 44.073 6.215 -2.393 1.00 13.22 111 GLY H C 1
ATOM 2484 O O . GLY B 2 111 ? 44.419 6.037 -3.566 1.00 13.31 111 GLY H O 1
ATOM 2485 N N . THR B 2 112 ? 44.350 5.369 -1.410 1.00 12.98 112 THR H N 1
ATOM 2486 C CA . THR B 2 112 ? 44.934 4.059 -1.666 1.00 12.99 112 THR H CA 1
ATOM 2487 C C . THR B 2 112 ? 44.006 2.993 -1.095 1.00 12.94 112 THR H C 1
ATOM 2488 O O . THR B 2 112 ? 43.492 3.131 0.019 1.00 12.98 112 THR H O 1
ATOM 2492 N N . THR B 2 113 ? 43.761 1.942 -1.873 1.00 12.97 113 THR H N 1
ATOM 2493 C CA . THR B 2 113 ? 42.908 0.855 -1.408 1.00 13.24 113 THR H CA 1
ATOM 2494 C C . THR B 2 113 ? 43.729 -0.079 -0.533 1.00 13.12 113 THR H C 1
ATOM 2495 O O . THR B 2 113 ? 44.829 -0.479 -0.907 1.00 13.12 113 THR 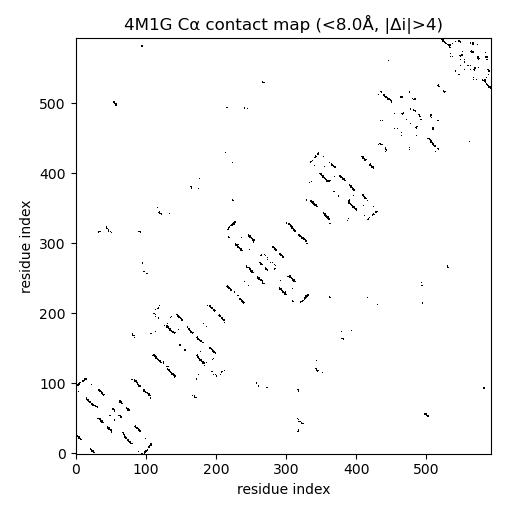H O 1
ATOM 2499 N N . LEU B 2 114 ? 43.207 -0.378 0.652 1.00 13.06 114 LEU H N 1
ATOM 2500 C CA . LEU B 2 114 ? 43.851 -1.320 1.555 1.00 13.65 114 LEU H CA 1
ATOM 2501 C C . LEU B 2 114 ? 42.901 -2.438 1.939 1.00 13.33 114 LEU H C 1
ATOM 2502 O O . LEU B 2 114 ? 41.795 -2.190 2.429 1.00 13.09 114 LEU H O 1
ATOM 2507 N N . THR B 2 115 ? 43.350 -3.670 1.720 1.00 13.01 115 THR H N 1
ATOM 2508 C CA . THR B 2 115 ? 42.593 -4.843 2.095 1.00 12.96 115 THR H CA 1
ATOM 2509 C C . THR B 2 115 ? 43.368 -5.619 3.146 1.00 12.84 115 THR H C 1
ATOM 2510 O O . THR B 2 115 ? 44.573 -5.861 2.990 1.00 12.89 115 THR H O 1
ATOM 2514 N N . VAL B 2 116 ? 42.668 -5.974 4.220 1.00 13.22 116 VAL H N 1
ATOM 2515 C CA . VAL B 2 116 ? 43.209 -6.859 5.248 1.00 13.29 116 VAL H CA 1
ATOM 2516 C C . VAL B 2 116 ? 42.641 -8.267 5.054 1.00 13.37 116 VAL H C 1
ATOM 2517 O O . VAL B 2 116 ? 41.455 -8.510 5.291 1.00 13.37 116 VAL H O 1
ATOM 2521 N N . SER B 2 117 ? 43.505 -9.186 4.624 1.00 13.72 117 SER H N 1
ATOM 2522 C CA . SER B 2 117 ? 43.094 -10.546 4.260 1.00 14.32 117 SER H CA 1
ATOM 2523 C C . SER B 2 117 ? 44.297 -11.476 4.186 1.00 14.76 117 SER H C 1
ATOM 2524 O O . SER B 2 117 ? 45.413 -11.030 3.940 1.00 14.92 117 SER H O 1
ATOM 2527 N N . SER B 2 118 ? 44.051 -12.770 4.378 1.00 15.72 118 SER H N 1
ATOM 2528 C CA . SER B 2 118 ? 45.080 -13.794 4.194 1.00 16.51 118 SER H CA 1
ATOM 2529 C C . SER B 2 118 ? 45.062 -14.401 2.790 1.00 16.02 118 SER H C 1
ATOM 2530 O O . SER B 2 118 ? 45.923 -15.219 2.456 1.00 16.45 118 SER H O 1
ATOM 2533 N N . ALA B 2 119 ? 44.079 -14.011 1.980 1.00 15.78 119 ALA H N 1
ATOM 2534 C CA . ALA B 2 119 ? 43.944 -14.521 0.614 1.00 15.36 119 ALA H CA 1
ATOM 2535 C C . ALA B 2 119 ? 45.103 -14.091 -0.278 1.00 15.43 119 ALA H C 1
ATOM 2536 O O . ALA B 2 119 ? 45.688 -13.023 -0.070 1.00 15.10 119 ALA H O 1
ATOM 2538 N N . LYS B 2 120 ? 45.427 -14.935 -1.261 1.00 15.35 120 LYS H N 1
ATOM 2539 C CA . LYS B 2 120 ? 46.490 -14.674 -2.232 1.00 15.39 120 LYS H CA 1
ATOM 2540 C C . LYS B 2 120 ? 46.085 -13.616 -3.238 1.00 14.37 120 LYS H C 1
ATOM 2541 O O . LYS B 2 120 ? 44.918 -13.521 -3.626 1.00 14.88 120 LYS H O 1
ATOM 2547 N N . THR B 2 121 ? 47.071 -12.847 -3.685 1.00 13.41 121 THR H N 1
ATOM 2548 C CA . THR B 2 121 ? 46.912 -11.988 -4.850 1.00 12.48 121 THR H CA 1
ATOM 2549 C C . THR B 2 121 ? 46.717 -12.872 -6.079 1.00 12.12 121 THR H C 1
ATOM 2550 O O . THR B 2 121 ? 47.405 -13.883 -6.240 1.00 11.58 121 THR H O 1
ATOM 2554 N N . THR B 2 122 ? 45.750 -12.499 -6.917 1.00 11.96 122 THR H N 1
ATOM 2555 C CA . THR B 2 122 ? 45.441 -13.234 -8.142 1.00 11.85 122 THR H CA 1
ATOM 2556 C C . THR B 2 122 ? 45.079 -12.260 -9.267 1.00 11.56 122 THR H C 1
ATOM 2557 O O . THR B 2 122 ? 44.244 -11.376 -9.085 1.00 11.29 122 THR H O 1
ATOM 2561 N N . ALA B 2 123 ? 45.731 -12.421 -10.419 1.00 11.37 123 ALA H N 1
ATOM 2562 C CA . ALA B 2 123 ? 45.443 -11.617 -11.605 1.00 11.38 123 ALA H CA 1
ATOM 2563 C C . ALA B 2 123 ? 44.071 -11.971 -12.180 1.00 11.51 123 ALA H C 1
ATOM 2564 O O . ALA B 2 123 ? 43.650 -13.131 -12.113 1.00 11.38 123 ALA H O 1
ATOM 2566 N N . PRO B 2 124 ? 43.376 -10.977 -12.759 1.00 11.50 124 PRO H N 1
ATOM 2567 C CA . PRO B 2 124 ? 42.097 -11.270 -13.394 1.00 11.62 124 PRO H CA 1
ATOM 2568 C C . PRO B 2 124 ? 42.276 -11.994 -14.721 1.00 11.68 124 PRO H C 1
ATOM 2569 O O . PRO B 2 124 ? 43.294 -11.825 -15.391 1.00 12.46 124 PRO H O 1
ATOM 2573 N N . SER B 2 125 ? 41.295 -12.811 -15.083 1.00 11.83 125 SER H N 1
ATOM 2574 C CA . SER B 2 125 ? 41.149 -13.221 -16.469 1.00 11.64 125 SER H CA 1
ATOM 2575 C C . SER B 2 125 ? 40.211 -12.224 -17.118 1.00 11.35 125 SER H C 1
ATOM 2576 O O . SER B 2 125 ? 39.180 -11.866 -16.536 1.00 11.28 125 SER H O 1
ATOM 2579 N N . VAL B 2 126 ? 40.570 -11.768 -18.315 1.00 11.04 126 VAL H N 1
ATOM 2580 C CA . VAL B 2 126 ? 39.788 -10.753 -19.011 1.00 10.86 126 VAL H CA 1
ATOM 2581 C C . VAL B 2 126 ? 39.151 -11.371 -20.249 1.00 10.70 126 VAL H C 1
ATOM 2582 O O . VAL B 2 126 ? 39.843 -11.732 -21.212 1.00 10.97 126 VAL H O 1
ATOM 2586 N N . TYR B 2 127 ? 37.831 -11.498 -20.207 1.00 10.52 127 TYR H N 1
ATOM 2587 C CA . TYR B 2 127 ? 37.085 -12.181 -21.259 1.00 10.43 127 TYR H CA 1
ATOM 2588 C C . TYR B 2 127 ? 36.247 -11.215 -22.086 1.00 10.33 127 TYR H C 1
ATOM 2589 O O . TYR B 2 127 ? 35.522 -10.386 -21.527 1.00 10.33 127 TYR H O 1
ATOM 2598 N N . PRO B 2 128 ? 36.324 -11.334 -23.424 1.00 10.54 128 PRO H N 1
ATOM 2599 C CA . PRO B 2 128 ? 35.511 -10.483 -24.283 1.00 10.52 128 PRO H CA 1
ATOM 2600 C C . PRO B 2 128 ? 34.054 -10.931 -24.286 1.00 10.77 128 PRO H C 1
ATOM 2601 O O . PRO B 2 128 ? 33.776 -12.133 -24.262 1.00 11.22 128 PRO H O 1
ATOM 2605 N N . LEU B 2 129 ? 33.140 -9.965 -24.301 1.00 10.75 129 LEU H N 1
ATOM 2606 C CA . LEU B 2 129 ? 31.716 -10.253 -24.453 1.00 11.24 129 LEU H CA 1
ATOM 2607 C C . LEU B 2 129 ? 31.235 -9.694 -25.789 1.00 11.81 129 LEU H C 1
ATOM 2608 O O . LEU B 2 129 ? 31.136 -8.477 -25.972 1.00 11.40 129 LEU H O 1
ATOM 2613 N N . ALA B 2 130 ? 30.984 -10.606 -26.725 1.00 12.62 130 ALA H N 1
ATOM 2614 C CA . ALA B 2 130 ? 30.527 -10.275 -28.073 1.00 13.83 130 ALA H CA 1
ATOM 2615 C C . ALA B 2 130 ? 29.219 -11.013 -28.362 1.00 15.05 130 ALA H C 1
ATOM 2616 O O . ALA B 2 130 ? 28.979 -12.088 -27.803 1.00 14.72 130 ALA H O 1
ATOM 2618 N N . PRO B 2 131 ? 28.370 -10.456 -29.250 1.00 16.61 131 PRO H N 1
ATOM 2619 C CA . PRO B 2 131 ? 27.161 -11.187 -29.646 1.00 18.28 131 PRO H CA 1
ATOM 2620 C C . PRO B 2 131 ? 27.473 -12.295 -30.662 1.00 20.25 131 PRO H C 1
ATOM 2621 O O . PRO B 2 131 ? 27.115 -12.180 -31.842 1.00 21.49 131 PRO H O 1
ATOM 2625 N N . VAL B 2 132 ? 28.119 -13.366 -30.202 1.00 22.66 132 VAL H N 1
ATOM 2626 C CA . VAL B 2 132 ? 28.591 -14.440 -31.094 1.00 25.44 132 VAL H CA 1
ATOM 2627 C C . VAL B 2 132 ? 27.463 -15.179 -31.835 1.00 27.53 132 VAL H C 1
ATOM 2628 O O . VAL B 2 132 ? 27.725 -16.120 -32.589 1.00 28.66 132 VAL H O 1
ATOM 2632 N N . CYS B 2 133 ? 26.223 -14.736 -31.611 1.00 29.37 133 CYS H N 1
ATOM 2633 C CA . CYS B 2 133 ? 25.048 -15.119 -32.408 1.00 31.13 133 CYS H CA 1
ATOM 2634 C C . CYS B 2 133 ? 24.918 -16.621 -32.644 1.00 32.07 133 CYS H C 1
ATOM 2635 O O . CYS B 2 133 ? 24.078 -17.067 -33.428 1.00 34.07 133 CYS H O 1
ATOM 2637 N N . GLY B 2 138 ? 18.981 -4.115 -34.195 1.00 23.77 138 GLY H N 1
ATOM 2638 C CA . GLY B 2 138 ? 18.684 -2.742 -33.792 1.00 22.82 138 GLY H CA 1
ATOM 2639 C C . GLY B 2 138 ? 19.730 -1.751 -34.275 1.00 22.28 138 GLY H C 1
ATOM 2640 O O . GLY B 2 138 ? 20.695 -2.128 -34.952 1.00 23.13 138 GLY H O 1
ATOM 2641 N N . SER B 2 139 ? 19.537 -0.483 -33.924 1.00 21.69 139 SER H N 1
ATOM 2642 C CA . SER B 2 139 ? 20.447 0.584 -34.342 1.00 20.79 139 SER H CA 1
ATOM 2643 C C . SER B 2 139 ? 21.660 0.728 -33.418 1.00 19.56 139 SER H C 1
ATOM 2644 O O . SER B 2 139 ? 22.626 1.407 -33.765 1.00 19.09 139 SER H O 1
ATOM 2647 N N . SER B 2 140 ? 21.603 0.091 -32.248 1.00 18.32 140 SER H N 1
ATOM 2648 C CA . SER B 2 140 ? 22.742 0.050 -31.330 1.00 17.41 140 SER H CA 1
ATOM 2649 C C . SER B 2 140 ? 23.203 -1.382 -31.095 1.00 16.07 140 SER H C 1
ATOM 2650 O O . SER B 2 140 ? 22.432 -2.326 -31.271 1.00 15.88 140 SER H O 1
ATOM 2653 N N . VAL B 2 141 ? 24.471 -1.530 -30.721 1.00 14.54 141 VAL H N 1
ATOM 2654 C CA . VAL B 2 141 ? 25.021 -2.818 -30.314 1.00 13.75 141 VAL H CA 1
ATOM 2655 C C . VAL B 2 141 ? 25.776 -2.645 -28.995 1.00 13.00 141 VAL H C 1
ATOM 2656 O O . VAL B 2 141 ? 26.458 -1.639 -28.781 1.00 12.64 141 VAL H O 1
ATOM 2660 N N . THR B 2 142 ? 25.614 -3.620 -28.107 1.00 12.50 142 THR H N 1
ATOM 2661 C CA . THR B 2 142 ? 26.290 -3.624 -26.822 1.00 12.31 142 THR H CA 1
ATOM 2662 C C . THR B 2 142 ? 27.338 -4.727 -26.812 1.00 11.98 142 THR H C 1
ATOM 2663 O O . THR B 2 142 ? 27.064 -5.863 -27.208 1.00 11.98 142 THR H O 1
ATOM 2667 N N . LEU B 2 143 ? 28.544 -4.363 -26.392 1.00 11.74 143 LEU H N 1
ATOM 2668 C CA . LEU B 2 143 ? 29.631 -5.310 -26.170 1.00 11.50 143 LEU H CA 1
ATOM 2669 C C . LEU B 2 143 ? 30.010 -5.226 -24.703 1.00 11.43 143 LEU H C 1
ATOM 2670 O O . LEU B 2 143 ? 29.500 -4.383 -23.967 1.00 11.19 143 LEU H O 1
ATOM 2675 N N . GLY B 2 144 ? 30.910 -6.091 -24.270 1.00 11.32 144 GLY H N 1
ATOM 2676 C CA . GLY B 2 144 ? 31.352 -6.025 -22.886 1.00 11.62 144 GLY H CA 1
ATOM 2677 C C . GLY B 2 144 ? 32.672 -6.697 -22.612 1.00 11.84 144 GLY H C 1
ATOM 2678 O O . GLY B 2 144 ? 33.282 -7.302 -23.499 1.00 11.53 144 GLY H O 1
ATOM 2679 N N . CYS B 2 145 ? 33.113 -6.567 -21.366 1.00 12.21 145 CYS H N 1
ATOM 2680 C CA . CYS B 2 145 ? 34.292 -7.256 -20.877 1.00 12.90 145 CYS H CA 1
ATOM 2681 C C . CYS B 2 145 ? 34.022 -7.777 -19.480 1.00 11.90 145 CYS H C 1
ATOM 2682 O O . CYS B 2 145 ? 33.467 -7.073 -18.644 1.00 11.42 145 CYS H O 1
ATOM 2685 N N . LEU B 2 146 ? 34.381 -9.036 -19.259 1.00 10.99 146 LEU H N 1
ATOM 2686 C CA . LEU B 2 146 ? 34.213 -9.691 -17.973 1.00 10.98 146 LEU H CA 1
ATOM 2687 C C . LEU B 2 146 ? 35.588 -9.860 -17.344 1.00 10.88 146 LEU H C 1
ATOM 2688 O O . LEU B 2 146 ? 36.470 -10.508 -17.916 1.00 11.21 146 LEU H O 1
ATOM 2693 N N . VAL B 2 147 ? 35.768 -9.261 -16.169 1.00 10.68 147 VAL H N 1
ATOM 2694 C CA . VAL B 2 147 ? 37.060 -9.244 -15.489 1.00 10.95 147 VAL H CA 1
ATOM 2695 C C . VAL B 2 147 ? 36.927 -10.137 -14.261 1.00 10.93 147 VAL H C 1
ATOM 2696 O O . VAL B 2 147 ? 36.460 -9.703 -13.209 1.00 10.80 147 VAL H O 1
ATOM 2700 N N . LYS B 2 148 ? 37.343 -11.389 -14.410 1.00 10.96 148 LYS H N 1
ATOM 2701 C CA . LYS B 2 148 ? 36.961 -12.431 -13.469 1.00 11.27 148 LYS H CA 1
ATOM 2702 C C . LYS B 2 148 ? 38.106 -13.026 -12.654 1.00 11.25 148 LYS H C 1
ATOM 2703 O O . LYS B 2 148 ? 39.184 -13.301 -13.184 1.00 11.26 148 LYS H O 1
ATOM 2709 N N . GLY B 2 149 ? 37.842 -13.219 -11.361 1.00 11.38 149 GLY H N 1
ATOM 2710 C CA . GLY B 2 149 ? 38.702 -14.005 -10.481 1.00 11.33 149 GLY H CA 1
ATOM 2711 C C . GLY B 2 149 ? 40.002 -13.345 -10.080 1.00 11.13 149 GLY H C 1
ATOM 2712 O O . GLY B 2 149 ? 41.067 -13.946 -10.215 1.00 11.56 149 GLY H O 1
ATOM 2713 N N . TYR B 2 150 ? 39.912 -12.116 -9.580 1.00 10.98 150 TYR H N 1
ATOM 2714 C CA . TYR B 2 150 ? 41.095 -11.382 -9.142 1.00 10.78 150 TYR H CA 1
ATOM 2715 C C . TYR B 2 150 ? 41.029 -11.016 -7.658 1.00 10.82 150 TYR H C 1
ATOM 2716 O O . TYR B 2 150 ? 39.956 -11.019 -7.054 1.00 10.58 150 TYR H O 1
ATOM 2725 N N . PHE B 2 151 ? 42.190 -10.705 -7.088 1.00 10.75 151 PHE H N 1
ATOM 2726 C CA . PHE B 2 151 ? 42.292 -10.260 -5.702 1.00 11.06 151 PHE H CA 1
ATOM 2727 C C . PHE B 2 151 ? 43.653 -9.598 -5.532 1.00 11.14 151 PHE H C 1
ATOM 2728 O O . PHE B 2 151 ? 44.623 -10.050 -6.127 1.00 11.16 151 PHE H O 1
ATOM 2736 N N . PRO B 2 152 ? 43.725 -8.492 -4.772 1.00 11.33 152 PRO H N 1
ATOM 2737 C CA . PRO B 2 152 ? 42.642 -7.712 -4.191 1.00 11.55 152 PRO H CA 1
ATOM 2738 C C . PRO B 2 152 ? 42.205 -6.607 -5.154 1.00 11.72 152 PRO H C 1
ATOM 2739 O O . PRO B 2 152 ? 42.668 -6.561 -6.293 1.00 11.96 152 PRO H O 1
ATOM 2743 N N . GLU B 2 153 ? 41.318 -5.735 -4.690 1.00 12.15 153 GLU H N 1
ATOM 2744 C CA . GLU B 2 153 ? 41.018 -4.482 -5.381 1.00 12.67 153 GLU H CA 1
ATOM 2745 C C . GLU B 2 153 ? 42.264 -3.589 -5.376 1.00 12.86 153 GLU H C 1
ATOM 2746 O O . GLU B 2 153 ? 43.141 -3.759 -4.524 1.00 13.14 153 GLU H O 1
ATOM 2752 N N . PRO B 2 154 ? 42.355 -2.632 -6.319 1.00 12.75 154 PRO H N 1
ATOM 2753 C CA . PRO B 2 154 ? 41.399 -2.334 -7.377 1.00 12.93 154 PRO H CA 1
ATOM 2754 C C . PRO B 2 154 ? 41.830 -2.854 -8.744 1.00 12.84 154 PRO H C 1
ATOM 2755 O O . PRO B 2 154 ? 42.960 -3.323 -8.911 1.00 12.57 154 PRO H O 1
ATOM 2759 N N . VAL B 2 155 ? 40.915 -2.766 -9.705 1.00 13.21 155 VAL H N 1
ATOM 2760 C CA . VAL B 2 155 ? 41.271 -2.813 -11.119 1.00 13.50 155 VAL H CA 1
ATOM 2761 C C . VAL B 2 155 ? 40.850 -1.496 -11.767 1.00 13.80 155 VAL H C 1
ATOM 2762 O O . VAL B 2 155 ? 39.964 -0.799 -11.261 1.00 14.51 155 VAL H O 1
ATOM 2766 N N . THR B 2 156 ? 41.500 -1.152 -12.872 1.00 13.64 156 THR H N 1
ATOM 2767 C CA . THR B 2 156 ? 41.038 -0.043 -13.699 1.00 14.01 156 THR H CA 1
ATOM 2768 C C . THR B 2 156 ? 40.626 -0.600 -15.048 1.00 13.48 156 THR H C 1
ATOM 2769 O O . THR B 2 156 ? 41.252 -1.527 -15.558 1.00 13.99 156 THR H O 1
ATOM 2773 N N . LEU B 2 157 ? 39.562 -0.038 -15.610 1.00 13.07 157 LEU H N 1
ATOM 2774 C CA . LEU B 2 157 ? 39.074 -0.478 -16.909 1.00 12.64 157 LEU H CA 1
ATOM 2775 C C . LEU B 2 157 ? 38.679 0.720 -17.756 1.00 12.44 157 LEU H C 1
ATOM 2776 O O . LEU B 2 157 ? 37.933 1.590 -17.307 1.00 12.52 157 LEU H O 1
ATOM 2781 N N . THR B 2 158 ? 39.201 0.754 -18.979 1.00 12.24 158 THR H N 1
ATOM 2782 C CA . THR B 2 158 ? 38.807 1.748 -19.971 1.00 12.25 158 THR H CA 1
ATOM 2783 C C . THR B 2 158 ? 38.477 1.038 -21.273 1.00 11.96 158 THR H C 1
ATOM 2784 O O . THR B 2 158 ? 38.792 -0.146 -21.442 1.00 11.92 158 THR H O 1
ATOM 2788 N N . TRP B 2 159 ? 37.835 1.772 -22.178 1.00 11.73 159 TRP H N 1
ATOM 2789 C CA . TRP B 2 159 ? 37.520 1.287 -23.515 1.00 11.62 159 TRP H CA 1
ATOM 2790 C C . TRP B 2 159 ? 38.229 2.171 -24.522 1.00 12.10 159 TRP H C 1
ATOM 2791 O O . TRP B 2 159 ? 38.133 3.399 -24.444 1.00 12.23 159 TRP H O 1
ATOM 2802 N N . ASN B 2 160 ? 38.918 1.544 -25.474 1.00 12.43 160 ASN H N 1
ATOM 2803 C CA . ASN B 2 160 ? 39.757 2.258 -26.446 1.00 12.99 160 ASN H CA 1
ATOM 2804 C C . ASN B 2 160 ? 40.624 3.335 -25.791 1.00 13.88 160 ASN H C 1
ATOM 2805 O O . ASN B 2 160 ? 40.623 4.493 -26.213 1.00 13.89 160 ASN H O 1
ATOM 2810 N N . SER B 2 161 ? 41.339 2.933 -24.740 1.00 14.95 161 SER H N 1
ATOM 2811 C CA . SER B 2 161 ? 42.267 3.799 -23.999 1.00 16.47 161 SER H CA 1
ATOM 2812 C C . SER B 2 161 ? 41.606 5.067 -23.450 1.00 17.12 161 SER H C 1
ATOM 2813 O O . SER B 2 161 ? 42.268 6.092 -23.265 1.00 18.61 161 SER H O 1
ATOM 2816 N N . GLY B 2 162 ? 40.305 4.983 -23.180 1.00 17.38 162 GLY H N 1
ATOM 2817 C CA . GLY B 2 162 ? 39.544 6.112 -22.643 1.00 17.52 162 GLY H CA 1
ATOM 2818 C C . GLY B 2 162 ? 38.803 6.949 -23.674 1.00 18.06 162 GLY H C 1
ATOM 2819 O O . GLY B 2 162 ? 37.981 7.795 -23.310 1.00 18.48 162 GLY H O 1
ATOM 2820 N N . SER B 2 163 ? 39.074 6.710 -24.958 1.00 17.89 163 SER H N 1
ATOM 2821 C CA . SER B 2 163 ? 38.422 7.454 -26.048 1.00 18.58 163 SER H CA 1
ATOM 2822 C C . SER B 2 163 ? 36.954 7.090 -26.232 1.00 18.60 163 SER H C 1
ATOM 2823 O O . SER B 2 163 ? 36.191 7.821 -26.875 1.00 19.22 163 SER H O 1
ATOM 2826 N N . LEU B 2 164 ? 36.563 5.952 -25.669 1.00 18.97 164 LEU H N 1
ATOM 2827 C CA . LEU B 2 164 ? 35.180 5.520 -25.684 1.00 19.16 164 LEU H CA 1
ATOM 2828 C C . LEU B 2 164 ? 34.663 5.537 -24.247 1.00 19.53 164 LEU H C 1
ATOM 2829 O O . LEU B 2 164 ? 35.065 4.712 -23.426 1.00 18.28 164 LEU H O 1
ATOM 2834 N N . SER B 2 165 ? 33.799 6.503 -23.945 1.00 20.21 165 SER H N 1
ATOM 2835 C CA . SER B 2 165 ? 33.317 6.710 -22.579 1.00 21.20 165 SER H CA 1
ATOM 2836 C C . SER B 2 165 ? 31.804 6.866 -22.520 1.00 21.55 165 SER H C 1
ATOM 2837 O O . SER B 2 165 ? 31.178 6.508 -21.518 1.00 22.05 165 SER H O 1
ATOM 2840 N N . SER B 2 166 ? 31.228 7.409 -23.590 1.00 21.93 166 SER H N 1
ATOM 2841 C CA . SER B 2 166 ? 29.780 7.479 -23.732 1.00 21.91 166 SER H CA 1
ATOM 2842 C C . SER B 2 166 ? 29.221 6.081 -23.929 1.00 20.68 166 SER H C 1
ATOM 2843 O O . SER B 2 166 ? 29.790 5.264 -24.665 1.00 21.84 166 SER H O 1
ATOM 2846 N N . GLY B 2 167 ? 28.109 5.812 -23.257 1.00 19.27 167 GLY H N 1
ATOM 2847 C CA . GLY B 2 167 ? 27.454 4.515 -23.342 1.00 17.11 167 GLY H CA 1
ATOM 2848 C C . GLY B 2 167 ? 28.231 3.401 -22.665 1.00 15.78 167 GLY H C 1
ATOM 2849 O O . GLY B 2 167 ? 28.032 2.240 -22.989 1.00 15.12 167 GLY H O 1
ATOM 2850 N N . VAL B 2 168 ? 29.122 3.756 -21.738 1.00 14.48 168 VAL H N 1
ATOM 2851 C CA . VAL B 2 168 ? 29.874 2.770 -20.950 1.00 13.75 168 VAL H CA 1
ATOM 2852 C C . VAL B 2 168 ? 29.236 2.603 -19.569 1.00 13.39 168 VAL H C 1
ATOM 2853 O O . VAL B 2 168 ? 28.865 3.590 -18.936 1.00 13.13 168 VAL H O 1
ATOM 2857 N N . HIS B 2 169 ? 29.093 1.356 -19.116 1.00 12.86 169 HIS H N 1
ATOM 2858 C CA . HIS B 2 169 ? 28.750 1.080 -17.721 1.00 12.74 169 HIS H CA 1
ATOM 2859 C C . HIS B 2 169 ? 29.763 0.116 -17.129 1.00 12.52 169 HIS H C 1
ATOM 2860 O O . HIS B 2 169 ? 29.844 -1.042 -17.546 1.00 12.20 169 HIS H O 1
ATOM 2867 N N . THR B 2 170 ? 30.524 0.595 -16.155 1.00 12.36 170 THR H N 1
ATOM 2868 C CA . THR B 2 170 ? 31.477 -0.252 -15.447 1.00 12.37 170 THR H CA 1
ATOM 2869 C C . THR B 2 170 ? 30.927 -0.553 -14.057 1.00 12.10 170 THR H C 1
ATOM 2870 O O . THR B 2 170 ? 30.689 0.351 -13.253 1.00 12.43 170 THR H O 1
ATOM 2874 N N . PHE B 2 171 ? 30.687 -1.831 -13.802 1.00 11.46 171 PHE H N 1
ATOM 2875 C CA . PHE B 2 171 ? 29.967 -2.248 -12.609 1.00 11.48 171 PHE H CA 1
ATOM 2876 C C . PHE B 2 171 ? 30.922 -2.469 -11.454 1.00 11.82 171 PHE H C 1
ATOM 2877 O O . PHE B 2 171 ? 32.013 -3.010 -11.651 1.00 12.05 171 PHE H O 1
ATOM 2885 N N . PRO B 2 172 ? 30.537 -2.007 -10.251 1.00 11.92 172 PRO H N 1
ATOM 2886 C CA . PRO B 2 172 ? 31.390 -2.193 -9.079 1.00 12.21 172 PRO H CA 1
ATOM 2887 C C . PRO B 2 172 ? 31.728 -3.665 -8.885 1.00 12.19 172 PRO H C 1
ATOM 2888 O O . PRO B 2 172 ? 30.873 -4.530 -9.080 1.00 12.25 172 PRO H O 1
ATOM 2892 N N . ALA B 2 173 ? 32.976 -3.943 -8.522 1.00 12.28 173 ALA H N 1
ATOM 2893 C CA . ALA B 2 173 ? 33.416 -5.313 -8.293 1.00 12.58 173 ALA H CA 1
ATOM 2894 C C . ALA B 2 173 ? 32.682 -5.922 -7.110 1.00 12.74 173 ALA H C 1
ATOM 2895 O O . ALA B 2 173 ? 32.359 -5.231 -6.141 1.00 13.03 173 ALA H O 1
ATOM 2897 N N . VAL B 2 174 ? 32.408 -7.217 -7.212 1.00 12.89 174 VAL H N 1
ATOM 2898 C CA . VAL B 2 174 ? 31.764 -7.968 -6.139 1.00 13.56 174 VAL H CA 1
ATOM 2899 C C . VAL B 2 174 ? 32.671 -9.113 -5.705 1.00 13.86 174 VAL H C 1
ATOM 2900 O O . VAL B 2 174 ? 33.209 -9.847 -6.539 1.00 13.45 174 VAL H O 1
ATOM 2904 N N . LEU B 2 175 ? 32.839 -9.247 -4.393 1.00 14.55 175 LEU H N 1
ATOM 2905 C CA . LEU B 2 175 ? 33.664 -10.292 -3.812 1.00 15.73 175 LEU H CA 1
ATOM 2906 C C . LEU B 2 175 ? 32.823 -11.523 -3.506 1.00 16.70 175 LEU H C 1
ATOM 2907 O O . LEU B 2 175 ? 31.801 -11.437 -2.819 1.00 16.86 175 LEU H O 1
ATOM 2912 N N . GLN B 2 176 ? 33.248 -12.662 -4.042 1.00 17.97 176 GLN H N 1
ATOM 2913 C CA . GLN B 2 176 ? 32.672 -13.949 -3.669 1.00 19.43 176 GLN H CA 1
ATOM 2914 C C . GLN B 2 176 ? 33.800 -14.870 -3.234 1.00 20.55 176 GLN H C 1
ATOM 2915 O O . GLN B 2 176 ? 34.716 -15.173 -4.011 1.00 20.29 176 GLN H O 1
ATOM 2921 N N . SER B 2 177 ? 33.728 -15.290 -1.972 1.00 21.87 177 SER H N 1
ATOM 2922 C CA . SER B 2 177 ? 34.812 -16.004 -1.300 1.00 23.21 177 SER H CA 1
ATOM 2923 C C . SER B 2 177 ? 36.086 -15.158 -1.313 1.00 22.73 177 SER H C 1
ATOM 2924 O O . SER B 2 177 ? 36.134 -14.097 -0.687 1.00 24.26 177 SER H O 1
ATOM 2927 N N . ASP B 2 178 ? 37.098 -15.619 -2.042 1.00 21.95 178 ASP H N 1
ATOM 2928 C CA . ASP B 2 178 ? 38.393 -14.948 -2.083 1.00 20.29 178 ASP H CA 1
ATOM 2929 C C . ASP B 2 178 ? 38.687 -14.264 -3.420 1.00 18.01 178 ASP H C 1
ATOM 2930 O O . ASP B 2 178 ? 39.821 -13.862 -3.672 1.00 16.92 178 ASP H O 1
ATOM 2935 N N . LEU B 2 179 ? 37.668 -14.134 -4.272 1.00 15.92 179 LEU H N 1
ATOM 2936 C CA . LEU B 2 179 ? 37.880 -13.595 -5.621 1.00 14.36 179 LEU H CA 1
ATOM 2937 C C . LEU B 2 179 ? 36.811 -12.609 -6.065 1.00 13.64 179 LEU H C 1
ATOM 2938 O O . LEU B 2 179 ? 35.618 -12.819 -5.835 1.00 13.43 179 LEU H O 1
ATOM 2943 N N . TYR B 2 180 ? 37.261 -11.536 -6.711 1.00 12.63 180 TYR H N 1
ATOM 2944 C CA . TYR B 2 180 ? 36.374 -10.508 -7.242 1.00 12.08 180 TYR H CA 1
ATOM 2945 C C . TYR B 2 180 ? 36.028 -10.779 -8.690 1.00 11.63 180 TYR H C 1
ATOM 2946 O O . TYR B 2 180 ? 36.828 -11.355 -9.437 1.00 11.17 180 TYR H O 1
ATOM 2955 N N . THR B 2 181 ? 34.839 -10.335 -9.080 1.00 11.57 181 THR H N 1
ATOM 2956 C CA . THR B 2 181 ? 34.458 -10.241 -10.481 1.00 11.63 181 THR H CA 1
ATOM 2957 C C . THR B 2 181 ? 33.958 -8.824 -10.738 1.00 11.13 181 THR H C 1
ATOM 2958 O O . THR B 2 181 ? 33.238 -8.258 -9.921 1.00 11.07 181 THR H O 1
ATOM 2962 N N . LEU B 2 182 ? 34.373 -8.252 -11.864 1.00 10.80 182 LEU H N 1
ATOM 2963 C CA . LEU B 2 182 ? 33.864 -6.968 -12.334 1.00 10.68 182 LEU H CA 1
ATOM 2964 C C . LEU B 2 182 ? 33.452 -7.148 -13.791 1.00 10.30 182 LEU H C 1
ATOM 2965 O O . LEU B 2 182 ? 33.928 -8.064 -14.450 1.00 10.07 182 LEU H O 1
ATOM 2970 N N . SER B 2 183 ? 32.544 -6.305 -14.278 1.00 9.86 183 SER H N 1
ATOM 2971 C CA . SER B 2 183 ? 32.200 -6.295 -15.699 1.00 9.71 183 SER H CA 1
ATOM 2972 C C . SER B 2 183 ? 31.971 -4.877 -16.191 1.00 9.59 183 SER H C 1
ATOM 2973 O O . SER B 2 183 ? 31.772 -3.954 -15.399 1.00 9.42 183 SER H O 1
ATOM 2976 N N . SER B 2 184 ? 32.029 -4.710 -17.508 1.00 9.28 184 SER H N 1
ATOM 2977 C CA . SER B 2 184 ? 31.747 -3.424 -18.127 1.00 9.49 184 SER H CA 1
ATOM 2978 C C . SER B 2 184 ? 31.050 -3.655 -19.454 1.00 9.59 184 SER H C 1
ATOM 2979 O O . SER B 2 184 ? 31.413 -4.566 -20.193 1.00 9.80 184 SER H O 1
ATOM 2982 N N . SER B 2 185 ? 30.033 -2.845 -19.730 1.00 9.55 185 SER H N 1
ATOM 2983 C CA . SER B 2 185 ? 29.358 -2.852 -21.031 1.00 9.85 185 SER H CA 1
ATOM 2984 C C . SER B 2 185 ? 29.672 -1.567 -21.781 1.00 9.96 185 SER H C 1
ATOM 2985 O O . SER B 2 185 ? 29.931 -0.524 -21.176 1.00 10.17 185 SER H O 1
ATOM 2988 N N . VAL B 2 186 ? 29.669 -1.657 -23.106 1.00 10.20 186 VAL H N 1
ATOM 2989 C CA . VAL B 2 186 ? 29.805 -0.473 -23.949 1.00 10.48 186 VAL H CA 1
ATOM 2990 C C . VAL B 2 186 ? 28.798 -0.566 -25.092 1.00 10.79 186 VAL H C 1
ATOM 2991 O O . VAL B 2 186 ? 28.662 -1.617 -25.722 1.00 10.71 186 VAL H O 1
ATOM 2995 N N . THR B 2 187 ? 28.075 0.527 -25.335 1.00 11.17 187 THR H N 1
ATOM 2996 C CA . THR B 2 187 ? 27.026 0.542 -26.353 1.00 11.90 187 THR H CA 1
ATOM 2997 C C . THR B 2 187 ? 27.352 1.571 -27.426 1.00 12.04 187 THR H C 1
ATOM 2998 O O . THR B 2 187 ? 27.593 2.743 -27.121 1.00 12.47 187 THR H O 1
ATOM 3002 N N . VAL B 2 188 ? 27.380 1.120 -28.680 1.00 12.14 188 VAL H N 1
ATOM 3003 C CA . VAL B 2 188 ? 27.710 1.994 -29.811 1.00 12.33 188 VAL H CA 1
ATOM 3004 C C . VAL B 2 188 ? 26.710 1.811 -30.948 1.00 12.25 188 VAL H C 1
ATOM 3005 O O . VAL B 2 188 ? 25.940 0.852 -30.965 1.00 12.44 188 VAL H O 1
ATOM 3009 N N . THR B 2 189 ? 26.719 2.751 -31.888 1.00 12.41 189 THR H N 1
ATOM 3010 C CA . THR B 2 189 ? 25.903 2.657 -33.089 1.00 12.58 189 THR H CA 1
ATOM 3011 C C . THR B 2 189 ? 26.298 1.389 -33.838 1.00 12.83 189 THR H C 1
ATOM 3012 O O . THR B 2 189 ? 27.480 1.163 -34.095 1.00 12.59 189 THR H O 1
ATOM 3016 N N . SER B 2 190 ? 25.304 0.568 -34.171 1.00 13.57 190 SER H N 1
ATOM 3017 C CA . SER B 2 190 ? 25.551 -0.768 -34.719 1.00 14.56 190 SER H CA 1
ATOM 3018 C C . SER B 2 190 ? 26.374 -0.774 -36.010 1.00 14.75 190 SER H C 1
ATOM 3019 O O . SER B 2 190 ? 27.241 -1.630 -36.189 1.00 14.44 190 SER H O 1
ATOM 3022 N N . SER B 2 191 ? 26.114 0.192 -36.891 1.00 14.89 191 SER H N 1
ATOM 3023 C CA . SER B 2 191 ? 26.837 0.293 -38.162 1.00 15.35 191 SER H CA 1
ATOM 3024 C C . SER B 2 191 ? 28.354 0.472 -37.998 1.00 14.90 191 SER H C 1
ATOM 3025 O O . SER B 2 191 ? 29.120 0.181 -38.921 1.00 15.40 191 SER H O 1
ATOM 3028 N N . THR B 2 192 ? 28.782 0.946 -36.827 1.00 14.23 192 THR H N 1
ATOM 3029 C CA . THR B 2 192 ? 30.201 1.220 -36.581 1.00 13.57 192 THR H CA 1
ATOM 3030 C C . THR B 2 192 ? 31.013 0.004 -36.129 1.00 13.24 192 THR H C 1
ATOM 3031 O O . THR B 2 192 ? 32.247 0.056 -36.115 1.00 13.49 192 THR H O 1
ATOM 3035 N N . TRP B 2 193 ? 30.330 -1.068 -35.731 1.00 12.82 193 TRP H N 1
ATOM 3036 C CA . TRP B 2 193 ? 31.010 -2.264 -35.234 1.00 12.62 193 TRP H CA 1
ATOM 3037 C C . TRP B 2 193 ? 30.609 -3.496 -36.057 1.00 12.59 193 TRP H C 1
ATOM 3038 O O . TRP B 2 193 ? 29.424 -3.687 -36.341 1.00 12.99 193 TRP H O 1
ATOM 3049 N N . PRO B 2 194 ? 31.590 -4.343 -36.435 1.00 12.74 194 PRO H N 1
ATOM 3050 C CA . PRO B 2 194 ? 33.004 -4.318 -36.053 1.00 12.54 194 PRO H CA 1
ATOM 3051 C C . PRO B 2 194 ? 33.964 -3.545 -36.960 1.00 12.68 194 PRO H C 1
ATOM 3052 O O . PRO B 2 194 ? 35.175 -3.701 -36.815 1.00 12.39 194 PRO H O 1
ATOM 3056 N N . SER B 2 195 ? 33.446 -2.715 -37.865 1.00 13.04 195 SER H N 1
ATOM 3057 C CA . SER B 2 195 ? 34.320 -1.895 -38.721 1.00 13.51 195 SER H CA 1
ATOM 3058 C C . SER B 2 195 ? 35.334 -1.094 -37.902 1.00 13.36 195 SER H C 1
ATOM 3059 O O . SER B 2 195 ? 36.529 -1.065 -38.217 1.00 13.59 195 SER H O 1
ATOM 3062 N N . GLN B 2 196 ? 34.848 -0.447 -36.847 1.00 12.97 196 GLN H N 1
ATOM 3063 C CA . GLN B 2 196 ? 35.716 0.275 -35.932 1.00 12.76 196 GLN H CA 1
ATOM 3064 C C . GLN B 2 196 ? 35.889 -0.583 -34.692 1.00 12.38 196 GLN H C 1
ATOM 3065 O O . GLN B 2 196 ? 34.911 -0.945 -34.034 1.00 12.67 196 GLN H O 1
ATOM 3071 N N . SER B 2 197 ? 37.136 -0.914 -34.394 1.00 12.01 197 SER H N 1
ATOM 3072 C CA . SER B 2 197 ? 37.435 -1.844 -33.314 1.00 11.79 197 SER H CA 1
ATOM 3073 C C . SER B 2 197 ? 37.222 -1.260 -31.927 1.00 11.73 197 SER H C 1
ATOM 3074 O O . SER B 2 197 ? 37.350 -0.050 -31.711 1.00 11.98 197 SER H O 1
ATOM 3077 N N . ILE B 2 198 ? 36.868 -2.145 -31.004 1.00 11.26 198 ILE H N 1
ATOM 3078 C CA . ILE B 2 198 ? 36.613 -1.786 -29.619 1.00 11.27 198 ILE H CA 1
ATOM 3079 C C . ILE B 2 198 ? 37.406 -2.751 -28.738 1.00 11.08 198 ILE H C 1
ATOM 3080 O O . ILE B 2 198 ? 37.313 -3.976 -28.901 1.00 10.89 198 ILE H O 1
ATOM 3085 N N . THR B 2 199 ? 38.189 -2.181 -27.822 1.00 11.38 199 THR H N 1
ATOM 3086 C CA . THR B 2 199 ? 39.116 -2.926 -26.970 1.00 11.91 199 THR H CA 1
ATOM 3087 C C . THR B 2 199 ? 38.918 -2.466 -25.534 1.00 12.30 199 THR H C 1
ATOM 3088 O O . THR B 2 199 ? 38.854 -1.262 -25.271 1.00 12.04 199 THR H O 1
ATOM 3092 N N . CYS B 2 200 ? 38.815 -3.415 -24.604 1.00 12.91 200 CYS H N 1
ATOM 3093 C CA . CYS B 2 200 ? 38.838 -3.042 -23.189 1.00 13.85 200 CYS H CA 1
ATOM 3094 C C . CYS B 2 200 ? 40.250 -3.143 -22.637 1.00 13.37 200 CYS H C 1
ATOM 3095 O O . CYS B 2 200 ? 40.972 -4.112 -22.901 1.00 12.98 200 CYS H O 1
ATOM 3098 N N . ASN B 2 201 ? 40.643 -2.114 -21.895 1.00 12.60 201 ASN H N 1
ATOM 3099 C CA . ASN B 2 201 ? 41.971 -2.037 -21.307 1.00 12.45 201 ASN H CA 1
ATOM 3100 C C . ASN B 2 201 ? 41.832 -2.257 -19.812 1.00 12.38 201 ASN H C 1
ATOM 3101 O O . ASN B 2 201 ? 41.137 -1.503 -19.139 1.00 12.62 201 ASN H O 1
ATOM 3106 N N . VAL B 2 202 ? 42.478 -3.297 -19.300 1.00 12.23 202 VAL H N 1
ATOM 3107 C CA . VAL B 2 202 ? 42.321 -3.680 -17.900 1.00 12.20 202 VAL H CA 1
ATOM 3108 C C . VAL B 2 202 ? 43.671 -3.699 -17.194 1.00 12.25 202 VAL H C 1
ATOM 3109 O O . VAL B 2 202 ? 44.617 -4.352 -17.655 1.00 12.51 202 VAL H O 1
ATOM 3113 N N . ALA B 2 203 ? 43.760 -2.964 -16.087 1.00 12.37 203 ALA H N 1
ATOM 3114 C CA . ALA B 2 203 ? 44.955 -2.985 -15.256 1.00 12.55 203 ALA H CA 1
ATOM 3115 C C . ALA B 2 203 ? 44.635 -3.486 -13.859 1.00 12.56 203 ALA H C 1
ATOM 3116 O O . ALA B 2 203 ? 43.625 -3.103 -13.266 1.00 12.43 203 ALA H O 1
ATOM 3118 N N . HIS B 2 204 ? 45.506 -4.354 -13.354 1.00 12.88 204 HIS H N 1
ATOM 3119 C CA . HIS B 2 204 ? 45.452 -4.822 -11.978 1.00 13.03 204 HIS H CA 1
ATOM 3120 C C . HIS B 2 204 ? 46.860 -4.672 -11.410 1.00 13.71 204 HIS H C 1
ATOM 3121 O O . HIS B 2 204 ? 47.672 -5.591 -11.525 1.00 13.61 204 HIS H O 1
ATOM 3128 N N . PRO B 2 205 ? 47.161 -3.496 -10.821 1.00 14.75 205 PRO H N 1
ATOM 3129 C CA . PRO B 2 205 ? 48.516 -3.202 -10.349 1.00 15.26 205 PRO H CA 1
ATOM 3130 C C . PRO B 2 205 ? 49.092 -4.248 -9.388 1.00 15.34 205 PRO H C 1
ATOM 3131 O O . PRO B 2 205 ? 50.289 -4.539 -9.463 1.00 15.60 205 PRO H O 1
ATOM 3135 N N . ALA B 2 206 ? 48.250 -4.813 -8.521 1.00 15.41 206 ALA H N 1
ATOM 3136 C CA . ALA B 2 206 ? 48.684 -5.796 -7.516 1.00 15.31 206 ALA H CA 1
ATOM 3137 C C . ALA B 2 206 ? 49.402 -7.009 -8.109 1.00 15.77 206 ALA H C 1
ATOM 3138 O O . ALA B 2 206 ? 50.280 -7.590 -7.463 1.00 15.81 206 ALA H O 1
ATOM 3140 N N . SER B 2 207 ? 49.026 -7.381 -9.332 1.00 15.85 207 SER H N 1
ATOM 3141 C CA . SER B 2 207 ? 49.639 -8.507 -10.030 1.00 16.27 207 SER H CA 1
ATOM 3142 C C . SER B 2 207 ? 50.454 -8.077 -11.252 1.00 17.05 207 SER H C 1
ATOM 3143 O O . SER B 2 207 ? 50.825 -8.917 -12.079 1.00 17.29 207 SER H O 1
ATOM 3146 N N . SER B 2 208 ? 50.718 -6.772 -11.363 1.00 17.74 208 SER H N 1
ATOM 3147 C CA . SER B 2 208 ? 51.413 -6.181 -12.520 1.00 18.69 208 SER H CA 1
ATOM 3148 C C . SER B 2 208 ? 50.770 -6.585 -13.847 1.00 19.07 208 SER H C 1
ATOM 3149 O O . SER B 2 208 ? 51.460 -6.831 -14.841 1.00 19.53 208 SER H O 1
ATOM 3152 N N . THR B 2 209 ? 49.441 -6.654 -13.843 1.00 18.48 209 THR H N 1
ATOM 3153 C CA . THR B 2 209 ? 48.665 -7.073 -15.003 1.00 18.68 209 THR H CA 1
ATOM 3154 C C . THR B 2 209 ? 48.228 -5.856 -15.808 1.00 18.53 209 THR H C 1
ATOM 3155 O O . THR B 2 209 ? 47.666 -4.907 -15.261 1.00 17.95 209 THR H O 1
ATOM 3159 N N . LYS B 2 210 ? 48.509 -5.895 -17.107 1.00 18.71 210 LYS H N 1
ATOM 3160 C CA . LYS B 2 210 ? 47.957 -4.943 -18.051 1.00 19.34 210 LYS H CA 1
ATOM 3161 C C . LYS B 2 210 ? 47.504 -5.726 -19.284 1.00 19.07 210 LYS H C 1
ATOM 3162 O O . LYS B 2 210 ? 48.322 -6.358 -19.965 1.00 19.83 210 LYS H O 1
ATOM 3168 N N . VAL B 2 211 ? 46.198 -5.710 -19.544 1.00 17.37 211 VAL H N 1
ATOM 3169 C CA . VAL B 2 211 ? 45.603 -6.485 -20.638 1.00 16.96 211 VAL H CA 1
ATOM 3170 C C . VAL B 2 211 ? 44.793 -5.576 -21.560 1.00 16.70 211 VAL H C 1
ATOM 3171 O O . VAL B 2 211 ? 44.008 -4.752 -21.091 1.00 16.37 211 VAL H O 1
ATOM 3175 N N . ASP B 2 212 ? 45.000 -5.731 -22.866 1.00 15.90 212 ASP H N 1
ATOM 3176 C CA . ASP B 2 212 ? 44.165 -5.084 -23.874 1.00 16.37 212 ASP H CA 1
ATOM 3177 C C . ASP B 2 212 ? 43.437 -6.159 -24.660 1.00 15.88 212 ASP H C 1
ATOM 3178 O O . ASP B 2 212 ? 44.023 -6.814 -25.532 1.00 16.77 212 ASP H O 1
ATOM 3183 N N . LYS B 2 213 ? 42.159 -6.343 -24.346 1.00 14.35 213 LYS H N 1
ATOM 3184 C CA . LYS B 2 213 ? 41.358 -7.378 -24.984 1.00 13.55 213 LYS H CA 1
ATOM 3185 C C . LYS B 2 213 ? 40.458 -6.755 -26.042 1.00 12.80 213 LYS H C 1
ATOM 3186 O O . LYS B 2 213 ? 39.474 -6.091 -25.724 1.00 12.28 213 LYS H O 1
ATOM 3192 N N . LYS B 2 214 ? 40.825 -6.947 -27.307 1.00 12.24 214 LYS H N 1
ATOM 3193 C CA . LYS B 2 214 ? 39.980 -6.521 -28.411 1.00 11.91 214 LYS H CA 1
ATOM 3194 C C . LYS B 2 214 ? 38.752 -7.424 -28.459 1.00 11.83 214 LYS H C 1
ATOM 3195 O O . LYS B 2 214 ? 38.862 -8.646 -28.284 1.00 12.00 214 LYS H O 1
ATOM 3201 N N . ILE B 2 215 ? 37.587 -6.825 -28.674 1.00 11.74 215 ILE H N 1
ATOM 3202 C CA . ILE B 2 215 ? 36.362 -7.608 -28.836 1.00 11.94 215 ILE H CA 1
ATOM 3203 C C . ILE B 2 215 ? 36.263 -8.071 -30.290 1.00 12.34 215 ILE H C 1
ATOM 3204 O O . ILE B 2 215 ? 35.825 -7.318 -31.163 1.00 12.29 215 ILE H O 1
ATOM 3209 N N . GLU B 2 216 ? 36.671 -9.312 -30.545 1.00 12.93 216 GLU H N 1
ATOM 3210 C CA . GLU B 2 216 ? 36.679 -9.853 -31.912 1.00 13.45 216 GLU H CA 1
ATOM 3211 C C . GLU B 2 216 ? 35.275 -10.320 -32.311 1.00 13.77 216 GLU H C 1
ATOM 3212 O O . GLU B 2 216 ? 34.577 -10.932 -31.504 1.00 13.84 216 GLU H O 1
ATOM 3218 N N . PRO B 2 217 ? 34.858 -10.027 -33.560 1.00 14.12 217 PRO H N 1
ATOM 3219 C CA . PRO B 2 217 ? 33.516 -10.367 -34.033 1.00 14.68 217 PRO H CA 1
ATOM 3220 C C . PRO B 2 217 ? 33.415 -11.829 -34.458 1.00 16.10 217 PRO H C 1
ATOM 3221 O O . PRO B 2 217 ? 33.237 -12.135 -35.642 1.00 15.81 217 PRO H O 1
ATOM 3225 N N . ARG B 2 218 ? 33.540 -12.720 -33.484 1.00 17.60 218 ARG H N 1
ATOM 3226 C CA . ARG B 2 218 ? 33.468 -14.150 -33.738 1.00 19.85 218 ARG H CA 1
ATOM 3227 C C . ARG B 2 218 ? 32.015 -14.574 -33.895 1.00 20.79 218 ARG H C 1
ATOM 3228 O O . ARG B 2 218 ? 31.112 -13.921 -33.370 1.00 20.62 218 ARG H O 1
ATOM 3236 N N . GLY B 2 219 ? 31.797 -15.650 -34.645 1.00 22.29 219 GLY H N 1
ATOM 3237 C CA . GLY B 2 219 ? 30.451 -16.106 -34.972 1.00 24.85 219 GLY H CA 1
ATOM 3238 C C . GLY B 2 219 ? 30.148 -17.490 -34.432 1.00 27.06 219 GLY H C 1
ATOM 3239 O O . GLY B 2 219 ? 30.991 -18.091 -33.761 1.00 28.68 219 GLY H O 1
ATOM 3240 N N . PRO B 2 220 ? 28.938 -18.008 -34.722 1.00 28.03 220 PRO H N 1
ATOM 3241 C CA . PRO B 2 220 ? 28.525 -19.316 -34.219 1.00 28.96 220 PRO H CA 1
ATOM 3242 C C . PRO B 2 220 ? 29.074 -20.457 -35.069 1.00 29.82 220 PRO H C 1
ATOM 3243 O O . PRO B 2 220 ? 30.293 -20.608 -35.182 1.00 30.40 220 PRO H O 1
ATOM 3247 N N . SER C 3 11 ? 51.833 53.186 17.907 1.00 33.39 99 SER A N 1
ATOM 3248 C CA . SER C 3 11 ? 50.798 53.991 17.190 1.00 32.72 99 SER A CA 1
ATOM 3249 C C . SER C 3 11 ? 50.184 53.243 15.999 1.00 31.60 99 SER A C 1
ATOM 3250 O O . SER C 3 11 ? 49.276 53.760 15.340 1.00 32.84 99 SER A O 1
ATOM 3253 N N . CYS C 3 12 ? 50.687 52.040 15.722 1.00 29.43 100 CYS A N 1
ATOM 3254 C CA . CYS C 3 12 ? 50.040 51.135 14.770 1.00 27.12 100 CYS A CA 1
ATOM 3255 C C . CYS C 3 12 ? 49.095 50.202 15.520 1.00 26.35 100 CYS A C 1
ATOM 3256 O O . CYS C 3 12 ? 49.538 49.299 16.234 1.00 26.55 100 CYS A O 1
ATOM 3259 N N . ASN C 3 13 ? 47.794 50.432 15.362 1.00 25.90 101 ASN A N 1
ATOM 3260 C CA . ASN C 3 13 ? 46.782 49.568 15.969 1.00 25.22 101 ASN A CA 1
ATOM 3261 C C . ASN C 3 13 ? 46.555 48.335 15.102 1.00 23.44 101 ASN A C 1
ATOM 3262 O O . ASN C 3 13 ? 45.461 48.128 14.580 1.00 22.94 101 ASN A O 1
ATOM 3267 N N . GLY C 3 14 ? 47.603 47.527 14.956 1.00 22.43 102 GLY A N 1
ATOM 3268 C CA . GLY C 3 14 ? 47.591 46.366 14.069 1.00 20.69 102 GLY A CA 1
ATOM 3269 C C . GLY C 3 14 ? 48.977 45.770 13.926 1.00 20.14 102 GLY A C 1
ATOM 3270 O O . GLY C 3 14 ? 49.754 45.748 14.884 1.00 20.53 102 GLY A O 1
ATOM 3271 N N . LEU C 3 15 ? 49.296 45.297 12.727 1.00 18.86 103 LEU A N 1
ATOM 3272 C CA . LEU C 3 15 ? 50.579 44.644 12.471 1.00 19.29 103 LEU A CA 1
ATOM 3273 C C . LEU C 3 15 ? 51.534 45.587 11.760 1.00 19.52 103 LEU A C 1
ATOM 3274 O O . LEU C 3 15 ? 51.156 46.244 10.792 1.00 19.46 103 LEU A O 1
ATOM 3279 N N . TYR C 3 16 ? 52.772 45.649 12.242 1.00 20.21 104 TYR A N 1
ATOM 3280 C CA . TYR C 3 16 ? 53.791 46.491 11.628 1.00 21.22 104 TYR A CA 1
ATOM 3281 C C . TYR C 3 16 ? 54.835 45.653 10.896 1.00 20.51 104 TYR A C 1
ATOM 3282 O O . TYR C 3 16 ? 55.424 44.738 11.473 1.00 20.67 104 TYR A O 1
ATOM 3291 N N . TYR C 3 17 ? 55.057 45.970 9.623 1.00 19.77 105 TYR A N 1
ATOM 3292 C CA . TYR C 3 17 ? 56.089 45.308 8.837 1.00 19.63 105 TYR A CA 1
ATOM 3293 C C . TYR C 3 17 ? 56.644 46.242 7.772 1.00 20.13 105 TYR A C 1
ATOM 3294 O O . TYR C 3 17 ? 55.887 46.813 6.986 1.00 19.95 105 TYR A O 1
ATOM 3303 N N . GLN C 3 18 ? 57.967 46.393 7.770 1.00 20.63 106 GLN A N 1
ATOM 3304 C CA . GLN C 3 18 ? 58.701 47.161 6.754 1.00 21.26 106 GLN A CA 1
ATOM 3305 C C . GLN C 3 18 ? 58.082 48.526 6.416 1.00 21.59 106 GLN A C 1
ATOM 3306 O O . GLN C 3 18 ? 57.848 48.848 5.243 1.00 22.19 106 GLN A O 1
ATOM 3312 N N . GLY C 3 19 ? 57.811 49.307 7.460 1.00 21.50 107 GLY A N 1
ATOM 3313 C CA . GLY C 3 19 ? 57.358 50.689 7.318 1.00 22.06 107 GLY A CA 1
ATOM 3314 C C . GLY C 3 19 ? 55.861 50.896 7.174 1.00 21.97 107 GLY A C 1
ATOM 3315 O O . GLY C 3 19 ? 55.395 52.036 7.121 1.00 23.18 107 GLY A O 1
ATOM 3316 N N . SER C 3 20 ? 55.109 49.800 7.117 1.00 21.53 108 SER A N 1
ATOM 3317 C CA . SER C 3 20 ? 53.661 49.871 6.937 1.00 21.11 108 SER A CA 1
ATOM 3318 C C . SER C 3 20 ? 52.887 49.269 8.102 1.00 20.41 108 SER A C 1
ATOM 3319 O O . SER C 3 20 ? 53.326 48.297 8.722 1.00 20.16 108 SER A O 1
ATOM 3322 N N . CYS C 3 21 ? 51.735 49.870 8.388 1.00 19.37 109 CYS A N 1
ATOM 3323 C CA . CYS C 3 21 ? 50.816 49.364 9.394 1.00 19.05 109 CYS A CA 1
ATOM 3324 C C . CYS C 3 21 ? 49.654 48.653 8.712 1.00 17.43 109 CYS A C 1
ATOM 3325 O O . CYS C 3 21 ? 49.049 49.184 7.776 1.00 16.92 109 CYS A O 1
ATOM 3328 N N . TYR C 3 22 ? 49.359 47.446 9.188 1.00 15.60 110 TYR A N 1
ATOM 3329 C CA . TYR C 3 22 ? 48.279 46.625 8.648 1.00 14.65 110 TYR A CA 1
ATOM 3330 C C . TYR C 3 22 ? 47.131 46.585 9.646 1.00 14.06 110 TYR A C 1
ATOM 3331 O O . TYR C 3 22 ? 47.278 46.037 10.737 1.00 14.30 110 TYR A O 1
ATOM 3340 N N . ILE C 3 23 ? 45.994 47.174 9.272 1.00 13.35 111 ILE A N 1
ATOM 3341 C CA . ILE C 3 23 ? 44.819 47.202 10.140 1.00 13.02 111 ILE A CA 1
ATOM 3342 C C . ILE C 3 23 ? 43.785 46.187 9.670 1.00 12.72 111 ILE A C 1
ATOM 3343 O O . ILE C 3 23 ? 43.350 46.220 8.518 1.00 12.31 111 ILE A O 1
ATOM 3348 N N . LEU C 3 24 ? 43.403 45.296 10.580 1.00 12.31 112 LEU A N 1
ATOM 3349 C CA . LEU C 3 24 ? 42.424 44.254 10.309 1.00 12.17 112 LEU A CA 1
ATOM 3350 C C . LEU C 3 24 ? 41.001 44.776 10.249 1.00 12.06 112 LEU A C 1
ATOM 3351 O O . LEU C 3 24 ? 40.539 45.461 11.163 1.00 12.12 112 LEU A O 1
ATOM 3356 N N . HIS C 3 25 ? 40.307 44.420 9.174 1.00 11.94 113 HIS A N 1
ATOM 3357 C CA . HIS C 3 25 ? 38.872 44.598 9.089 1.00 12.03 113 HIS A CA 1
ATOM 3358 C C . HIS C 3 25 ? 38.235 43.218 9.086 1.00 12.22 113 HIS A C 1
ATOM 3359 O O . HIS C 3 25 ? 38.424 42.443 8.151 1.00 12.14 113 HIS A O 1
ATOM 3366 N N . SER C 3 26 ? 37.500 42.911 10.153 1.00 12.65 114 SER A N 1
ATOM 3367 C CA . SER C 3 26 ? 36.952 41.567 10.361 1.00 13.19 114 SER A CA 1
ATOM 3368 C C . SER C 3 26 ? 35.626 41.306 9.641 1.00 13.14 114 SER A C 1
ATOM 3369 O O . SER C 3 26 ? 35.132 40.175 9.636 1.00 13.18 114 SER A O 1
ATOM 3372 N N . ASP C 3 27 ? 35.045 42.352 9.058 1.00 12.94 115 ASP A N 1
ATOM 3373 C CA . ASP C 3 27 ? 33.817 42.218 8.272 1.00 12.75 115 ASP A CA 1
ATOM 3374 C C . ASP C 3 27 ? 34.133 41.593 6.920 1.00 12.64 115 ASP A C 1
ATOM 3375 O O . ASP C 3 27 ? 34.982 42.100 6.178 1.00 12.63 115 ASP A O 1
ATOM 3380 N N . TYR C 3 28 ? 33.465 40.482 6.616 1.00 12.26 116 TYR A N 1
ATOM 3381 C CA . TYR C 3 28 ? 33.591 39.830 5.312 1.00 12.40 116 TYR A CA 1
ATOM 3382 C C . TYR C 3 28 ? 32.983 40.699 4.217 1.00 12.21 116 TYR A C 1
ATOM 3383 O O . TYR C 3 28 ? 31.851 41.170 4.342 1.00 12.68 116 TYR A O 1
ATOM 3392 N N . GLN C 3 29 ? 33.741 40.908 3.143 1.00 11.91 117 GLN A N 1
ATOM 3393 C CA . GLN C 3 29 ? 33.288 41.738 2.029 1.00 11.77 117 GLN A CA 1
ATOM 3394 C C . GLN C 3 29 ? 33.710 41.132 0.709 1.00 11.71 117 GLN A C 1
ATOM 3395 O O . GLN C 3 29 ? 34.670 40.365 0.654 1.00 11.41 117 GLN A O 1
ATOM 3401 N N . MET C 3 30 ? 33.004 41.490 -0.361 1.00 11.93 118 MET A N 1
ATOM 3402 C CA . MET C 3 30 ? 33.506 41.190 -1.691 1.00 11.96 118 MET A CA 1
ATOM 3403 C C . MET C 3 30 ? 34.732 42.069 -1.966 1.00 11.18 118 MET A C 1
ATOM 3404 O O . MET C 3 30 ? 34.928 43.103 -1.320 1.00 10.86 118 MET A O 1
ATOM 3409 N N . PHE C 3 31 ? 35.568 41.641 -2.905 1.00 10.39 119 PHE A N 1
ATOM 3410 C CA . PHE C 3 31 ? 36.827 42.332 -3.163 1.00 9.98 119 PHE A CA 1
ATOM 3411 C C . PHE C 3 31 ? 36.671 43.839 -3.362 1.00 9.89 119 PHE A C 1
ATOM 3412 O O . PHE C 3 31 ? 37.384 44.633 -2.741 1.00 9.68 119 PHE A O 1
ATOM 3420 N N . SER C 3 32 ? 35.745 44.243 -4.227 1.00 10.17 120 SER A N 1
ATOM 3421 C CA . SER C 3 32 ? 35.656 45.661 -4.573 1.00 10.15 120 SER A CA 1
ATOM 3422 C C . SER C 3 32 ? 35.234 46.538 -3.388 1.00 10.12 120 SER A C 1
ATOM 3423 O O . SER C 3 32 ? 35.671 47.686 -3.280 1.00 9.96 120 SER A O 1
ATOM 3426 N N . ASP C 3 33 ? 34.405 45.983 -2.502 1.00 10.36 121 ASP A N 1
ATOM 3427 C CA . ASP C 3 33 ? 34.009 46.663 -1.266 1.00 10.28 121 ASP A CA 1
ATOM 3428 C C . ASP C 3 33 ? 35.182 46.778 -0.296 1.00 10.00 121 ASP A C 1
ATOM 3429 O O . ASP C 3 33 ? 35.367 47.821 0.330 1.00 9.76 121 ASP A O 1
ATOM 3434 N N . ALA C 3 34 ? 35.982 45.715 -0.189 1.00 9.65 122 ALA A N 1
ATOM 3435 C CA . ALA C 3 34 ? 37.197 45.762 0.624 1.00 9.51 122 ALA A CA 1
ATOM 3436 C C . ALA C 3 34 ? 38.148 46.853 0.119 1.00 9.43 122 ALA A C 1
ATOM 3437 O O . ALA C 3 34 ? 38.638 47.668 0.897 1.00 9.46 122 ALA A O 1
ATOM 3439 N N . ALA C 3 35 ? 38.375 46.886 -1.194 1.00 9.31 123 ALA A N 1
ATOM 3440 C CA . ALA C 3 35 ? 39.210 47.915 -1.801 1.00 9.46 123 ALA A CA 1
ATOM 3441 C C . ALA C 3 35 ? 38.664 49.324 -1.555 1.00 9.61 123 ALA A C 1
ATOM 3442 O O . ALA C 3 35 ? 39.427 50.229 -1.244 1.00 10.08 123 ALA A O 1
ATOM 3444 N N . ALA C 3 36 ? 37.347 49.496 -1.697 1.00 9.65 124 ALA A N 1
ATOM 3445 C CA . ALA C 3 36 ? 36.691 50.786 -1.445 1.00 10.08 124 ALA A CA 1
ATOM 3446 C C . ALA C 3 36 ? 36.894 51.235 -0.004 1.00 10.26 124 ALA A C 1
ATOM 3447 O O . ALA C 3 36 ? 37.176 52.406 0.262 1.00 10.66 124 ALA A O 1
ATOM 3449 N N . ASN C 3 37 ? 36.751 50.294 0.920 1.00 10.53 125 ASN A N 1
ATOM 3450 C CA . ASN C 3 37 ? 36.880 50.607 2.338 1.00 10.96 125 ASN A CA 1
ATOM 3451 C C . ASN C 3 37 ? 38.297 51.001 2.726 1.00 11.25 125 ASN A C 1
ATOM 3452 O O . ASN C 3 37 ? 38.484 51.909 3.534 1.00 11.44 125 ASN A O 1
ATOM 3457 N N . CYS C 3 38 ? 39.299 50.348 2.139 1.00 11.59 126 CYS A N 1
ATOM 3458 C CA . CYS C 3 38 ? 40.681 50.774 2.355 1.00 12.14 126 CYS A CA 1
ATOM 3459 C C . CYS C 3 38 ? 40.939 52.160 1.759 1.00 11.98 126 CYS A C 1
ATOM 3460 O O . CYS C 3 38 ? 41.578 52.997 2.391 1.00 12.08 126 CYS A O 1
ATOM 3463 N N . THR C 3 39 ? 40.423 52.403 0.557 1.00 12.04 127 THR A N 1
ATOM 3464 C CA . THR C 3 39 ? 40.540 53.716 -0.077 1.00 12.26 127 THR A CA 1
ATOM 3465 C C . THR C 3 39 ? 39.906 54.814 0.786 1.00 12.33 127 THR A C 1
ATOM 3466 O O . THR C 3 39 ? 40.460 55.910 0.891 1.00 12.32 127 THR A O 1
ATOM 3470 N N . ALA C 3 40 ? 38.770 54.509 1.414 1.00 12.53 128 ALA A N 1
ATOM 3471 C CA . ALA C 3 40 ? 38.121 55.454 2.332 1.00 12.59 128 ALA A CA 1
ATOM 3472 C C . ALA C 3 40 ? 39.058 55.857 3.475 1.00 12.85 128 ALA A C 1
ATOM 3473 O O . ALA C 3 40 ? 38.996 56.988 3.971 1.00 13.19 128 ALA A O 1
ATOM 3475 N N . GLU C 3 41 ? 39.933 54.931 3.868 1.00 12.94 129 GLU A N 1
ATOM 3476 C CA . GLU C 3 41 ? 40.934 55.168 4.910 1.00 13.36 129 GLU A CA 1
ATOM 3477 C C . GLU C 3 41 ? 42.305 55.578 4.353 1.00 13.30 129 GLU A C 1
ATOM 3478 O O . GLU C 3 41 ? 43.316 55.441 5.042 1.00 13.27 129 GLU A O 1
ATOM 3484 N N . SER C 3 42 ? 42.334 56.079 3.118 1.00 13.38 130 SER A N 1
ATOM 3485 C CA . SER C 3 42 ? 43.586 56.480 2.458 1.00 13.72 130 SER A CA 1
ATOM 3486 C C . SER C 3 42 ? 44.640 55.368 2.536 1.00 13.61 130 SER A C 1
ATOM 3487 O O . SER C 3 42 ? 45.837 55.623 2.731 1.00 14.12 130 SER A O 1
ATOM 3490 N N . SER C 3 43 ? 44.166 54.134 2.379 1.00 13.14 131 SER A N 1
ATOM 3491 C CA . SER C 3 43 ? 44.983 52.934 2.509 1.00 12.85 131 SER A CA 1
ATOM 3492 C C . SER C 3 43 ? 44.807 52.038 1.290 1.00 12.72 131 SER A C 1
ATOM 3493 O O . SER C 3 43 ? 43.969 52.307 0.426 1.00 12.85 131 SER A O 1
ATOM 3496 N N . THR C 3 44 ? 45.609 50.978 1.221 1.00 12.61 132 THR A N 1
ATOM 3497 C CA . THR C 3 44 ? 45.468 49.971 0.174 1.00 12.57 132 THR A CA 1
ATOM 3498 C C . THR C 3 44 ? 45.341 48.582 0.801 1.00 12.37 132 THR A C 1
ATOM 3499 O O . THR C 3 44 ? 45.593 48.408 1.990 1.00 12.30 132 THR A O 1
ATOM 3503 N N . LEU C 3 45 ? 44.931 47.603 0.003 1.00 11.81 133 LEU A N 1
ATOM 3504 C CA . LEU C 3 45 ? 44.993 46.199 0.412 1.00 11.61 133 LEU A CA 1
ATOM 3505 C C . LEU C 3 45 ? 46.439 45.714 0.310 1.00 11.86 133 LEU A C 1
ATOM 3506 O O . LEU C 3 45 ? 47.230 46.316 -0.426 1.00 12.04 133 LEU A O 1
ATOM 3511 N N . PRO C 3 46 ? 46.794 44.635 1.044 1.00 12.15 134 PRO A N 1
ATOM 3512 C CA . PRO C 3 46 ? 48.169 44.131 0.997 1.00 12.70 134 PRO A CA 1
ATOM 3513 C C . PRO C 3 46 ? 48.611 43.695 -0.396 1.00 13.50 134 PRO A C 1
ATOM 3514 O O . PRO C 3 46 ? 47.834 43.093 -1.145 1.00 13.36 134 PRO A O 1
ATOM 3518 N N . ASN C 3 47 ? 49.854 44.030 -0.726 1.00 14.83 135 ASN A N 1
ATOM 3519 C CA . ASN C 3 47 ? 50.507 43.569 -1.941 1.00 16.41 135 ASN A CA 1
ATOM 3520 C C . ASN C 3 47 ? 51.175 42.236 -1.622 1.00 16.47 135 ASN A C 1
ATOM 3521 O O . ASN C 3 47 ? 51.919 42.137 -0.645 1.00 15.84 135 ASN A O 1
ATOM 3526 N N . LYS C 3 48 ? 50.899 41.216 -2.432 1.00 16.96 136 LYS A N 1
ATOM 3527 C CA . LYS C 3 48 ? 51.399 39.862 -2.157 1.00 17.64 136 LYS A CA 1
ATOM 3528 C C . LYS C 3 48 ? 52.923 39.746 -2.126 1.00 18.13 136 LYS A C 1
ATOM 3529 O O . LYS C 3 48 ? 53.461 38.884 -1.436 1.00 18.45 136 LYS A O 1
ATOM 3535 N N . SER C 3 49 ? 53.609 40.614 -2.866 1.00 18.47 137 SER A N 1
ATOM 3536 C CA . SER C 3 49 ? 55.072 40.606 -2.889 1.00 19.21 137 SER A CA 1
ATOM 3537 C C . SER C 3 49 ? 55.676 41.312 -1.668 1.00 19.09 137 SER A C 1
ATOM 3538 O O . SER C 3 49 ? 56.873 41.185 -1.411 1.00 19.69 137 SER A O 1
ATOM 3541 N N . ASP C 3 50 ? 54.846 42.051 -0.928 1.00 18.74 138 ASP A N 1
ATOM 3542 C CA . ASP C 3 50 ? 55.288 42.808 0.249 1.00 19.09 138 ASP A CA 1
ATOM 3543 C C . ASP C 3 50 ? 55.047 42.066 1.565 1.00 18.63 138 ASP A C 1
ATOM 3544 O O . ASP C 3 50 ? 55.540 42.488 2.615 1.00 18.93 138 ASP A O 1
ATOM 3549 N N . VAL C 3 51 ? 54.296 40.967 1.514 1.00 17.74 139 VAL A N 1
ATOM 3550 C CA . VAL C 3 51 ? 53.899 40.264 2.741 1.00 17.70 139 VAL A CA 1
ATOM 3551 C C . VAL C 3 51 ? 54.524 38.874 2.873 1.00 17.87 139 VAL A C 1
ATOM 3552 O O . VAL C 3 51 ? 54.046 38.044 3.649 1.00 18.08 139 VAL A O 1
ATOM 3556 N N . MET C 3 52 ? 55.614 38.641 2.144 1.00 17.67 140 MET A N 1
ATOM 3557 C CA . MET C 3 52 ? 56.228 37.315 2.047 1.00 17.60 140 MET A CA 1
ATOM 3558 C C . MET C 3 52 ? 57.066 36.917 3.267 1.00 16.22 140 MET A C 1
ATOM 3559 O O . MET C 3 52 ? 58.224 36.514 3.134 1.00 15.71 140 MET A O 1
ATOM 3564 N N . ILE C 3 53 ? 56.474 37.029 4.451 1.00 14.56 141 ILE A N 1
ATOM 3565 C CA . ILE C 3 53 ? 57.117 36.593 5.691 1.00 13.80 141 ILE A CA 1
ATOM 3566 C C . ILE C 3 53 ? 56.108 35.773 6.500 1.00 13.04 141 ILE A C 1
ATOM 3567 O O . ILE C 3 53 ? 54.946 36.159 6.628 1.00 12.34 141 ILE A O 1
ATOM 3572 N N . THR C 3 54 ? 56.554 34.623 7.004 1.00 12.59 142 THR A N 1
ATOM 3573 C CA . THR C 3 54 ? 55.659 33.659 7.639 1.00 12.34 142 THR A CA 1
ATOM 3574 C C . THR C 3 54 ? 54.759 34.255 8.724 1.00 12.22 142 THR A C 1
ATOM 3575 O O . THR C 3 54 ? 53.540 34.079 8.668 1.00 12.20 142 THR A O 1
ATOM 3579 N N . TRP C 3 55 ? 55.344 34.977 9.681 1.00 12.10 143 TRP A N 1
ATOM 3580 C CA . TRP C 3 55 ? 54.571 35.502 10.808 1.00 12.08 143 TRP A CA 1
ATOM 3581 C C . TRP C 3 55 ? 53.422 36.401 10.362 1.00 11.96 143 TRP A C 1
ATOM 3582 O O . TRP C 3 55 ? 52.344 36.374 10.960 1.00 11.77 143 TRP A O 1
ATOM 3593 N N . LEU C 3 56 ? 53.652 37.181 9.307 1.00 11.69 144 LEU A N 1
ATOM 3594 C CA . LEU C 3 56 ? 52.636 38.100 8.802 1.00 11.83 144 LEU A CA 1
ATOM 3595 C C . LEU C 3 56 ? 51.561 37.372 7.994 1.00 11.96 144 LEU A C 1
ATOM 3596 O O . LEU C 3 56 ? 50.370 37.630 8.172 1.00 11.34 144 LEU A O 1
ATOM 3601 N N . ILE C 3 57 ? 51.978 36.453 7.123 1.00 12.57 145 ILE A N 1
ATOM 3602 C CA . ILE C 3 57 ? 51.021 35.656 6.350 1.00 13.35 145 ILE A CA 1
ATOM 3603 C C . ILE C 3 57 ? 50.122 34.810 7.259 1.00 13.32 145 ILE A C 1
ATOM 3604 O O . ILE C 3 57 ? 48.975 34.532 6.913 1.00 13.18 145 ILE A O 1
ATOM 3609 N N . ASP C 3 58 ? 50.626 34.435 8.436 1.00 13.38 146 ASP A N 1
ATOM 3610 C CA . ASP C 3 58 ? 49.804 33.737 9.428 1.00 13.64 146 ASP A CA 1
ATOM 3611 C C . ASP C 3 58 ? 48.520 34.500 9.762 1.00 13.10 146 ASP A C 1
ATOM 3612 O O . ASP C 3 58 ? 47.495 33.886 10.065 1.00 13.10 146 ASP A O 1
ATOM 3617 N N . TYR C 3 59 ? 48.586 35.831 9.680 1.00 12.47 147 TYR A N 1
ATOM 3618 C CA . TYR C 3 59 ? 47.427 36.710 9.882 1.00 12.03 147 TYR A CA 1
ATOM 3619 C C . TYR C 3 59 ? 46.687 37.006 8.579 1.00 11.77 147 TYR A C 1
ATOM 3620 O O . TYR C 3 59 ? 45.458 36.973 8.539 1.00 11.82 147 TYR A O 1
ATOM 3629 N N . VAL C 3 60 ? 47.444 37.311 7.527 1.00 11.74 148 VAL A N 1
ATOM 3630 C CA . VAL C 3 60 ? 46.877 37.860 6.283 1.00 11.66 148 VAL A CA 1
ATOM 3631 C C . VAL C 3 60 ? 46.377 36.774 5.313 1.00 11.59 148 VAL A C 1
ATOM 3632 O O . VAL C 3 60 ? 45.627 37.070 4.377 1.00 11.13 148 VAL A O 1
ATOM 3636 N N . GLU C 3 61 ? 46.765 35.519 5.548 1.00 11.76 149 GLU A N 1
ATOM 3637 C CA . GLU C 3 61 ? 46.310 34.415 4.695 1.00 12.02 149 GLU A CA 1
ATOM 3638 C C . GLU C 3 61 ? 44.790 34.403 4.582 1.00 11.83 149 GLU A C 1
ATOM 3639 O O . GLU C 3 61 ? 44.087 34.573 5.579 1.00 11.73 149 GLU A O 1
ATOM 3645 N N . ASP C 3 62 ? 44.315 34.216 3.349 1.00 11.94 150 ASP A N 1
ATOM 3646 C CA . ASP C 3 62 ? 42.897 34.108 3.007 1.00 12.33 150 ASP A CA 1
ATOM 3647 C C . ASP C 3 62 ? 42.137 35.426 3.074 1.00 11.73 150 ASP A C 1
ATOM 3648 O O . ASP C 3 62 ? 40.927 35.442 2.887 1.00 11.74 150 ASP A O 1
ATOM 3653 N N . THR C 3 63 ? 42.855 36.520 3.316 1.00 10.90 151 THR A N 1
ATOM 3654 C CA . THR C 3 63 ? 42.264 37.852 3.195 1.00 10.34 151 THR A CA 1
ATOM 3655 C C . THR C 3 63 ? 42.612 38.425 1.820 1.00 9.96 151 THR A C 1
ATOM 3656 O O . THR C 3 63 ? 43.475 37.887 1.127 1.00 10.06 151 THR A O 1
ATOM 3660 N N . TRP C 3 64 ? 41.947 39.515 1.428 1.00 9.88 152 TRP A N 1
ATOM 3661 C CA . TRP C 3 64 ? 42.088 40.051 0.066 1.00 9.89 152 TRP A CA 1
ATOM 3662 C C . TRP C 3 64 ? 43.459 40.651 -0.200 1.00 9.84 152 TRP A C 1
ATOM 3663 O O . TRP C 3 64 ? 43.915 41.528 0.539 1.00 9.95 152 TRP A O 1
ATOM 3674 N N . GLY C 3 65 ? 44.091 40.199 -1.280 1.00 9.98 153 GLY A N 1
ATOM 3675 C CA . GLY C 3 65 ? 45.261 40.880 -1.830 1.00 10.33 153 GLY A CA 1
ATOM 3676 C C . GLY C 3 65 ? 44.848 41.977 -2.796 1.00 10.83 153 GLY A C 1
ATOM 3677 O O . GLY C 3 65 ? 43.699 42.015 -3.257 1.00 10.69 153 GLY A O 1
ATOM 3678 N N . SER C 3 66 ? 45.788 42.864 -3.110 1.00 11.28 154 SER A N 1
ATOM 3679 C CA . SER C 3 66 ? 45.501 44.042 -3.938 1.00 11.85 154 SER A CA 1
ATOM 3680 C C . SER C 3 66 ? 45.163 43.724 -5.396 1.00 12.42 154 SER A C 1
ATOM 3681 O O . SER C 3 66 ? 44.638 44.583 -6.107 1.00 12.54 154 SER A O 1
ATOM 3684 N N . ASP C 3 67 ? 45.462 42.500 -5.832 1.00 12.96 155 ASP A N 1
ATOM 3685 C CA . ASP C 3 67 ? 45.197 42.080 -7.211 1.00 13.65 155 ASP A CA 1
ATOM 3686 C C . ASP C 3 67 ? 43.846 41.384 -7.393 1.00 13.80 155 ASP A C 1
ATOM 3687 O O . ASP C 3 67 ? 43.532 40.897 -8.484 1.00 14.03 155 ASP A O 1
ATOM 3692 N N . GLY C 3 68 ? 43.057 41.317 -6.324 1.00 13.70 156 GLY A N 1
ATOM 3693 C CA . GLY C 3 68 ? 41.761 40.639 -6.369 1.00 13.82 156 GLY A CA 1
ATOM 3694 C C . GLY C 3 68 ? 41.789 39.159 -6.021 1.00 13.63 156 GLY A C 1
ATOM 3695 O O . GLY C 3 68 ? 40.759 38.486 -6.081 1.00 13.95 156 GLY A O 1
ATOM 3696 N N . ASN C 3 69 ? 42.969 38.651 -5.670 1.00 13.75 157 ASN A N 1
ATOM 3697 C CA . ASN C 3 69 ? 43.127 37.268 -5.232 1.00 14.00 157 ASN A CA 1
ATOM 3698 C C . ASN C 3 69 ? 43.432 37.209 -3.742 1.00 13.85 157 ASN A C 1
ATOM 3699 O O . ASN C 3 69 ? 43.948 38.186 -3.194 1.00 13.64 157 ASN A O 1
ATOM 3704 N N . PRO C 3 70 ? 43.102 36.081 -3.073 1.00 13.96 158 PRO A N 1
ATOM 3705 C CA . PRO C 3 70 ? 43.488 35.986 -1.663 1.00 14.23 158 PRO A CA 1
ATOM 3706 C C . PRO C 3 70 ? 44.992 35.844 -1.506 1.00 14.63 158 PRO A C 1
ATOM 3707 O O . PRO C 3 70 ? 45.662 35.308 -2.391 1.00 14.78 158 PRO A O 1
ATOM 3711 N N . ILE C 3 71 ? 45.505 36.338 -0.385 1.00 14.11 159 ILE A N 1
ATOM 3712 C CA . ILE C 3 71 ? 46.883 36.101 0.027 1.00 14.36 159 ILE A CA 1
ATOM 3713 C C . ILE C 3 71 ? 46.982 34.651 0.516 1.00 15.00 159 ILE A C 1
ATOM 3714 O O . ILE C 3 71 ? 46.146 34.196 1.296 1.00 14.46 159 ILE A O 1
ATOM 3719 N N . THR C 3 72 ? 47.998 33.927 0.051 1.00 16.13 160 THR A N 1
ATOM 3720 C CA . THR C 3 72 ? 48.140 32.508 0.386 1.00 17.18 160 THR A CA 1
ATOM 3721 C C . THR C 3 72 ? 49.602 32.085 0.580 1.00 18.16 160 THR A C 1
ATOM 3722 O O . THR C 3 72 ? 50.514 32.726 0.056 1.00 17.58 160 THR A O 1
ATOM 3726 N N . LYS C 3 73 ? 49.802 31.006 1.338 1.00 19.38 161 LYS A N 1
ATOM 3727 C CA . LYS C 3 73 ? 51.121 30.383 1.503 1.00 22.22 161 LYS A CA 1
ATOM 3728 C C . LYS C 3 73 ? 51.446 29.365 0.405 1.00 24.43 161 LYS A C 1
ATOM 3729 O O . LYS C 3 73 ? 52.440 28.639 0.503 1.00 25.92 161 LYS A O 1
ATOM 3735 N N . THR C 3 74 ? 50.603 29.298 -0.623 1.00 26.91 162 THR A N 1
ATOM 3736 C CA . THR C 3 74 ? 50.874 28.477 -1.808 1.00 29.20 162 THR A CA 1
ATOM 3737 C C . THR C 3 74 ? 51.039 29.387 -3.033 1.00 31.16 162 THR A C 1
ATOM 3738 O O . THR C 3 74 ? 51.062 30.614 -2.893 1.00 33.27 162 THR A O 1
ATOM 3742 N N . THR C 3 75 ? 51.154 28.794 -4.223 1.00 32.75 163 THR A N 1
ATOM 3743 C CA . THR C 3 75 ? 51.291 29.557 -5.476 1.00 33.59 163 THR A CA 1
ATOM 3744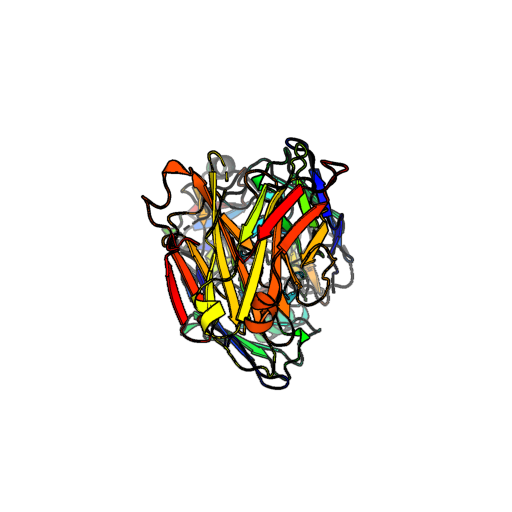 C C . THR C 3 75 ? 50.519 28.948 -6.647 1.00 33.98 163 THR A C 1
ATOM 3745 O O . THR C 3 75 ? 50.321 27.733 -6.719 1.00 33.03 163 THR A O 1
ATOM 3749 N N . GLN C 3 79 ? 44.591 27.860 -6.453 1.00 36.40 167 GLN A N 1
ATOM 3750 C CA . GLN C 3 79 ? 43.592 28.569 -7.245 1.00 35.34 167 GLN A CA 1
ATOM 3751 C C . GLN C 3 79 ? 42.760 27.583 -8.077 1.00 35.09 167 GLN A C 1
ATOM 3752 O O . GLN C 3 79 ? 43.309 26.931 -8.966 1.00 36.81 167 GLN A O 1
ATOM 3754 N N . ASP C 3 80 ? 41.457 27.433 -7.806 1.00 33.15 168 ASP A N 1
ATOM 3755 C CA . ASP C 3 80 ? 40.698 28.089 -6.721 1.00 32.09 168 ASP A CA 1
ATOM 3756 C C . ASP C 3 80 ? 40.169 29.488 -7.073 1.00 30.10 168 ASP A C 1
ATOM 3757 O O . ASP C 3 80 ? 39.780 30.250 -6.190 1.00 30.01 168 ASP A O 1
ATOM 3762 N N . SER C 3 81 ? 40.121 29.809 -8.362 1.00 27.76 169 SER A N 1
ATOM 3763 C CA . SER C 3 81 ? 39.792 31.168 -8.794 1.00 25.77 169 SER A CA 1
ATOM 3764 C C . SER C 3 81 ? 38.366 31.372 -9.304 1.00 24.20 169 SER A C 1
ATOM 3765 O O . SER C 3 81 ? 38.033 32.450 -9.803 1.00 25.06 169 SER A O 1
ATOM 3768 N N . ASP C 3 82 ? 37.531 30.349 -9.167 1.00 21.77 170 ASP A N 1
ATOM 3769 C CA 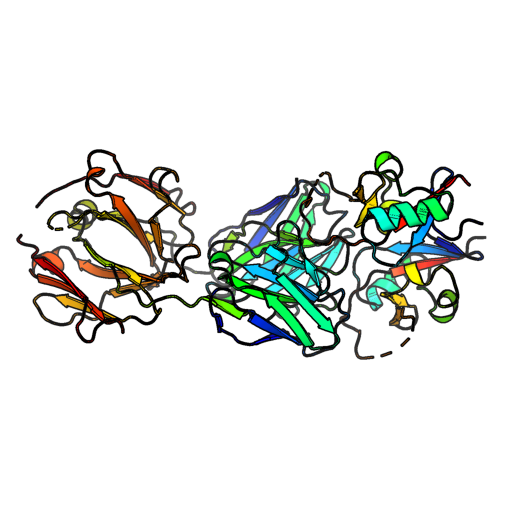. ASP C 3 82 ? 36.158 30.394 -9.671 1.00 19.45 170 ASP A CA 1
ATOM 3770 C C . ASP C 3 82 ? 35.179 30.246 -8.507 1.00 18.14 170 ASP A C 1
ATOM 3771 O O . ASP C 3 82 ? 34.404 29.292 -8.447 1.00 17.64 170 ASP A O 1
ATOM 3776 N N . VAL C 3 83 ? 35.229 31.197 -7.577 1.00 16.73 171 VAL A N 1
ATOM 3777 C CA . VAL C 3 83 ? 34.404 31.135 -6.372 1.00 16.11 171 VAL A CA 1
ATOM 3778 C C . VAL C 3 83 ? 33.196 32.056 -6.519 1.00 16.06 171 VAL A C 1
ATOM 3779 O O . VAL C 3 83 ? 33.347 33.254 -6.769 1.00 16.35 171 VAL A O 1
ATOM 3783 N N . SER C 3 84 ? 32.004 31.481 -6.378 1.00 15.60 172 SER A N 1
ATOM 3784 C CA . SER C 3 84 ? 30.756 32.236 -6.428 1.00 15.76 172 SER A CA 1
ATOM 3785 C C . SER C 3 84 ? 30.585 33.040 -5.148 1.00 15.70 172 SER A C 1
ATOM 3786 O O . SER C 3 84 ? 30.770 32.505 -4.054 1.00 15.57 172 SER A O 1
ATOM 3789 N N . GLN C 3 85 ? 30.234 34.320 -5.296 1.00 15.56 173 GLN A N 1
ATOM 3790 C CA . GLN C 3 85 ? 29.957 35.221 -4.161 1.00 15.61 173 GLN A CA 1
ATOM 3791 C C . GLN C 3 85 ? 31.067 35.199 -3.112 1.00 14.70 173 GLN A C 1
ATOM 3792 O O . GLN C 3 85 ? 30.810 35.071 -1.911 1.00 14.48 173 GLN A O 1
ATOM 3798 N N . GLU C 3 86 ? 32.301 35.320 -3.588 1.00 13.85 174 GLU A N 1
ATOM 3799 C CA . GLU C 3 86 ? 33.481 35.241 -2.741 1.00 13.14 174 GLU A CA 1
ATOM 3800 C C . GLU C 3 86 ? 33.559 36.445 -1.806 1.00 12.35 174 GLU A C 1
ATOM 3801 O O . GLU C 3 86 ? 33.614 37.594 -2.255 1.00 12.08 174 GLU A O 1
ATOM 3807 N N . VAL C 3 87 ? 33.555 36.177 -0.504 1.00 11.80 175 VAL A N 1
ATOM 3808 C CA . VAL C 3 87 ? 33.732 37.230 0.495 1.00 11.44 175 VAL A CA 1
ATOM 3809 C C . VAL C 3 87 ? 34.896 36.870 1.415 1.00 11.17 175 VAL A C 1
ATOM 3810 O O . VAL C 3 87 ? 35.088 35.698 1.759 1.00 11.51 175 VAL A O 1
ATOM 3814 N N . ARG C 3 88 ? 35.694 37.875 1.766 1.00 10.99 176 ARG A N 1
ATOM 3815 C CA . ARG C 3 88 ? 36.859 37.682 2.635 1.00 10.75 176 ARG A CA 1
ATOM 3816 C C . ARG C 3 88 ? 37.022 38.850 3.598 1.00 10.52 176 ARG A C 1
ATOM 3817 O O . ARG C 3 88 ? 36.517 39.946 3.351 1.00 10.21 176 ARG A O 1
ATOM 3825 N N . LYS C 3 89 ? 37.728 38.607 4.699 1.00 10.18 177 LYS A N 1
ATOM 3826 C CA . LYS C 3 89 ? 38.204 39.693 5.548 1.00 10.24 177 LYS A CA 1
ATOM 3827 C C . LYS C 3 89 ? 39.339 40.398 4.808 1.00 10.03 177 LYS A C 1
ATOM 3828 O O . LYS C 3 89 ? 39.761 39.959 3.734 1.00 9.56 177 LYS A O 1
ATOM 3834 N N . TYR C 3 90 ? 39.821 41.502 5.361 1.00 10.01 178 TYR A N 1
ATOM 3835 C CA . TYR C 3 90 ? 40.840 42.286 4.674 1.00 10.12 178 TYR A CA 1
ATOM 3836 C C . TYR C 3 90 ? 41.632 43.154 5.630 1.00 10.37 178 TYR A C 1
ATOM 3837 O O . TYR C 3 90 ? 41.137 43.555 6.685 1.00 10.65 178 TYR A O 1
ATOM 3846 N N . PHE C 3 91 ? 42.874 43.421 5.253 1.00 10.50 179 PHE A N 1
ATOM 3847 C CA . PHE C 3 91 ? 43.715 44.361 5.972 1.00 10.80 179 PHE A CA 1
ATOM 3848 C C . PHE C 3 91 ? 43.867 45.613 5.127 1.00 11.29 179 PHE A C 1
ATOM 3849 O O . PHE C 3 91 ? 43.961 45.527 3.904 1.00 11.02 179 PHE A O 1
ATOM 3857 N N . CYS C 3 92 ? 43.871 46.772 5.778 1.00 11.99 180 CYS A N 1
ATOM 3858 C CA . CYS C 3 92 ? 44.175 48.015 5.084 1.00 12.87 180 CYS A CA 1
ATOM 3859 C C . CYS C 3 92 ? 45.559 48.486 5.507 1.00 13.40 180 CYS A C 1
ATOM 3860 O O . CYS C 3 92 ? 45.904 48.485 6.697 1.00 13.29 180 CYS A O 1
ATOM 3863 N N . VAL C 3 93 ? 46.346 48.873 4.508 1.00 13.94 181 VAL A N 1
ATOM 3864 C CA . VAL C 3 93 ? 47.779 49.089 4.670 1.00 15.09 181 VAL A CA 1
ATOM 3865 C C . VAL C 3 93 ? 48.116 50.550 4.409 1.00 15.79 181 VAL A C 1
ATOM 3866 O O . VAL C 3 93 ? 47.712 51.126 3.398 1.00 15.25 181 VAL A O 1
ATOM 3870 N N . LYS C 3 94 ? 48.865 51.140 5.333 1.00 17.38 182 LYS A N 1
ATOM 3871 C CA . LYS C 3 94 ? 49.281 52.527 5.217 1.00 19.53 182 LYS A CA 1
ATOM 3872 C C . LYS C 3 94 ? 50.698 52.674 5.752 1.00 21.24 182 LYS A C 1
ATOM 3873 O O . LYS C 3 94 ? 51.043 52.087 6.782 1.00 20.94 182 LYS A O 1
ATOM 3879 N N . THR C 3 95 ? 51.513 53.448 5.038 1.00 23.79 183 THR A N 1
ATOM 3880 C CA . THR C 3 95 ? 52.888 53.735 5.449 1.00 27.11 183 THR A CA 1
ATOM 3881 C C . THR C 3 95 ? 52.894 54.547 6.746 1.00 29.19 183 THR A C 1
ATOM 3882 O O . THR C 3 95 ? 52.139 55.512 6.886 1.00 29.63 183 THR A O 1
ATOM 3886 N N . MET C 3 96 ? 53.741 54.129 7.686 1.00 32.40 184 MET A N 1
ATOM 3887 C CA . MET C 3 96 ? 53.845 54.739 9.012 1.00 36.17 184 MET A CA 1
ATOM 3888 C C . MET C 3 96 ? 54.286 56.201 8.933 1.00 37.36 184 MET A C 1
ATOM 3889 O O . MET C 3 96 ? 55.125 56.564 8.105 1.00 38.64 184 MET A O 1
ATOM 3894 N N . SER D 3 11 ? 60.159 45.114 17.184 1.00 29.04 99 SER B N 1
ATOM 3895 C CA . SER D 3 11 ? 60.726 43.771 17.504 1.00 28.53 99 SER B CA 1
ATOM 3896 C C . SER D 3 11 ? 59.668 42.788 18.013 1.00 26.87 99 SER B C 1
ATOM 3897 O O . SER D 3 11 ? 59.997 41.717 18.530 1.00 27.76 99 SER B O 1
ATOM 3900 N N . CYS D 3 12 ? 58.400 43.154 17.870 1.00 24.76 100 CYS B N 1
ATOM 3901 C CA . CYS D 3 12 ? 57.320 42.224 18.160 1.00 22.51 100 CYS B CA 1
ATOM 3902 C C . CYS D 3 12 ? 56.713 41.751 16.845 1.00 21.10 100 CYS B C 1
ATOM 3903 O O . CYS D 3 12 ? 56.002 42.503 16.167 1.00 21.16 100 CYS B O 1
ATOM 3906 N N . ASN D 3 13 ? 57.017 40.508 16.479 1.00 19.58 101 ASN B N 1
ATOM 3907 C CA . ASN D 3 13 ? 56.485 39.913 15.254 1.00 18.49 101 ASN B CA 1
ATOM 3908 C C . ASN D 3 13 ? 55.087 39.355 15.488 1.00 17.49 101 ASN B C 1
ATOM 3909 O O . ASN D 3 13 ? 54.854 38.144 15.443 1.00 16.79 101 ASN B O 1
ATOM 3914 N N . GLY D 3 14 ? 54.165 40.279 15.732 1.00 17.29 102 GLY B N 1
ATOM 3915 C CA . GLY D 3 14 ? 52.789 39.984 16.097 1.00 16.51 102 GLY B CA 1
ATOM 3916 C C . GLY D 3 14 ? 52.161 41.276 16.575 1.00 16.67 102 GLY B C 1
ATOM 3917 O O . GLY D 3 14 ? 52.457 42.349 16.046 1.00 16.54 102 GLY B O 1
ATOM 3918 N N . LEU D 3 15 ? 51.309 41.186 17.586 1.00 16.60 103 LEU B N 1
ATOM 3919 C CA . LEU D 3 15 ? 50.572 42.353 18.051 1.00 16.82 103 LEU B CA 1
ATOM 3920 C C . LEU D 3 15 ? 51.258 42.962 19.267 1.00 17.37 103 LEU B C 1
ATOM 3921 O O . LEU D 3 15 ? 51.535 42.266 20.242 1.00 17.31 103 LEU B O 1
ATOM 3926 N N . TYR D 3 16 ? 51.553 44.256 19.195 1.00 17.89 104 TYR B N 1
ATOM 3927 C CA . TYR D 3 16 ? 52.090 44.965 20.349 1.00 18.99 104 TYR B CA 1
ATOM 3928 C C . TYR D 3 16 ? 51.022 45.886 20.915 1.00 18.95 104 TYR B C 1
ATOM 3929 O O . TYR D 3 16 ? 50.483 46.733 20.202 1.00 18.38 104 TYR B O 1
ATOM 3938 N N . TYR D 3 17 ? 50.719 45.698 22.196 1.00 19.11 105 TYR B N 1
ATOM 3939 C CA . TYR D 3 17 ? 49.700 46.479 22.881 1.00 20.04 105 TYR B CA 1
ATOM 3940 C C . TYR D 3 17 ? 50.120 46.765 24.313 1.00 19.86 105 TYR B C 1
ATOM 3941 O O . TYR D 3 17 ? 50.258 45.849 25.126 1.00 19.24 105 TYR B O 1
ATOM 3950 N N . GLN D 3 18 ? 50.322 48.048 24.601 1.00 20.05 106 GLN B N 1
ATOM 3951 C CA . GLN D 3 18 ? 50.588 48.533 25.958 1.00 20.22 106 GLN B CA 1
ATOM 3952 C C . GLN D 3 18 ? 51.604 47.674 26.711 1.00 20.23 106 GLN B C 1
ATOM 3953 O O . GLN D 3 18 ? 51.321 47.14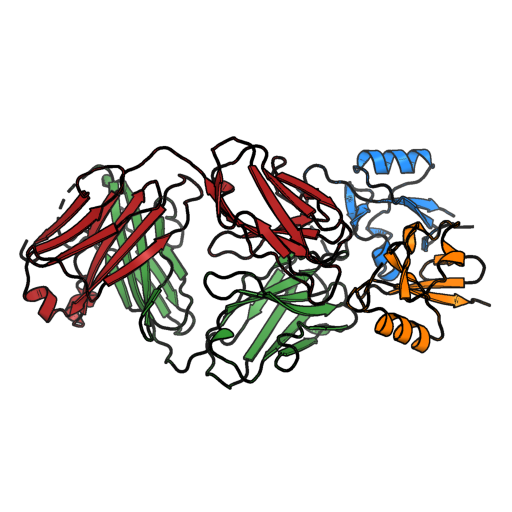1 27.785 1.00 20.34 106 GLN B O 1
ATOM 3959 N N . GLY D 3 19 ? 52.779 47.517 26.108 1.00 19.76 107 GLY B N 1
ATOM 3960 C CA . GLY D 3 19 ? 53.900 46.846 26.760 1.00 19.99 107 GLY B CA 1
ATOM 3961 C C . GLY D 3 19 ? 53.961 45.338 26.601 1.00 19.57 107 GLY B C 1
ATOM 3962 O O . GLY D 3 19 ? 54.915 44.710 27.055 1.00 20.18 107 GLY B O 1
ATOM 3963 N N . SER D 3 20 ? 52.949 44.755 25.961 1.00 19.12 108 SER B N 1
ATOM 3964 C CA . SER D 3 20 ? 52.889 43.307 25.778 1.00 18.64 108 SER B CA 1
ATOM 3965 C C . SER D 3 20 ? 52.960 42.938 24.308 1.00 17.67 108 SER B C 1
ATOM 3966 O O . SER D 3 20 ? 52.343 43.589 23.473 1.00 17.40 108 SER B O 1
ATOM 3969 N N . CYS D 3 21 ? 53.713 41.882 24.015 1.00 16.73 109 CYS B N 1
ATOM 3970 C CA . CYS D 3 21 ? 53.788 41.325 22.670 1.00 16.63 109 CYS B CA 1
ATOM 3971 C C . CYS D 3 21 ? 52.964 40.044 22.586 1.00 15.52 109 CYS B C 1
ATOM 3972 O O . CYS D 3 21 ? 53.144 39.130 23.391 1.00 15.04 109 CYS B O 1
ATOM 3975 N N . TYR D 3 22 ? 52.052 40.002 21.613 1.00 14.30 110 TYR B N 1
ATOM 3976 C CA . TYR D 3 22 ? 51.166 38.863 21.390 1.00 13.70 110 TYR B CA 1
ATOM 3977 C C . TYR D 3 22 ? 51.655 38.093 20.169 1.00 13.20 110 TYR B C 1
ATOM 3978 O O . TYR D 3 22 ? 51.621 38.615 19.045 1.00 12.67 110 TYR B O 1
ATOM 3987 N N . ILE D 3 23 ? 52.100 36.858 20.387 1.00 12.46 111 ILE B N 1
ATOM 3988 C CA . ILE D 3 23 ? 52.630 36.019 19.305 1.00 12.25 111 ILE B CA 1
ATOM 3989 C C . ILE D 3 23 ? 51.658 34.908 18.949 1.00 12.10 111 ILE B C 1
ATOM 3990 O O . ILE D 3 23 ? 51.305 34.089 19.797 1.00 12.06 111 ILE B O 1
ATOM 3995 N N . LEU D 3 24 ? 51.241 34.888 17.684 1.00 12.09 112 LEU B N 1
ATOM 3996 C CA . LEU D 3 24 ? 50.290 33.904 17.190 1.00 12.18 112 LEU B CA 1
ATOM 3997 C C . LEU D 3 24 ? 50.938 32.542 16.965 1.00 12.38 112 LEU B C 1
ATOM 3998 O O . LEU D 3 24 ? 51.973 32.436 16.297 1.00 12.13 112 LEU B O 1
ATOM 4003 N N . HIS D 3 25 ? 50.315 31.513 17.537 1.00 12.66 113 HIS B N 1
ATOM 4004 C CA . HIS D 3 25 ? 50.675 30.121 17.283 1.00 13.34 113 HIS B CA 1
ATOM 4005 C C . HIS D 3 25 ? 49.536 29.453 16.529 1.00 13.16 113 HIS B C 1
ATOM 4006 O O . HIS D 3 25 ? 48.389 29.436 16.993 1.00 13.23 113 HIS B O 1
ATOM 4013 N N . SER D 3 26 ? 49.867 28.909 15.362 1.00 13.28 114 SER B N 1
ATOM 4014 C CA . SER D 3 26 ? 48.856 28.513 14.377 1.00 13.32 114 SER B CA 1
ATOM 4015 C C . SER D 3 26 ? 48.469 27.035 14.339 1.00 13.21 114 SER B C 1
ATOM 4016 O O . SER D 3 26 ? 47.495 26.689 13.667 1.00 13.33 114 SER B O 1
ATOM 4019 N N . ASP D 3 27 ? 49.201 26.174 15.049 1.00 12.85 115 ASP B N 1
ATOM 4020 C CA . ASP D 3 27 ? 48.769 24.787 15.238 1.00 12.66 115 ASP B CA 1
ATOM 4021 C C . ASP D 3 27 ? 47.490 24.831 16.062 1.00 12.55 115 ASP B C 1
ATOM 4022 O O . ASP D 3 27 ? 47.436 25.520 17.086 1.00 12.62 115 ASP B O 1
ATOM 4027 N N . TYR D 3 28 ? 46.462 24.111 15.625 1.00 12.05 116 TYR B N 1
ATOM 4028 C CA . TYR D 3 28 ? 45.285 23.924 16.465 1.00 12.26 116 TYR B CA 1
ATOM 4029 C C . TYR D 3 28 ? 45.672 23.005 17.614 1.00 12.63 116 TYR B C 1
ATOM 4030 O O . TYR D 3 28 ? 46.165 21.897 17.388 1.00 13.88 116 TYR B O 1
ATOM 4039 N N . GLN D 3 29 ? 45.506 23.491 18.841 1.00 12.35 117 GLN B N 1
ATOM 4040 C CA . GLN D 3 29 ? 45.841 22.707 20.024 1.00 12.03 117 GLN B CA 1
ATOM 4041 C C . GLN D 3 29 ? 44.676 22.693 21.002 1.00 11.77 117 GLN B C 1
ATOM 4042 O O . GLN D 3 29 ? 43.868 23.620 21.047 1.00 10.93 117 GLN B O 1
ATOM 4048 N N . MET D 3 30 ? 44.586 21.624 21.781 1.00 11.66 118 MET B N 1
ATOM 4049 C CA . MET D 3 30 ? 43.695 21.613 22.932 1.00 12.03 118 MET B CA 1
ATOM 4050 C C . MET D 3 30 ? 44.190 22.640 23.943 1.00 11.54 118 MET B C 1
ATOM 4051 O O . MET D 3 30 ? 45.373 23.002 23.935 1.00 11.29 118 MET B O 1
ATOM 4056 N N . PHE D 3 31 ? 43.293 23.106 24.810 1.00 11.24 119 PHE B N 1
ATOM 4057 C CA . PHE D 3 31 ? 43.644 24.168 25.749 1.00 11.23 119 PHE B CA 1
ATOM 4058 C C . PHE D 3 31 ? 44.888 23.873 26.596 1.00 11.38 119 PHE B C 1
ATOM 4059 O O . PHE D 3 31 ? 45.794 24.711 26.700 1.00 10.93 119 PHE B O 1
ATOM 4067 N N . SER D 3 32 ? 44.925 22.691 27.206 1.00 11.82 120 SER B N 1
ATOM 4068 C CA . SER D 3 32 ? 46.035 22.345 28.096 1.00 12.22 120 SER B CA 1
ATOM 4069 C C . SER D 3 32 ? 47.375 22.345 27.362 1.00 12.19 120 SER B C 1
ATOM 4070 O O . SER D 3 32 ? 48.386 22.773 27.923 1.00 12.25 120 SER B O 1
ATOM 4073 N N . ASP D 3 33 ? 47.374 21.901 26.103 1.00 11.88 121 ASP B N 1
ATOM 4074 C CA . ASP D 3 33 ? 48.586 21.931 25.288 1.00 11.53 121 ASP B CA 1
ATOM 4075 C C . ASP D 3 33 ? 49.008 23.369 24.989 1.00 11.07 121 ASP B C 1
ATOM 4076 O O . ASP D 3 33 ? 50.191 23.709 25.079 1.00 10.61 121 ASP B O 1
ATOM 4081 N N . ALA D 3 34 ? 48.038 24.209 24.631 1.00 10.56 122 ALA B N 1
ATOM 4082 C CA . ALA D 3 34 ? 48.314 25.608 24.327 1.00 10.28 122 ALA B CA 1
ATOM 4083 C C . ALA D 3 34 ? 48.914 26.309 25.544 1.00 10.17 122 ALA B C 1
ATOM 4084 O O . ALA D 3 34 ? 49.942 26.981 25.439 1.00 10.15 122 ALA B O 1
ATOM 4086 N N . ALA D 3 35 ? 48.283 26.112 26.700 1.00 10.20 123 ALA B N 1
ATOM 4087 C CA . ALA D 3 35 ? 48.751 26.711 27.948 1.00 10.14 123 ALA B CA 1
ATOM 4088 C C . ALA D 3 35 ? 50.167 26.242 28.288 1.00 10.24 123 ALA B C 1
ATOM 4089 O O . ALA D 3 35 ? 51.005 27.041 28.714 1.00 10.10 123 ALA B O 1
ATOM 4091 N N . ALA D 3 36 ? 50.434 24.955 28.071 1.00 10.31 124 ALA B N 1
ATOM 4092 C CA . ALA D 3 36 ? 51.762 24.401 28.318 1.00 10.42 124 ALA B CA 1
ATOM 4093 C C . ALA D 3 36 ? 52.813 25.019 27.395 1.00 10.54 124 ALA B C 1
ATOM 4094 O O . ALA D 3 36 ? 53.946 25.255 27.814 1.00 10.69 124 ALA B O 1
ATOM 4096 N N . ASN D 3 37 ? 52.432 25.300 26.146 1.00 10.70 125 ASN B N 1
ATOM 4097 C CA . ASN D 3 37 ? 53.336 25.963 25.207 1.00 11.09 125 ASN B CA 1
ATOM 4098 C C . ASN D 3 37 ? 53.689 27.380 25.647 1.00 11.12 125 ASN B C 1
ATOM 4099 O O . ASN D 3 37 ? 54.858 27.755 25.653 1.00 10.96 125 ASN B O 1
ATOM 4104 N N . CYS D 3 38 ? 52.682 28.165 26.032 1.00 11.14 126 CYS B N 1
ATOM 4105 C CA . CYS D 3 38 ? 52.955 29.526 26.480 1.00 11.43 126 CYS B CA 1
ATOM 4106 C C . CYS D 3 38 ? 53.847 29.522 27.728 1.00 11.27 126 CYS B C 1
ATOM 4107 O O . CYS D 3 38 ? 54.792 30.294 27.804 1.00 11.20 126 CYS B O 1
ATOM 4110 N N . THR D 3 39 ? 53.566 28.623 28.671 1.00 11.40 127 THR B N 1
ATOM 4111 C CA . THR D 3 39 ? 54.404 28.463 29.874 1.00 11.89 127 THR B CA 1
ATOM 4112 C C . THR D 3 39 ? 55.865 28.174 29.517 1.00 11.90 127 THR B C 1
ATOM 4113 O O . THR D 3 39 ? 56.777 28.795 30.068 1.00 12.09 127 THR B O 1
ATOM 4117 N N . ALA D 3 40 ? 56.082 27.246 28.587 1.00 12.14 128 ALA B N 1
ATOM 4118 C CA . ALA D 3 40 ? 57.431 26.922 28.131 1.00 12.32 128 ALA B CA 1
ATOM 4119 C C . ALA D 3 40 ? 58.117 28.140 27.503 1.00 12.56 128 ALA B C 1
ATOM 4120 O O . ALA D 3 40 ? 59.343 28.264 27.561 1.00 12.82 128 ALA B O 1
ATOM 4122 N N . GLU D 3 41 ? 57.315 29.036 26.926 1.00 12.57 129 GLU B N 1
ATOM 4123 C CA . GLU D 3 41 ? 57.795 30.280 26.319 1.00 12.82 129 GLU B CA 1
ATOM 4124 C C . GLU D 3 41 ? 57.831 31.459 27.299 1.00 12.71 129 GLU B C 1
ATOM 4125 O O . GLU D 3 41 ? 57.973 32.619 26.881 1.00 13.19 129 GLU B O 1
ATOM 4131 N N . SER D 3 42 ? 57.717 31.151 28.592 1.00 12.60 130 SER B N 1
ATOM 4132 C CA . SER D 3 42 ? 57.682 32.154 29.675 1.00 12.56 130 SER B CA 1
ATOM 4133 C C . SER D 3 42 ? 56.641 33.235 29.390 1.00 12.32 130 SER B C 1
ATOM 4134 O O . SER D 3 42 ? 56.882 34.430 29.582 1.00 12.16 130 SER B O 1
ATOM 4137 N N . SER D 3 43 ? 55.485 32.786 28.914 1.00 11.94 131 SER B N 1
ATOM 4138 C CA . SER D 3 43 ? 54.415 33.664 28.457 1.00 12.10 131 SER B CA 1
ATOM 4139 C C . SER D 3 43 ? 53.087 33.183 29.021 1.00 12.09 131 SER B C 1
ATOM 4140 O O . SER D 3 43 ? 53.017 32.143 29.674 1.00 12.39 131 SER B O 1
ATOM 4143 N N . THR D 3 44 ? 52.030 33.940 28.756 1.00 12.11 132 THR B N 1
ATOM 4144 C CA . THR D 3 44 ? 50.694 33.568 29.207 1.00 12.34 132 THR B CA 1
ATOM 4145 C C . THR D 3 44 ? 49.733 33.619 28.030 1.00 12.24 132 THR B C 1
ATOM 4146 O O . THR D 3 44 ? 50.019 34.266 27.024 1.00 12.65 132 THR B O 1
ATOM 4150 N N . LEU D 3 45 ? 48.592 32.951 28.156 1.00 12.23 133 LEU B N 1
ATOM 4151 C CA . LEU D 3 45 ? 47.507 33.161 27.197 1.00 12.36 133 LEU B CA 1
ATOM 4152 C C . LEU D 3 45 ? 46.840 34.512 27.476 1.00 12.91 133 LEU B C 1
ATOM 4153 O O . LEU D 3 45 ? 46.937 35.025 28.591 1.00 12.90 133 LEU B O 1
ATOM 4158 N N . PRO D 3 46 ? 46.158 35.097 26.468 1.00 13.34 134 PRO B N 1
ATOM 4159 C CA . PRO D 3 46 ? 45.499 36.386 26.696 1.00 14.06 134 PRO B CA 1
ATOM 4160 C C . PRO D 3 46 ? 44.412 36.311 27.762 1.00 15.24 134 PRO B C 1
ATOM 4161 O O . PRO D 3 46 ? 43.723 35.298 27.881 1.00 14.91 134 PRO B O 1
ATOM 4165 N N . ASN D 3 47 ? 44.289 37.382 28.541 1.00 17.52 135 ASN B N 1
ATOM 4166 C CA . ASN D 3 47 ? 43.222 37.517 29.518 1.00 19.86 135 ASN B CA 1
ATOM 4167 C C . ASN D 3 47 ? 42.019 38.155 28.828 1.00 20.67 135 ASN B C 1
ATOM 4168 O O . ASN D 3 47 ? 42.133 39.250 28.277 1.00 19.68 135 ASN B O 1
ATOM 4173 N N . LYS D 3 48 ? 40.876 37.470 28.854 1.00 22.33 136 LYS B N 1
ATOM 4174 C CA . LYS D 3 48 ? 39.693 37.932 28.110 1.00 24.55 136 LYS B CA 1
ATOM 4175 C C . LYS D 3 48 ? 39.254 39.357 28.472 1.00 25.87 136 LYS B C 1
ATOM 4176 O O . LYS D 3 48 ? 38.780 40.091 27.610 1.00 26.77 136 LYS B O 1
ATOM 4182 N N . SER D 3 49 ? 39.436 39.748 29.734 1.00 27.61 137 SER B N 1
ATOM 4183 C CA . SER D 3 49 ? 39.118 41.111 30.176 1.00 28.80 137 SER B CA 1
ATOM 4184 C C . SER D 3 49 ? 40.090 42.169 29.643 1.00 29.69 137 SER B C 1
ATOM 4185 O O . SER D 3 49 ? 39.690 43.308 29.381 1.00 31.01 137 SER B O 1
ATOM 4188 N N . ASP D 3 50 ? 41.357 41.792 29.482 1.00 29.65 138 ASP B N 1
ATOM 4189 C CA . ASP D 3 50 ? 42.387 42.699 28.967 1.00 29.50 138 ASP B CA 1
ATOM 4190 C C . ASP D 3 50 ? 42.216 43.034 27.483 1.00 28.41 138 ASP B C 1
ATOM 4191 O O . ASP D 3 50 ? 42.709 44.062 27.019 1.00 28.87 138 ASP B O 1
ATOM 4196 N N . VAL D 3 51 ? 41.526 42.167 26.744 1.00 26.51 139 VAL B N 1
ATOM 4197 C CA . VAL D 3 51 ? 41.501 42.262 25.284 1.00 25.36 139 VAL B CA 1
ATOM 4198 C C . VAL D 3 51 ? 40.154 42.675 24.681 1.00 25.48 139 VAL B C 1
ATOM 4199 O O . VAL D 3 51 ? 40.114 43.197 23.566 1.00 24.77 139 VAL B O 1
ATOM 4203 N N . MET D 3 52 ? 39.069 42.441 25.417 1.00 26.43 140 MET B N 1
ATOM 4204 C CA . MET D 3 52 ? 37.709 42.598 24.882 1.00 27.72 140 MET B CA 1
ATOM 4205 C C . MET D 3 52 ? 37.331 44.000 24.418 1.00 27.56 140 MET B C 1
ATOM 4206 O O . MET D 3 52 ? 36.589 44.148 23.447 1.00 28.27 140 MET B O 1
ATOM 4211 N N . ILE D 3 53 ? 37.833 45.023 25.103 1.00 26.98 141 ILE B N 1
ATOM 4212 C CA . ILE D 3 53 ? 37.470 46.407 24.775 1.00 26.70 141 ILE B CA 1
ATOM 4213 C C . ILE D 3 53 ? 38.500 47.087 23.865 1.00 25.03 141 ILE B C 1
ATOM 4214 O O . ILE D 3 53 ? 38.486 48.307 23.692 1.00 25.05 141 ILE B O 1
ATOM 4219 N N . THR D 3 54 ? 39.381 46.286 23.273 1.00 22.94 142 THR B N 1
ATOM 4220 C CA . THR D 3 54 ? 40.536 46.808 22.547 1.00 21.10 142 THR B CA 1
ATOM 4221 C C . THR D 3 54 ? 40.524 46.358 21.091 1.00 20.25 142 THR B C 1
ATOM 4222 O O . THR D 3 54 ? 39.755 45.471 20.716 1.00 20.02 142 THR B O 1
ATOM 4226 N N . TRP D 3 55 ? 41.399 46.953 20.280 1.00 20.15 143 TRP B N 1
ATOM 4227 C CA . TRP D 3 55 ? 41.538 46.553 18.878 1.00 19.65 143 TRP B CA 1
ATOM 4228 C C . TRP D 3 55 ? 42.099 45.133 18.716 1.00 18.99 143 TRP B C 1
ATOM 4229 O O . TRP D 3 55 ? 42.102 44.580 17.613 1.00 18.94 143 TRP B O 1
ATOM 4240 N N . LEU D 3 56 ? 42.561 44.541 19.816 1.00 17.53 144 LEU B N 1
ATOM 4241 C CA . LEU D 3 56 ? 43.040 43.159 19.790 1.00 16.60 144 LEU B CA 1
ATOM 4242 C C . LEU D 3 56 ? 41.917 42.145 19.601 1.00 16.44 144 LEU B C 1
ATOM 4243 O O . LEU D 3 56 ? 42.168 41.030 19.136 1.00 15.86 144 LEU B O 1
ATOM 4248 N N . ILE D 3 57 ? 40.692 42.520 19.971 1.00 16.54 145 ILE B N 1
ATOM 4249 C CA . ILE D 3 57 ? 39.581 41.561 20.025 1.00 17.02 145 ILE B CA 1
ATOM 4250 C C . ILE D 3 57 ? 39.317 40.810 18.715 1.00 17.28 145 ILE B C 1
ATOM 4251 O O . ILE D 3 57 ? 39.066 39.604 18.741 1.00 17.04 145 ILE B O 1
ATOM 4256 N N . ASP D 3 58 ? 39.384 41.508 17.583 1.00 17.85 146 ASP B N 1
ATOM 4257 C CA . ASP D 3 58 ? 39.148 40.857 16.292 1.00 18.45 146 ASP B CA 1
ATOM 4258 C C . ASP D 3 58 ? 40.241 39.831 15.957 1.00 17.17 146 ASP B C 1
ATOM 4259 O O . ASP D 3 58 ? 39.981 38.872 15.238 1.00 17.11 146 ASP B O 1
ATOM 4264 N N . TYR D 3 59 ? 41.448 40.038 16.490 1.00 15.81 147 TYR B N 1
ATOM 4265 C CA . TYR D 3 59 ? 42.557 39.087 16.318 1.00 14.70 147 TYR B CA 1
ATOM 4266 C C . TYR D 3 59 ? 42.442 37.877 17.242 1.00 14.31 147 TYR B C 1
ATOM 4267 O O . TYR D 3 59 ? 42.666 36.741 16.821 1.00 13.94 147 TYR B O 1
ATOM 4276 N N . VAL D 3 60 ? 42.112 38.127 18.506 1.00 13.97 148 VAL B N 1
ATOM 4277 C CA . VAL D 3 60 ? 42.153 37.070 19.524 1.00 13.71 148 VAL B CA 1
ATOM 4278 C C . VAL D 3 60 ? 40.828 36.334 19.706 1.00 13.81 148 VAL B C 1
ATOM 4279 O O . VAL D 3 60 ? 40.779 35.299 20.375 1.00 13.22 148 VAL B O 1
ATOM 4283 N N . GLU D 3 61 ? 39.757 36.861 19.116 1.00 14.01 149 GLU B N 1
ATOM 4284 C CA . GLU D 3 61 ? 38.477 36.170 19.124 1.00 14.78 149 GLU B CA 1
ATOM 4285 C C . GLU D 3 61 ? 38.652 34.737 18.623 1.00 13.99 149 GLU B C 1
ATOM 4286 O O . GLU D 3 61 ? 39.354 34.497 17.633 1.00 13.80 149 GLU B O 1
ATOM 4292 N N . ASP D 3 62 ? 38.028 33.800 19.337 1.00 13.21 150 ASP B N 1
ATOM 4293 C CA . ASP D 3 62 ? 38.021 32.379 18.971 1.00 12.92 150 ASP B CA 1
ATOM 4294 C C . ASP D 3 62 ? 39.414 31.737 19.019 1.00 12.41 150 ASP B C 1
ATOM 4295 O O . ASP D 3 62 ? 39.672 30.735 18.345 1.00 12.05 150 ASP B O 1
ATOM 4300 N N . THR D 3 63 ? 40.305 32.331 19.813 1.00 11.63 151 THR B N 1
ATOM 4301 C CA . THR D 3 63 ? 41.568 31.693 20.199 1.00 11.03 151 THR B CA 1
ATOM 4302 C C . THR D 3 63 ? 41.544 31.491 21.715 1.00 10.73 151 THR B C 1
ATOM 4303 O O . THR D 3 63 ? 40.718 32.096 22.402 1.00 10.81 151 THR B O 1
ATOM 4307 N N . TRP D 3 64 ? 42.432 30.651 22.248 1.00 10.45 152 TRP B N 1
ATOM 4308 C CA . TRP D 3 64 ? 42.361 30.313 23.686 1.00 10.52 152 TRP B CA 1
ATOM 4309 C C . TRP D 3 64 ? 42.598 31.496 24.617 1.00 10.88 152 TRP B C 1
ATOM 4310 O O . TRP D 3 64 ? 43.617 32.178 24.524 1.00 10.90 152 TRP B O 1
ATOM 4321 N N . GLY D 3 65 ? 41.650 31.717 25.522 1.00 11.45 153 GLY B N 1
ATOM 4322 C CA . GLY D 3 65 ? 41.846 32.649 26.628 1.00 12.06 153 GLY B CA 1
ATOM 4323 C C . GLY D 3 65 ? 42.457 31.923 27.811 1.00 12.88 153 GLY B C 1
ATOM 4324 O O . GLY D 3 65 ? 42.391 30.698 27.900 1.00 12.68 153 GLY B O 1
ATOM 4325 N N . SER D 3 66 ? 43.051 32.682 28.725 1.00 13.80 154 SER B N 1
ATOM 4326 C CA . SER D 3 66 ? 43.722 32.102 29.888 1.00 14.83 154 SER B CA 1
ATOM 4327 C C . SER D 3 66 ? 42.748 31.404 30.840 1.00 15.87 154 SER B C 1
ATOM 4328 O O . SER D 3 66 ? 43.168 30.620 31.696 1.00 16.89 154 SER B O 1
ATOM 4331 N N . ASP D 3 67 ? 41.453 31.665 30.668 1.00 16.89 155 ASP B N 1
ATOM 4332 C CA . ASP D 3 67 ? 40.414 31.044 31.494 1.00 18.20 155 ASP B CA 1
ATOM 4333 C C . ASP D 3 67 ? 39.971 29.652 31.017 1.00 17.82 155 ASP B C 1
ATOM 4334 O O . ASP D 3 67 ? 39.079 29.046 31.611 1.00 18.46 155 ASP B O 1
ATOM 4339 N N . GLY D 3 68 ? 40.580 29.153 29.942 1.00 17.28 156 GLY B N 1
ATOM 4340 C CA . GLY D 3 68 ? 40.262 27.818 29.422 1.00 16.97 156 GLY B CA 1
ATOM 4341 C C . GLY D 3 68 ? 39.196 27.770 28.342 1.00 17.02 156 GLY B C 1
ATOM 4342 O O . GLY D 3 68 ? 38.799 26.687 27.910 1.00 17.27 156 GLY B O 1
ATOM 4343 N N . ASN D 3 69 ? 38.731 28.942 27.912 1.00 17.19 157 ASN B N 1
ATOM 4344 C CA . ASN D 3 69 ? 37.688 29.043 26.894 1.00 17.33 157 ASN B CA 1
ATOM 4345 C C . ASN D 3 69 ? 38.151 29.846 25.680 1.00 16.87 157 ASN B C 1
ATOM 4346 O O . ASN D 3 69 ? 38.985 30.743 25.814 1.00 16.37 157 ASN B O 1
ATOM 4351 N N . PRO D 3 70 ? 37.612 29.530 24.486 1.00 16.75 158 PRO B N 1
ATOM 4352 C CA . PRO D 3 70 ? 37.881 30.394 23.339 1.00 16.86 158 PRO B CA 1
ATOM 4353 C C . PRO D 3 70 ? 37.333 31.793 23.605 1.00 17.49 158 PRO B C 1
ATOM 4354 O O . PRO D 3 70 ? 36.214 31.929 24.113 1.00 17.84 158 PRO B O 1
ATOM 4358 N N . ILE D 3 71 ? 38.125 32.816 23.295 1.00 17.56 159 ILE B N 1
ATOM 4359 C CA . ILE D 3 71 ? 37.753 34.202 23.594 1.00 18.69 159 ILE B CA 1
ATOM 4360 C C . ILE D 3 71 ? 36.562 34.644 22.743 1.00 20.13 159 ILE B C 1
ATOM 4361 O O . ILE D 3 71 ? 36.574 34.496 21.525 1.00 19.24 159 ILE B O 1
ATOM 4366 N N . THR D 3 72 ? 35.534 35.181 23.398 1.00 22.56 160 THR B N 1
ATOM 4367 C CA . THR D 3 72 ? 34.323 35.624 22.701 1.00 25.98 160 THR B CA 1
ATOM 4368 C C . THR D 3 72 ? 34.074 37.124 22.864 1.00 28.09 160 THR B C 1
ATOM 4369 O O . THR D 3 72 ? 34.990 37.886 23.186 1.00 28.19 160 THR B O 1
ATOM 4373 N N . LYS D 3 73 ? 32.828 37.536 22.632 1.00 31.09 161 LYS B N 1
ATOM 4374 C CA . LYS D 3 73 ? 32.432 38.938 22.725 1.00 33.22 161 LYS B CA 1
ATOM 4375 C C . LYS D 3 73 ? 31.143 39.102 23.526 1.00 34.52 161 LYS B C 1
ATOM 4376 O O . LYS D 3 73 ? 31.127 38.905 24.742 1.00 36.08 161 LYS B O 1
ATOM 4382 N N . SER D 3 81 ? 30.147 25.316 28.719 1.00 48.78 169 SER B N 1
ATOM 4383 C CA . SER D 3 81 ? 30.116 24.045 28.000 1.00 49.05 169 SER B CA 1
ATOM 4384 C C . SER D 3 81 ? 31.427 23.271 28.160 1.00 48.56 169 SER B C 1
ATOM 4385 O O . SER D 3 81 ? 32.449 23.838 28.557 1.00 49.45 169 SER B O 1
ATOM 4388 N N . ASP D 3 82 ? 31.386 21.975 27.854 1.00 47.21 170 ASP B N 1
ATOM 4389 C CA . ASP D 3 82 ? 32.568 21.117 27.918 1.00 45.27 170 ASP B CA 1
ATOM 4390 C C . ASP D 3 82 ? 33.459 21.348 26.693 1.00 42.41 170 ASP B C 1
ATOM 4391 O O . ASP D 3 82 ? 33.150 20.888 25.590 1.00 43.06 170 ASP B O 1
ATOM 4396 N N . VAL D 3 83 ? 34.562 22.064 26.903 1.00 38.53 171 VAL B N 1
ATOM 4397 C CA . VAL D 3 83 ? 35.451 22.471 25.810 1.00 34.75 171 VAL B CA 1
ATOM 4398 C C . VAL D 3 83 ? 36.801 21.744 25.823 1.00 32.01 171 VAL B C 1
ATOM 4399 O O . VAL D 3 83 ? 37.736 22.156 25.133 1.00 30.80 171 VAL B O 1
ATOM 4403 N N . SER D 3 84 ? 36.892 20.660 26.594 1.00 29.12 172 SER B N 1
ATOM 4404 C CA . SER D 3 84 ? 38.163 19.955 26.801 1.00 27.21 172 SER B CA 1
ATOM 4405 C C . SER D 3 84 ? 38.681 19.218 25.558 1.00 25.51 172 SER B C 1
ATOM 4406 O O . SER D 3 84 ? 39.859 18.846 25.496 1.00 25.28 172 SER B O 1
ATOM 4409 N N . GLN D 3 85 ? 37.801 19.018 24.578 1.00 23.09 173 GLN B N 1
ATOM 4410 C CA . GLN D 3 85 ? 38.167 18.370 23.322 1.00 20.92 173 GLN B CA 1
ATOM 4411 C C . GLN D 3 85 ? 38.297 19.365 22.166 1.00 18.35 173 GLN B C 1
ATOM 4412 O O . GLN D 3 85 ? 38.750 19.003 21.077 1.00 17.28 173 GLN B O 1
ATOM 4418 N N . GLU D 3 86 ? 37.904 20.613 22.408 1.00 16.37 174 GLU B N 1
ATOM 4419 C CA . GLU D 3 86 ? 37.984 21.655 21.385 1.00 15.24 174 GLU B CA 1
ATOM 4420 C C . GLU D 3 86 ? 39.439 21.988 21.084 1.00 13.74 174 GLU B C 1
ATOM 4421 O O . GLU D 3 86 ? 40.298 21.912 21.965 1.00 13.23 174 GLU B O 1
ATOM 4427 N N . VAL D 3 87 ? 39.715 22.319 19.826 1.00 12.43 175 VAL B N 1
ATOM 4428 C CA . VAL D 3 87 ? 41.043 22.774 19.415 1.00 11.57 175 VAL B CA 1
ATOM 4429 C C . VAL D 3 87 ? 40.948 24.167 18.801 1.00 11.05 175 VAL B C 1
ATOM 4430 O O . VAL D 3 87 ? 40.018 24.454 18.046 1.00 10.72 175 VAL B O 1
ATOM 4434 N N . ARG D 3 88 ? 41.903 25.027 19.151 1.00 10.42 176 ARG B N 1
ATOM 4435 C CA . ARG D 3 88 ? 41.951 26.403 18.658 1.00 10.27 176 ARG B CA 1
ATOM 4436 C C . ARG D 3 88 ? 43.393 26.852 18.492 1.00 9.99 176 ARG B C 1
ATOM 4437 O O . ARG D 3 88 ? 44.310 26.256 19.068 1.00 9.88 176 ARG B O 1
ATOM 4445 N N . LYS D 3 89 ? 43.591 27.896 17.691 1.00 9.85 177 LYS B N 1
ATOM 4446 C CA . LYS D 3 89 ? 44.864 28.609 17.666 1.00 9.94 177 LYS B CA 1
ATOM 4447 C C . LYS D 3 89 ? 44.958 29.446 18.944 1.00 9.90 177 LYS B C 1
ATOM 4448 O O . LYS D 3 89 ? 43.999 29.528 19.716 1.00 9.79 177 LYS B O 1
ATOM 4454 N N . TYR D 3 90 ? 46.115 30.056 19.184 1.00 10.07 178 TYR B N 1
ATOM 4455 C CA . TYR D 3 90 ? 46.310 30.800 20.427 1.00 10.22 178 TYR B CA 1
ATOM 4456 C C . TYR D 3 90 ? 47.457 31.790 20.316 1.00 10.30 178 TYR B C 1
ATOM 4457 O O . TYR D 3 90 ? 48.346 31.649 19.462 1.00 10.23 178 TYR B O 1
ATOM 4466 N N . PHE D 3 91 ? 47.410 32.801 21.177 1.00 10.35 179 PHE B N 1
ATOM 4467 C CA . PHE D 3 91 ? 48.484 33.775 21.292 1.00 10.61 179 PHE B CA 1
ATOM 4468 C C . PHE D 3 91 ? 49.203 33.543 22.609 1.00 10.94 179 PHE B C 1
ATOM 4469 O O . PHE D 3 91 ? 48.564 33.290 23.630 1.00 10.95 179 PHE B O 1
ATOM 4477 N N . CYS D 3 92 ? 50.529 33.620 22.574 1.00 11.60 180 CYS B N 1
ATOM 4478 C CA . CYS D 3 92 ? 51.316 33.698 23.799 1.00 12.23 180 CYS B CA 1
ATOM 4479 C C . CYS D 3 92 ? 51.769 35.133 24.018 1.00 12.57 180 CYS B C 1
ATOM 4480 O O . CYS D 3 92 ? 52.305 35.783 23.115 1.00 12.34 180 CYS B O 1
ATOM 4483 N N . VAL D 3 93 ? 51.535 35.611 25.235 1.00 12.74 181 VAL B N 1
ATOM 4484 C CA . VAL D 3 93 ? 51.673 37.019 25.590 1.00 13.26 181 VAL B CA 1
ATOM 4485 C C . VAL D 3 93 ? 52.825 37.186 26.571 1.00 13.90 181 VAL B C 1
ATOM 4486 O O . VAL D 3 93 ? 52.893 36.487 27.575 1.00 13.68 181 VAL B O 1
ATOM 4490 N N . LYS D 3 94 ? 53.723 38.116 26.269 1.00 14.86 182 LYS B N 1
ATOM 4491 C CA . LYS D 3 94 ? 54.890 38.370 27.101 1.00 16.19 182 LYS B CA 1
ATOM 4492 C C . LYS D 3 94 ? 55.130 39.872 27.178 1.00 17.03 182 LYS B C 1
ATOM 4493 O O . LYS D 3 94 ? 55.031 40.571 26.167 1.00 16.53 182 LYS B O 1
ATOM 4499 N N . THR D 3 95 ? 55.434 40.372 28.375 1.00 18.30 183 THR B N 1
ATOM 4500 C CA . THR D 3 95 ? 55.729 41.797 28.535 1.00 20.33 183 THR B CA 1
ATOM 4501 C C . THR D 3 95 ? 57.092 42.164 27.964 1.00 22.07 183 THR B C 1
ATOM 4502 O O . THR D 3 95 ? 58.069 41.444 28.157 1.00 21.82 183 THR B O 1
ATOM 4506 N N . MET D 3 96 ? 57.133 43.290 27.258 1.00 25.18 184 MET B N 1
ATOM 4507 C CA . MET D 3 96 ? 58.366 43.839 26.706 1.00 29.24 184 MET B CA 1
ATOM 4508 C C . MET D 3 96 ? 58.830 45.002 27.576 1.00 31.48 184 MET B C 1
ATOM 4509 O O . MET D 3 96 ? 58.039 45.887 27.925 1.00 32.33 184 MET B O 1
ATOM 4514 N N . ASN D 3 97 ? 60.112 44.990 27.925 1.00 34.13 185 ASN B N 1
ATOM 4515 C CA . ASN D 3 97 ? 60.678 45.978 28.842 1.00 36.01 185 ASN B CA 1
ATOM 4516 C C . ASN D 3 97 ? 61.709 46.892 28.179 1.00 37.15 185 ASN B C 1
ATOM 4517 O O . ASN D 3 97 ? 61.814 46.953 26.951 1.00 37.85 185 ASN B O 1
#

Foldseek 3Di:
DWAKAKPDQEEAAEAFAKDKIKIFTPWWDALQFKFKWWAAPPDDIDTAGGSFFHGDPPHDPQWGKDDGTGMIMIMRHGDALQRFTKMWMWGDPDPPTDIYPIYGYAYDDDFDFWDKDKDWADPVQLVVFKTKIKIKGDFGPDDDKDKFKDFQRHTDDPQKDKDKDDADSPNRGIMMMIMHMDTSVVVVVTFKIKMWMDDPVDPGTDMDIGTPVD/DWAWAKDWPAEDAAQAKTKIKIAIDPDFQLQWKKWKWWAAVPGDIDTAKIAHNVGDIDGDPVAVVFWDWGDDRVRRMIMIMGGRDDQVVFTWMKMFIADNDDGDTDDIHPTGGYGHHPADFDAWDKDWAAPQPPQKDKIKIKTWFGDDDDKDKDKPVPPQDPQKDKADWDDDDGGIITMMMHMDGPVCPPVPKMWMWMDDVSVRDTDTGIRDNHHD/DQPADDDDQKHKAWDQDWDQQVVQQVVLVVVVFGFAALVRQPDVVRCVPQAQAAHRVRDGRHPDPDDDDDPPDIHITITMDGD/DQPQDDDDQKHKAKDFPWDFQVVQQVVLVVVVFGFAALVVQLVHPCCVVQAQADHRVRDGRHVPDRRPPTHITITMDGHD

InterPro domains:
  IPR009238 Chordopoxvirus A33R [PF05966] (6-184)
  IPR016186 C-type lectin-like/link domain superfamily [G3DSA:3.10.100.10] (89-185)

Solvent-accessible surface area: 26215 Å² total; per-residue (Å²): 134,8,72,5,72,7,56,49,106,66,58,44,1,40,76,42,103,153,22,62,0,61,2,58,8,77,59,78,6,56,43,40,3,0,0,0,0,14,18,64,92,82,132,15,4,93,17,2,0,29,28,7,62,33,21,18,40,44,5,54,77,58,6,55,11,64,31,78,28,52,74,5,21,1,25,0,25,59,2,62,26,87,2,10,7,29,0,11,0,2,0,0,3,11,7,11,4,13,19,3,76,6,0,71,1,11,8,94,85,75,74,21,51,6,83,6,22,23,2,20,8,10,51,53,6,39,115,85,35,19,0,1,0,0,0,0,0,7,51,1,26,35,95,115,20,108,29,92,4,58,16,72,55,74,92,56,131,117,38,35,18,39,6,137,26,60,16,39,48,160,56,8,4,14,1,4,3,0,4,0,43,8,78,74,82,57,12,89,181,60,46,28,0,15,0,24,2,68,11,147,52,49,148,68,59,46,69,86,58,35,46,90,106,128,102,23,86,10,130,23,68,33,73,20,42,17,41,55,84,100,60,1,66,0,27,0,53,6,52,36,16,45,1,78,39,10,3,0,0,0,0,17,22,30,104,93,138,28,16,56,4,0,0,0,3,9,12,72,33,23,40,23,37,10,95,82,8,119,116,40,9,54,13,64,44,46,66,109,134,32,38,0,57,0,83,0,61,64,4,82,104,106,0,30,2,62,0,7,0,0,7,2,33,25,28,32,2,0,4,38,71,28,1,134,19,19,29,0,10,6,28,95,27,158,62,48,45,12,48,12,25,8,2,7,56,36,98,113,96,68,25,14,0,0,0,1,0,53,16,0,4,1,45,60,18,79,25,60,2,48,97,39,104,39,76,80,40,38,18,57,1,73,22,43,81,88,111,68,68,26,9,16,5,0,0,0,47,21,79,38,98,44,32,66,102,116,52,6,26,0,27,1,26,0,90,54,36,109,22,153,44,79,46,84,1,71,70,92,51,131,149,18,80,5,0,108,40,144,26,20,14,6,80,28,41,37,61,80,47,105,63,64,64,0,32,56,55,1,98,88,97,94,12,90,10,0,66,132,82,77,1,146,55,85,35,0,12,33,26,0,18,40,10,5,1,56,81,22,74,41,6,54,45,29,162,115,68,90,102,32,30,168,43,56,32,53,2,2,4,18,105,110,121,151,19,80,3,0,106,50,151,22,20,12,11,62,29,45,40,21,8,23,33,56,79,61,0,30,62,40,1,102,86,98,80,16,88,12,1,66,86,80,89,0,68,168,16,60,0,20,45,22,0,70,40,11,0,0,55,72,12,64,22,3,86,149,146,129,31,73,84,24,0,14,28,2,2,4,18,103,94,78,201

Organism: Vaccinia virus (NCBI:txid10245)

Radius of gyration: 28.83 Å; Cα contacts (8 Å, |Δi|>4): 1519; chains: 4; bounding box: 58×87×70 Å

B-factor: mean 16.55, std 6.52, range [2.0, 49.45]